Protein 3L6D (pdb70)

Nearest PDB structures (foldseek):
  8jyt-assembly1_C  TM=8.322E-01  e=2.991E-24  synthetic construct
  8jku-assembly1_A  TM=8.388E-01  e=4.291E-24  synthetic construct
  8hwy-assembly1_A  TM=8.450E-01  e=6.157E-24  Escherichia
  4d3s-assembly2_F  TM=7.999E-01  e=5.707E-23  Nocardiopsis halophila
  8qhe-assembly1_A-2  TM=8.329E-01  e=2.242E-21  Aspergillus lentulus

Secondary structure (DSSP, 8-state):
-------S-SEEEE--------HHHHHTT--EEEE-SSHHHHHHHHHHT-EE-SSHHHHHHHSSEEEE--SSHHHHHHHH---HHHHTTT-EEEE-----TTHHHHHHHHHHHTT-EEEE--BS-GGGTT-TT-EEEEEE-HHHHHHHHHHHHTT-SEEEE--HHHHHHHHHHHHHHHHH--HHHHHHHHHHHTT--HHHHHHHHHHHHHHHHHHHHHHHHHHHHHT---TTSSBHHHHHHHHHHHHHHHHHTT---HHHHHHHHHHHHHH---TTSBGGGGGGGG-/-TTGGG-S-SEEEE--------HHHHHTT--EEEE-S-HHHHHHHHHTTPEEPSSHHHHHHHSSEEEE--SSHHHHHHHH---HHHHHTT-EEEE-S---HHHHHHHHHHHHHTT-EEEE--BS-GGGTT-TT-EEEEEE-HHHHHHTHHHHTTT-SEEEE--HHHHHHHHHHHHHHHHH--HHHHHHHHHHHTT--HHHHHHHHHHHHHHHHHHHHHHHHHHHHHT---TTSSBHHHHHHHHHHHHHHHHHHT---HHHHHHHHHHHHHH---TTSBGGGGGGGG---

Foldseek 3Di:
DVCPDDAPFAEEEEACDLSVLCLLLLVVPGAYEYEYPDCVSCVVVVVSPHHYDPALLRRLQRHQEYEYAYPELVRVVVRCPVVNLLSLARHEYEYAYDYDPVSQVVVLVSSVVSNHFYKYKFDDDSVCQQPLQTEMEIEGGPVVCVVCVVVNCSGYNYYYYDYPVVRVVVVVVVVVVVVLVVLLVLVLQLCVLVVNDSVPVSVCVCVVCVCVVVVVVVVLVVCVVVVAFALPDAFLQVVLVVLVVVVVVSVVSVGDRVSSVVVSVLSVQCVCPSRRTHNSCSVVSVD/DVCPVVAPFAEEEEDQDLSLLCLLLLVVPTAYEYEYPDPVSVVVNVVSRYHYDPALLRRLQRHQEYEYAHAALVRVVVNCPVCNLLSLANHEYEYAYDYDLVSQVVVQVSSVVSNHFYKYKWDDDSVCFQPLATEMEIEGGPVVCVVCVVVNCSGPNYYYYDYRVCRVVVVVVVCVVVVLVVLLVQVLVLCVLVVNHSVVVSVVVCVVCVCVVVVVVVVLVVCVVVVAFALPDAFLQVVLVVLVVVVVVSVVSVGDRVSSVVVNVLSVQCVCPRRRTHNSCSVVSPDPD

Organism: Pseudomonas putida (strain ATCC 47054 / DSM 6125 / CFBP 8728 / NCIMB 11950 / KT2440) (NCBI:txid160488)

Solvent-accessible surface area: 24283 Å² total

Sequence (576 aa):
SLSDESFEFDVSVIGLGAGTIAQVLLKQGKRVAIWNRSPGKAAALVAAGAHLCESVKAALSASPATIFVLLDNHATHEVLGPGVARALAHRTIVDYTTNAQDEGLALQGLVNQAGGHYVKGIVAYPRNVGHRESHSIHTGDREAFEQHRALLEGLAGHTVFLPWDEALAFATVLHAHAFAAVTFFEAVGAGDRFGLPVSKTARLLLLETSRRFFVADALEEAVRRLETQDFKGDQARLDVHADAFAHHIAQSLHAQGVWTPVFDAVCQVVQRAAAGYGDQDIAATTKSFASLSDESFEFDVSVIGLGAGTIAQVLLKQGKRVAIWNRSPGKAAALVAAGAHLCESVKAALSASPATIFVLLDNHATHEVLGPGVARALAHRTIVDYTTNAQDEGLALQGLVNQAGGHYVKGIVAYPRNVGHRESHSIHTGDREAFEQHRALLEGLAGHTVFLPWDEALAFATVLHAHAFAAVTFFEAVGAGDRFGLPVSKTARLLLETSRFFVADALEEAVRRLETQDFKGDQARLDVHADAFAHIAQSLHAQGVWTPVFDAVCQVVQRAAAGYGDQDIAATTKSFARE

B-factor: mean 31.43, std 9.69, range [2.0, 80.47]

Structure (mmCIF, N/CA/C/O backbone):
data_3L6D
#
_entry.id   3L6D
#
_cell.length_a   84.342
_cell.length_b   37.647
_cell.length_c   104.252
_cell.angle_alpha   90.000
_cell.angle_beta   93.350
_cell.angle_gamma   90.000
#
_symmetry.space_group_name_H-M   'P 1 21 1'
#
loop_
_entity.id
_entity.type
_entity.pdbx_description
1 polymer 'Putative oxidoreductase'
2 water water
#
loop_
_atom_site.group_PDB
_atom_site.id
_atom_site.type_symbol
_atom_site.label_atom_id
_atom_site.label_alt_id
_atom_site.label_comp_id
_atom_site.label_asym_id
_atom_site.label_entity_id
_atom_site.label_seq_id
_atom_site.pdbx_PDB_ins_code
_atom_site.Cartn_x
_atom_site.Cartn_y
_atom_site.Cartn_z
_atom_site.occupancy
_atom_site.B_iso_or_equiv
_atom_site.auth_seq_id
_atom_site.auth_comp_id
_atom_site.auth_asym_id
_atom_site.auth_atom_id
_atom_site.pdbx_PDB_model_num
ATOM 1 N N . SER A 1 2 ? 50.198 37.671 54.238 1.00 48.02 2 SER A N 1
ATOM 2 C CA . SER A 1 2 ? 51.290 38.647 54.018 1.00 47.58 2 SER A CA 1
ATOM 3 C C . SER A 1 2 ? 52.620 38.170 54.609 1.00 46.53 2 SER A C 1
ATOM 4 O O . SER A 1 2 ? 53.673 38.644 54.181 1.00 47.68 2 SER A O 1
ATOM 7 N N . LEU A 1 3 ? 52.575 37.246 55.572 1.00 43.73 3 LEU A N 1
ATOM 8 C CA . LEU A 1 3 ? 53.803 36.683 56.153 1.00 42.59 3 LEU A CA 1
ATOM 9 C C . LEU A 1 3 ? 54.703 36.038 55.096 1.00 44.59 3 LEU A C 1
ATOM 10 O O . LEU A 1 3 ? 55.926 36.222 55.120 1.00 44.17 3 LEU A O 1
ATOM 15 N N . SER A 1 4 ? 54.100 35.293 54.170 1.00 46.30 4 SER A N 1
ATOM 16 C CA . SER A 1 4 ? 54.871 34.569 53.168 1.00 49.08 4 SER A CA 1
ATOM 17 C C . SER A 1 4 ? 55.646 35.498 52.231 1.00 52.06 4 SER A C 1
ATOM 18 O O . SER A 1 4 ? 56.877 35.370 52.085 1.00 52.42 4 SER A O 1
ATOM 21 N N . ASP A 1 5 ? 54.922 36.411 51.578 1.00 54.36 5 ASP A N 1
ATOM 22 C CA . ASP A 1 5 ? 55.533 37.372 50.649 1.00 56.17 5 ASP A CA 1
ATOM 23 C C . ASP A 1 5 ? 56.341 36.696 49.499 1.00 56.20 5 ASP A C 1
ATOM 24 O O . ASP A 1 5 ? 57.243 37.313 48.916 1.00 57.23 5 ASP A O 1
ATOM 29 N N . GLU A 1 6 ? 56.030 35.431 49.197 1.00 54.90 6 GLU A N 1
ATOM 30 C CA . GLU A 1 6 ? 56.766 34.669 48.184 1.00 53.01 6 GLU A CA 1
ATOM 31 C C . GLU A 1 6 ? 56.506 35.271 46.815 1.00 50.64 6 GLU A C 1
ATOM 32 O O . GLU A 1 6 ? 55.408 35.731 46.520 1.00 51.23 6 GLU A O 1
ATOM 38 N N . SER A 1 7 ? 57.533 35.266 45.982 1.00 47.80 7 SER A N 1
ATOM 39 C CA . SER A 1 7 ? 57.468 35.950 44.719 1.00 45.02 7 SER A CA 1
ATOM 40 C C . SER A 1 7 ? 57.242 34.921 43.617 1.00 41.08 7 SER A C 1
ATOM 41 O O . SER A 1 7 ? 57.959 33.924 43.545 1.00 41.49 7 SER A O 1
ATOM 44 N N . PHE A 1 8 ? 56.231 35.137 42.784 1.00 37.05 8 PHE A N 1
ATOM 45 C CA . PHE A 1 8 ? 56.031 34.287 41.605 1.00 33.79 8 PHE A CA 1
ATOM 46 C C . PHE A 1 8 ? 56.113 35.069 40.305 1.00 31.95 8 PHE A C 1
ATOM 47 O O . PHE A 1 8 ? 55.544 36.166 40.191 1.00 31.72 8 PHE A O 1
ATOM 55 N N . GLU A 1 9 ? 56.798 34.502 39.315 1.00 30.30 9 GLU A N 1
ATOM 56 C CA . GLU A 1 9 ? 56.822 35.122 37.989 1.00 31.30 9 GLU A CA 1
ATOM 57 C C . GLU A 1 9 ? 55.778 34.491 37.070 1.00 30.02 9 GLU A C 1
ATOM 58 O O . GLU A 1 9 ? 55.623 34.910 35.917 1.00 30.50 9 GLU A O 1
ATOM 64 N N . PHE A 1 10 ? 55.050 33.487 37.574 1.00 27.87 10 PHE A N 1
ATOM 65 C CA . PHE A 1 10 ? 54.028 32.850 36.737 1.00 26.96 10 PHE A CA 1
ATOM 66 C C . PHE A 1 10 ? 52.755 32.651 37.531 1.00 25.87 10 PHE A C 1
ATOM 67 O O . PHE A 1 10 ? 52.787 32.598 38.784 1.00 25.45 10 PHE A O 1
ATOM 75 N N . ASP A 1 11 ? 51.639 32.558 36.814 1.00 24.43 11 ASP A N 1
ATOM 76 C CA . ASP A 1 11 ? 50.350 32.372 37.463 1.00 24.83 11 ASP A CA 1
ATOM 77 C C . ASP A 1 11 ? 50.019 30.916 37.652 1.00 23.03 11 ASP A C 1
ATOM 78 O O . ASP A 1 11 ? 49.208 30.587 38.534 1.00 23.61 11 ASP A O 1
ATOM 83 N N . VAL A 1 12 ? 50.574 30.072 36.773 1.00 20.21 12 VAL A N 1
ATOM 84 C CA . VAL A 1 12 ? 50.202 28.669 36.767 1.00 19.68 12 VAL A CA 1
ATOM 85 C C . VAL A 1 12 ? 51.244 27.891 36.010 1.00 19.93 12 VAL A C 1
ATOM 86 O O . VAL A 1 12 ? 51.808 28.394 35.016 1.00 20.61 12 VAL A O 1
ATOM 90 N N . SER A 1 13 ? 51.464 26.650 36.448 1.00 18.16 13 SER A N 1
ATOM 91 C CA . SER A 1 13 ? 52.341 25.746 35.739 1.00 18.31 13 SER A CA 1
ATOM 92 C C . SER A 1 13 ? 51.466 24.599 35.222 1.00 19.91 13 SER A C 1
ATOM 93 O O . SER A 1 13 ? 50.437 24.269 35.836 1.00 20.39 13 SER A O 1
ATOM 96 N N . VAL A 1 14 ? 51.834 24.072 34.053 1.00 20.17 14 VAL A N 1
ATOM 97 C CA . VAL A 1 14 ? 51.100 22.967 33.451 1.00 20.41 14 VAL A CA 1
ATOM 98 C C . VAL A 1 14 ? 52.058 21.835 33.178 1.00 21.86 14 VAL A C 1
ATOM 99 O O . VAL A 1 14 ? 53.022 21.969 32.403 1.00 20.52 14 VAL A O 1
ATOM 103 N N . ILE A 1 15 ? 51.797 20.713 33.837 1.00 23.71 15 ILE A N 1
ATOM 104 C CA . ILE A 1 15 ? 52.603 19.551 33.608 1.00 26.44 15 ILE A CA 1
ATOM 105 C C . ILE A 1 15 ? 51.800 18.536 32.796 1.00 28.35 15 ILE A C 1
ATOM 106 O O . ILE A 1 15 ? 50.709 18.093 33.186 1.00 27.32 15 ILE A O 1
ATOM 111 N N . GLY A 1 16 ? 52.339 18.193 31.633 1.00 31.18 16 GLY A N 1
ATOM 112 C CA . GLY A 1 16 ? 51.649 17.261 30.760 1.00 33.21 16 GLY A CA 1
ATOM 113 C C . GLY A 1 16 ? 51.102 18.008 29.580 1.00 34.46 16 GLY A C 1
ATOM 114 O O . GLY A 1 16 ? 50.161 18.804 29.701 1.00 33.85 16 GLY A O 1
ATOM 115 N N . LEU A 1 17 ? 51.737 17.774 28.435 1.00 35.09 17 LEU A N 1
ATOM 116 C CA . LEU A 1 17 ? 51.443 18.544 27.238 1.00 35.57 17 LEU A CA 1
ATOM 117 C C . LEU A 1 17 ? 50.980 17.605 26.115 1.00 38.31 17 LEU A C 1
ATOM 118 O O . LEU A 1 17 ? 51.422 17.710 24.951 1.00 38.53 17 LEU A O 1
ATOM 123 N N . GLY A 1 18 ? 50.107 16.661 26.479 1.00 39.52 18 GLY A N 1
ATOM 124 C CA . GLY A 1 18 ? 49.351 15.917 25.472 1.00 40.47 18 GLY A CA 1
ATOM 125 C C . GLY A 1 18 ? 48.210 16.814 25.030 1.00 41.79 18 GLY A C 1
ATOM 126 O O . GLY A 1 18 ? 48.260 18.049 25.212 1.00 42.40 18 GLY A O 1
ATOM 127 N N . ALA A 1 19 ? 47.156 16.218 24.486 1.00 41.70 19 ALA A N 1
ATOM 128 C CA . ALA A 1 19 ? 46.047 16.994 23.940 1.00 41.46 19 ALA A CA 1
ATOM 129 C C . ALA A 1 19 ? 45.368 17.930 24.941 1.00 40.29 19 ALA A C 1
ATOM 130 O O . ALA A 1 19 ? 45.228 19.124 24.685 1.00 39.61 19 ALA A O 1
ATOM 140 N N . GLY A 1 21 ? 46.291 18.803 28.133 1.00 33.94 21 GLY A N 1
ATOM 141 C CA . GLY A 1 21 ? 47.239 19.755 28.746 1.00 32.35 21 GLY A CA 1
ATOM 142 C C . GLY A 1 21 ? 47.640 20.861 27.789 1.00 31.33 21 GLY A C 1
ATOM 143 O O . GLY A 1 21 ? 47.742 22.043 28.169 1.00 30.46 21 GLY A O 1
ATOM 144 N N . THR A 1 22 ? 47.856 20.499 26.523 1.00 31.19 22 THR A N 1
ATOM 145 C CA . THR A 1 22 ? 48.242 21.491 25.527 1.00 30.10 22 THR A CA 1
ATOM 146 C C . THR A 1 22 ? 47.173 22.559 25.390 1.00 28.80 22 THR A C 1
ATOM 147 O O . THR A 1 22 ? 47.484 23.754 25.434 1.00 27.91 22 THR A O 1
ATOM 151 N N . ILE A 1 23 ? 45.917 22.122 25.247 1.00 28.83 23 ILE A N 1
ATOM 152 C CA . ILE A 1 23 ? 44.800 23.065 25.092 1.00 30.27 23 ILE A CA 1
ATOM 153 C C . ILE A 1 23 ? 44.625 23.899 26.338 1.00 27.78 23 ILE A C 1
ATOM 154 O O . ILE A 1 23 ? 44.373 25.090 26.233 1.00 27.83 23 ILE A O 1
ATOM 167 N N . ALA A 1 25 ? 46.920 24.750 28.580 1.00 24.39 25 ALA A N 1
ATOM 168 C CA . ALA A 1 25 ? 47.977 25.764 28.517 1.00 25.01 25 ALA A CA 1
ATOM 169 C C . ALA A 1 25 ? 47.679 26.844 27.446 1.00 25.67 25 ALA A C 1
ATOM 170 O O . ALA A 1 25 ? 47.852 28.034 27.722 1.00 24.65 25 ALA A O 1
ATOM 172 N N . GLN A 1 26 ? 47.257 26.429 26.240 1.00 26.18 26 GLN A N 1
ATOM 173 C CA . GLN A 1 26 ? 46.976 27.378 25.137 1.00 28.56 26 GLN A CA 1
ATOM 174 C C . GLN A 1 26 ? 45.898 28.394 25.545 1.00 28.33 26 GLN A C 1
ATOM 175 O O . GLN A 1 26 ? 46.080 29.591 25.394 1.00 28.37 26 GLN A O 1
ATOM 181 N N . VAL A 1 27 ? 44.795 27.891 26.105 1.00 28.05 27 VAL A N 1
ATOM 182 C CA . VAL A 1 27 ? 43.681 28.746 26.572 1.00 27.40 27 VAL A CA 1
ATOM 183 C C . VAL A 1 27 ? 44.144 29.732 27.634 1.00 27.11 27 VAL A C 1
ATOM 184 O O . VAL A 1 27 ? 43.795 30.932 27.596 1.00 26.80 27 VAL A O 1
ATOM 188 N N . LEU A 1 28 ? 44.910 29.234 28.606 1.00 26.29 28 LEU A N 1
ATOM 189 C CA . LEU A 1 28 ? 45.406 30.100 29.672 1.00 25.86 28 LEU A CA 1
ATOM 190 C C . LEU A 1 28 ? 46.351 31.193 29.146 1.00 27.33 28 LEU A C 1
ATOM 191 O O . LEU A 1 28 ? 46.225 32.357 29.504 1.00 27.09 28 LEU A O 1
ATOM 196 N N . LEU A 1 29 ? 47.275 30.838 28.264 1.00 28.92 29 LEU A N 1
ATOM 197 C CA . LEU A 1 29 ? 48.106 31.862 27.623 1.00 31.60 29 LEU A CA 1
ATOM 198 C C . LEU A 1 29 ? 47.269 32.927 26.906 1.00 33.98 29 LEU A C 1
ATOM 199 O O . LEU A 1 29 ? 47.527 34.141 27.051 1.00 33.47 29 LEU A O 1
ATOM 204 N N . LYS A 1 30 ? 46.277 32.469 26.135 1.00 36.02 30 LYS A N 1
ATOM 205 C CA . LYS A 1 30 ? 45.411 33.384 25.350 1.00 37.34 30 LYS A CA 1
ATOM 206 C C . LYS A 1 30 ? 44.674 34.346 26.275 1.00 35.99 30 LYS A C 1
ATOM 207 O O . LYS A 1 30 ? 44.535 35.527 25.956 1.00 36.08 30 LYS A O 1
ATOM 213 N N . GLN A 1 31 ? 44.255 33.869 27.449 1.00 34.47 31 GLN A N 1
ATOM 214 C CA . GLN A 1 31 ? 43.652 34.753 28.448 1.00 33.87 31 GLN A CA 1
ATOM 215 C C . GLN A 1 31 ? 44.614 35.702 29.156 1.00 34.05 31 GLN A C 1
ATOM 216 O O . GLN A 1 31 ? 44.193 36.507 29.987 1.00 34.29 31 GLN A O 1
ATOM 222 N N . GLY A 1 32 ? 45.900 35.622 28.823 1.00 32.75 32 GLY A N 1
ATOM 223 C CA . GLY A 1 32 ? 46.881 36.499 29.430 1.00 32.20 32 GLY A CA 1
ATOM 224 C C . GLY A 1 32 ? 47.550 35.925 30.667 1.00 31.82 32 GLY A C 1
ATOM 225 O O . GLY A 1 32 ? 48.253 36.656 31.359 1.00 33.37 32 GLY A O 1
ATOM 226 N N . LYS A 1 33 ? 47.352 34.641 30.980 1.00 28.97 33 LYS A N 1
ATOM 227 C CA . LYS A 1 33 ? 48.079 34.080 32.155 1.00 27.84 33 LYS A CA 1
ATOM 228 C C . LYS A 1 33 ? 49.546 33.976 31.781 1.00 25.46 33 LYS A C 1
ATOM 229 O O . LYS A 1 33 ? 49.839 33.751 30.625 1.00 25.14 33 LYS A O 1
ATOM 235 N N . ARG A 1 34 ? 50.449 34.102 32.743 1.00 24.73 34 ARG A N 1
ATOM 236 C CA . ARG A 1 34 ? 51.872 33.787 32.535 1.00 25.47 34 ARG A CA 1
ATOM 237 C C . ARG A 1 34 ? 52.003 32.319 32.876 1.00 23.92 34 ARG A C 1
ATOM 238 O O . ARG A 1 34 ? 51.724 31.937 34.010 1.00 24.51 34 ARG A O 1
ATOM 246 N N . VAL A 1 35 ? 52.320 31.480 31.896 1.00 23.13 35 VAL A N 1
ATOM 247 C CA . VAL A 1 35 ? 52.245 30.037 32.082 1.00 22.55 35 VAL A CA 1
ATOM 248 C C . VAL A 1 35 ? 53.620 29.392 31.946 1.00 22.66 35 VAL A C 1
ATOM 249 O O . VAL A 1 35 ? 54.335 29.672 30.960 1.00 21.69 35 VAL A O 1
ATOM 253 N N . ALA A 1 36 ? 53.979 28.548 32.922 1.00 21.30 36 ALA A N 1
ATOM 254 C CA . ALA A 1 36 ? 55.184 27.744 32.852 1.00 22.16 36 ALA A CA 1
ATOM 255 C C . ALA A 1 36 ? 54.767 26.301 32.594 1.00 22.61 36 ALA A C 1
ATOM 256 O O . ALA A 1 36 ? 53.712 25.860 33.072 1.00 21.77 36 ALA A O 1
ATOM 258 N N . ILE A 1 37 ? 55.566 25.591 31.802 1.00 21.47 37 ILE A N 1
ATOM 259 C CA . ILE A 1 37 ? 55.202 24.238 31.379 1.00 22.74 37 ILE A CA 1
ATOM 260 C C . ILE A 1 37 ? 56.373 23.264 31.527 1.00 23.16 37 ILE A C 1
ATOM 261 O O . ILE A 1 37 ? 57.566 23.654 31.552 1.00 21.90 37 ILE A O 1
ATOM 266 N N . TRP A 1 38 ? 56.040 21.990 31.666 1.00 23.96 38 TRP A N 1
ATOM 267 C CA . TRP A 1 38 ? 57.065 20.970 31.614 1.00 24.51 38 TRP A CA 1
ATOM 268 C C . TRP A 1 38 ? 56.408 19.769 30.967 1.00 25.87 38 TRP A C 1
ATOM 269 O O . TRP A 1 38 ? 55.248 19.467 31.257 1.00 24.33 38 TRP A O 1
ATOM 280 N N . ASN A 1 39 ? 57.171 19.083 30.116 1.00 28.00 39 ASN A N 1
ATOM 281 C CA . ASN A 1 39 ? 56.722 17.859 29.474 1.00 30.99 39 ASN A CA 1
ATOM 282 C C . ASN A 1 39 ? 57.878 16.899 29.353 1.00 32.32 39 ASN A C 1
ATOM 283 O O . ASN A 1 39 ? 59.010 17.303 29.147 1.00 30.73 39 ASN A O 1
ATOM 288 N N . ARG A 1 40 ? 57.598 15.609 29.491 1.00 35.16 40 ARG A N 1
ATOM 289 C CA . ARG A 1 40 ? 58.653 14.613 29.364 1.00 36.98 40 ARG A CA 1
ATOM 290 C C . ARG A 1 40 ? 59.337 14.762 27.998 1.00 37.66 40 ARG A C 1
ATOM 291 O O . ARG A 1 40 ? 60.556 14.597 27.908 1.00 38.25 40 ARG A O 1
ATOM 299 N N . SER A 1 41 ? 58.558 15.090 26.963 1.00 38.61 41 SER A N 1
ATOM 300 C CA . SER A 1 41 ? 59.099 15.404 25.620 1.00 40.32 41 SER A CA 1
ATOM 301 C C . SER A 1 41 ? 59.116 16.904 25.257 1.00 40.10 41 SER A C 1
ATOM 302 O O . SER A 1 41 ? 58.065 17.470 24.890 1.00 40.56 41 SER A O 1
ATOM 305 N N . PRO A 1 42 ? 60.309 17.545 25.319 1.00 38.73 42 PRO A N 1
ATOM 306 C CA . PRO A 1 42 ? 60.442 18.980 24.993 1.00 38.33 42 PRO A CA 1
ATOM 307 C C . PRO A 1 42 ? 59.810 19.339 23.623 1.00 38.24 42 PRO A C 1
ATOM 308 O O . PRO A 1 42 ? 59.287 20.450 23.451 1.00 38.39 42 PRO A O 1
ATOM 312 N N . GLY A 1 43 ? 59.839 18.400 22.673 1.00 38.44 43 GLY A N 1
ATOM 313 C CA . GLY A 1 43 ? 59.048 18.479 21.430 1.00 37.71 43 GLY A CA 1
ATOM 314 C C . GLY A 1 43 ? 57.702 19.202 21.526 1.00 36.58 43 GLY A C 1
ATOM 315 O O . GLY A 1 43 ? 57.522 20.218 20.881 1.00 35.26 43 GLY A O 1
ATOM 316 N N . LYS A 1 44 ? 56.758 18.707 22.338 1.00 37.21 44 LYS A N 1
ATOM 317 C CA . LYS A 1 44 ? 55.383 19.274 22.338 1.00 36.71 44 LYS A CA 1
ATOM 318 C C . LYS A 1 44 ? 55.304 20.640 23.054 1.00 32.41 44 LYS A C 1
ATOM 319 O O . LYS A 1 44 ? 54.315 21.372 22.968 1.00 30.84 44 LYS A O 1
ATOM 325 N N . ALA A 1 45 ? 56.389 21.020 23.700 1.00 30.03 45 ALA A N 1
ATOM 326 C CA . ALA A 1 45 ? 56.406 22.353 24.241 1.00 28.01 45 ALA A CA 1
ATOM 327 C C . ALA A 1 45 ? 56.712 23.371 23.174 1.00 25.47 45 ALA A C 1
ATOM 328 O O . ALA A 1 45 ? 56.520 24.546 23.422 1.00 24.41 45 ALA A O 1
ATOM 330 N N . ALA A 1 46 ? 57.139 22.945 21.974 1.00 24.84 46 ALA A N 1
ATOM 331 C CA . ALA A 1 46 ? 57.609 23.943 20.981 1.00 25.41 46 ALA A CA 1
ATOM 332 C C . ALA A 1 46 ? 56.593 25.040 20.618 1.00 26.13 46 ALA A C 1
ATOM 333 O O . ALA A 1 46 ? 56.908 26.242 20.657 1.00 25.88 46 ALA A O 1
ATOM 335 N N . ALA A 1 47 ? 55.384 24.638 20.292 1.00 28.24 47 ALA A N 1
ATOM 336 C CA . ALA A 1 47 ? 54.350 25.611 19.884 1.00 30.39 47 ALA A CA 1
ATOM 337 C C . ALA A 1 47 ? 53.950 26.477 21.092 1.00 30.12 47 ALA A C 1
ATOM 338 O O . ALA A 1 47 ? 53.831 27.715 20.992 1.00 31.66 47 ALA A O 1
ATOM 340 N N . LEU A 1 48 ? 53.819 25.835 22.238 1.00 29.42 48 LEU A N 1
ATOM 341 C CA . LEU A 1 48 ? 53.543 26.559 23.493 1.00 29.46 48 LEU A CA 1
ATOM 342 C C . LEU A 1 48 ? 54.603 27.565 23.846 1.00 27.30 48 LEU A C 1
ATOM 343 O O . LEU A 1 48 ? 54.289 28.662 24.276 1.00 26.57 48 LEU A O 1
ATOM 348 N N . VAL A 1 49 ? 55.883 27.216 23.629 1.00 25.88 49 VAL A N 1
ATOM 349 C CA . VAL A 1 49 ? 56.936 28.178 23.878 1.00 25.20 49 VAL A CA 1
ATOM 350 C C . VAL A 1 49 ? 56.815 29.353 22.898 1.00 28.06 49 VAL A C 1
ATOM 351 O O . VAL A 1 49 ? 56.961 30.525 23.289 1.00 28.56 49 VAL A O 1
ATOM 355 N N . ALA A 1 50 ? 56.592 29.037 21.626 1.00 29.99 50 ALA A N 1
ATOM 356 C CA . ALA A 1 50 ? 56.397 30.074 20.630 1.00 33.30 50 ALA A CA 1
ATOM 357 C C . ALA A 1 50 ? 55.192 30.943 21.057 1.00 35.28 50 ALA A C 1
ATOM 358 O O . ALA A 1 50 ? 55.293 32.170 21.047 1.00 36.54 50 ALA A O 1
ATOM 360 N N . ALA A 1 51 ? 54.109 30.313 21.517 1.00 36.36 51 ALA A N 1
ATOM 361 C CA . ALA A 1 51 ? 52.933 31.067 22.064 1.00 36.98 51 ALA A CA 1
ATOM 362 C C . ALA A 1 51 ? 53.211 31.893 23.344 1.00 37.63 51 ALA A C 1
ATOM 363 O O . ALA A 1 51 ? 52.419 32.773 23.710 1.00 38.96 51 ALA A O 1
ATOM 365 N N . GLY A 1 52 ? 54.323 31.622 24.029 1.00 35.32 52 GLY A N 1
ATOM 366 C CA . GLY A 1 52 ? 54.756 32.499 25.107 1.00 32.85 52 GLY A CA 1
ATOM 367 C C . GLY A 1 52 ? 54.852 31.801 26.453 1.00 29.86 52 GLY A C 1
ATOM 368 O O . GLY A 1 52 ? 55.156 32.442 27.465 1.00 29.92 52 GLY A O 1
ATOM 369 N N . ALA A 1 53 ? 54.635 30.489 26.465 1.00 27.48 53 ALA A N 1
ATOM 370 C CA . ALA A 1 53 ? 54.868 29.680 27.674 1.00 26.05 53 ALA A CA 1
ATOM 371 C C . ALA A 1 53 ? 56.362 29.648 27.990 1.00 25.40 53 ALA A C 1
ATOM 372 O O . ALA A 1 53 ? 57.198 29.747 27.086 1.00 25.37 53 ALA A O 1
ATOM 374 N N . HIS A 1 54 ? 56.682 29.504 29.264 1.00 23.82 54 HIS A N 1
ATOM 375 C CA . HIS A 1 54 ? 58.070 29.380 29.679 1.00 24.14 54 HIS A CA 1
ATOM 376 C C . HIS A 1 54 ? 58.348 27.897 29.905 1.00 21.99 54 HIS A C 1
ATOM 377 O O . HIS A 1 54 ? 57.642 27.239 30.658 1.00 21.11 54 HIS A O 1
ATOM 384 N N . LEU A 1 55 ? 59.382 27.391 29.267 1.00 20.70 55 LEU A N 1
ATOM 385 C CA . LEU A 1 55 ? 59.751 25.994 29.410 1.00 21.27 55 LEU A CA 1
ATOM 386 C C . LEU A 1 55 ? 60.630 25.766 30.625 1.00 21.08 55 LEU A C 1
ATOM 387 O O . LEU A 1 55 ? 61.771 26.247 30.681 1.00 20.83 55 LEU A O 1
ATOM 392 N N . CYS A 1 56 ? 60.112 25.011 31.594 1.00 21.93 56 CYS A N 1
ATOM 393 C CA . CYS A 1 56 ? 60.870 24.652 32.792 1.00 23.11 56 CYS A CA 1
ATOM 394 C C . CYS A 1 56 ? 61.801 23.493 32.527 1.00 24.51 56 CYS A C 1
ATOM 395 O O . CYS A 1 56 ? 61.469 22.574 31.779 1.00 23.78 56 CYS A O 1
ATOM 398 N N . GLU A 1 57 ? 62.961 23.530 33.180 1.00 27.74 57 GLU A N 1
ATOM 399 C CA . GLU A 1 57 ? 63.962 22.432 33.109 1.00 30.11 57 GLU A CA 1
ATOM 400 C C . GLU A 1 57 ? 63.533 21.067 33.707 1.00 29.49 57 GLU A C 1
ATOM 401 O O . GLU A 1 57 ? 64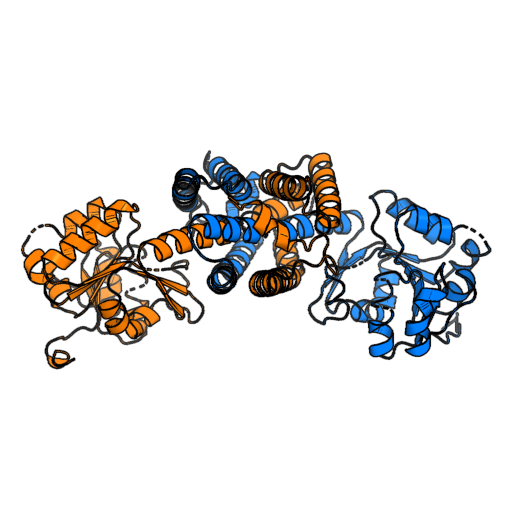.042 20.005 33.309 1.00 29.22 57 GLU A O 1
ATOM 407 N N . SER A 1 58 ? 62.582 21.093 34.636 1.00 27.87 58 SER A N 1
ATOM 408 C CA . SER A 1 58 ? 62.234 19.918 35.439 1.00 27.39 58 SER A CA 1
ATOM 409 C C . SER A 1 58 ? 60.852 20.105 36.098 1.00 27.16 58 SER A C 1
ATOM 410 O O . SER A 1 58 ? 60.365 21.224 36.174 1.00 25.65 58 SER A O 1
ATOM 413 N N . VAL A 1 59 ? 60.235 19.008 36.558 1.00 27.84 59 VAL A N 1
ATOM 414 C CA . VAL A 1 59 ? 58.987 19.088 37.372 1.00 28.30 59 VAL A CA 1
ATOM 415 C C . VAL A 1 59 ? 59.192 19.991 38.589 1.00 28.02 59 VAL A C 1
ATOM 416 O O . VAL A 1 59 ? 58.392 20.897 38.816 1.00 27.03 59 VAL A O 1
ATOM 420 N N . LYS A 1 60 ? 60.283 19.782 39.342 1.00 28.01 60 LYS A N 1
ATOM 421 C CA . LYS A 1 60 ? 60.621 20.644 40.496 1.00 28.71 60 LYS A CA 1
ATOM 422 C C . LYS A 1 60 ? 60.570 22.162 40.192 1.00 26.91 60 LYS A C 1
ATOM 423 O O . LYS A 1 60 ? 60.025 22.957 40.964 1.00 26.67 60 LYS A O 1
ATOM 429 N N . ALA A 1 61 ? 61.161 22.567 39.073 1.00 25.93 61 ALA A N 1
ATOM 430 C CA . ALA A 1 61 ? 61.201 23.981 38.711 1.00 24.46 61 ALA A CA 1
ATOM 431 C C . ALA A 1 61 ? 59.775 24.488 38.396 1.00 24.24 61 ALA A C 1
ATOM 432 O O . ALA A 1 61 ? 59.394 25.532 38.884 1.00 24.59 61 ALA A O 1
ATOM 434 N N . ALA A 1 62 ? 59.003 23.715 37.635 1.00 24.81 62 ALA A N 1
ATOM 435 C CA . ALA A 1 62 ? 57.583 24.014 37.324 1.00 23.66 62 ALA A CA 1
ATOM 436 C C . ALA A 1 62 ? 56.733 24.219 38.585 1.00 23.00 62 ALA A C 1
ATOM 437 O O . ALA A 1 62 ? 55.954 25.181 38.674 1.00 21.18 62 ALA A O 1
ATOM 439 N N . LEU A 1 63 ? 56.896 23.320 39.554 1.00 22.56 63 LEU A N 1
ATOM 440 C CA . LEU A 1 63 ? 56.202 23.414 40.861 1.00 22.84 63 LEU A CA 1
ATOM 441 C C . LEU A 1 63 ? 56.559 24.662 41.623 1.00 23.81 63 LEU A C 1
ATOM 442 O O . LEU A 1 63 ? 55.664 25.334 42.148 1.00 22.71 63 LEU A O 1
ATOM 447 N N . SER A 1 64 ? 57.857 25.003 41.636 1.00 24.81 64 SER A N 1
ATOM 448 C CA . SER A 1 64 ? 58.325 26.195 42.345 1.00 26.23 64 SER A CA 1
ATOM 449 C C . SER A 1 64 ? 57.909 27.475 41.647 1.00 26.17 64 SER A C 1
ATOM 450 O O . SER A 1 64 ? 57.763 28.526 42.290 1.00 27.03 64 SER A O 1
ATOM 453 N N . ALA A 1 65 ? 57.733 27.407 40.331 1.00 25.92 65 ALA A N 1
ATOM 454 C CA . ALA A 1 65 ? 57.548 28.632 39.521 1.00 25.81 65 ALA A CA 1
ATOM 455 C C . ALA A 1 65 ? 56.220 29.356 39.688 1.00 25.13 65 ALA A C 1
ATOM 456 O O . ALA A 1 65 ? 56.110 30.560 39.400 1.00 25.63 65 ALA A O 1
ATOM 458 N N . SER A 1 66 ? 55.187 28.614 40.074 1.00 23.08 66 SER A N 1
ATOM 459 C CA . SER A 1 66 ? 53.837 29.142 40.139 1.00 23.16 66 SER A CA 1
ATOM 460 C C . SER A 1 66 ? 53.151 28.701 41.451 1.00 23.27 66 SER A C 1
ATOM 461 O O . SER A 1 66 ? 53.538 27.694 42.048 1.00 22.84 66 SER A O 1
ATOM 464 N N . PRO A 1 67 ? 52.085 29.398 41.854 1.00 23.75 67 PRO A N 1
ATOM 465 C CA . PRO A 1 67 ? 51.417 28.980 43.103 1.00 24.22 67 PRO A CA 1
ATOM 466 C C . PRO A 1 67 ? 50.602 27.653 43.020 1.00 24.59 67 PRO A C 1
ATOM 467 O O . PRO A 1 67 ? 50.390 26.942 44.034 1.00 24.90 67 PRO A O 1
ATOM 471 N N . ALA A 1 68 ? 50.200 27.314 41.803 1.00 22.71 68 ALA A N 1
ATOM 472 C CA . ALA A 1 68 ? 49.457 26.131 41.519 1.00 21.28 68 ALA A CA 1
ATOM 473 C C . ALA A 1 68 ? 50.009 25.546 40.224 1.00 20.90 68 ALA A C 1
ATOM 474 O O . ALA A 1 68 ? 50.387 26.286 39.306 1.00 20.44 68 ALA A O 1
ATOM 476 N N . THR A 1 69 ? 50.005 24.210 40.167 1.00 19.38 69 THR A N 1
ATOM 477 C CA . THR A 1 69 ? 50.424 23.451 39.015 1.00 19.63 69 THR A CA 1
ATOM 478 C C . THR A 1 69 ? 49.287 22.514 38.612 1.00 19.66 69 THR A C 1
ATOM 479 O O . THR A 1 69 ? 48.711 21.790 39.442 1.00 21.95 69 THR A O 1
ATOM 483 N N . ILE A 1 70 ? 48.909 22.598 37.356 1.00 17.48 70 ILE A N 1
ATOM 484 C CA . ILE A 1 70 ? 47.919 21.699 36.798 1.00 19.23 70 ILE A CA 1
ATOM 485 C C . ILE A 1 70 ? 48.639 20.445 36.285 1.00 20.79 70 ILE A C 1
ATOM 486 O O . ILE A 1 70 ? 49.626 20.553 35.539 1.00 21.40 70 ILE A O 1
ATOM 491 N N . PHE A 1 71 ? 48.153 19.273 36.682 1.00 22.66 71 PHE A N 1
ATOM 492 C CA . PHE A 1 71 ? 48.673 17.998 36.173 1.00 25.08 71 PHE A CA 1
ATOM 493 C C . PHE A 1 71 ? 47.641 17.421 35.205 1.00 25.89 71 PHE A C 1
ATOM 494 O O . PHE A 1 71 ? 46.447 17.326 35.535 1.00 24.04 71 PHE A O 1
ATOM 502 N N . VAL A 1 72 ? 48.102 17.049 34.015 1.00 27.42 72 VAL A N 1
ATOM 503 C CA . VAL A 1 72 ? 47.235 16.420 33.018 1.00 30.87 72 VAL A CA 1
ATOM 504 C C . VAL A 1 72 ? 48.089 15.364 32.340 1.00 33.70 72 VAL A C 1
ATOM 505 O O . VAL A 1 72 ? 48.695 15.618 31.289 1.00 34.46 72 VAL A O 1
ATOM 509 N N . LEU A 1 73 ? 48.157 14.201 32.951 1.00 35.32 73 LEU A N 1
ATOM 510 C CA . LEU A 1 73 ? 49.060 13.158 32.485 1.00 37.60 73 LEU A CA 1
ATOM 511 C C . LEU A 1 73 ? 48.363 11.968 31.839 1.00 40.07 73 LEU A C 1
ATOM 512 O O . LEU A 1 73 ? 47.141 11.850 31.894 1.00 39.06 73 LEU A O 1
ATOM 517 N N . LEU A 1 74 ? 49.161 11.096 31.212 1.00 42.98 74 LEU A N 1
ATOM 518 C CA . LEU A 1 74 ? 48.615 9.968 30.461 1.00 45.19 74 LEU A CA 1
ATOM 519 C C . LEU A 1 74 ? 47.718 9.114 31.360 1.00 46.09 74 LEU A C 1
ATOM 520 O O . LEU A 1 74 ? 46.583 8.805 30.994 1.00 47.07 74 LEU A O 1
ATOM 525 N N . ASP A 1 75 ? 48.211 8.764 32.546 1.00 45.87 75 ASP A N 1
ATOM 526 C CA . ASP A 1 75 ? 47.492 7.861 33.447 1.00 45.82 75 ASP A CA 1
ATOM 527 C C . ASP A 1 75 ? 48.053 7.933 34.866 1.00 44.47 75 ASP A C 1
ATOM 528 O O . ASP A 1 75 ? 48.970 8.721 35.140 1.00 44.58 75 ASP A O 1
ATOM 533 N N . ASN A 1 76 ? 47.526 7.096 35.756 1.00 43.39 76 ASN A N 1
ATOM 534 C CA . ASN A 1 76 ? 47.934 7.134 37.157 1.00 43.60 76 ASN A CA 1
ATOM 535 C C . ASN A 1 76 ? 49.417 6.817 37.361 1.00 43.55 76 ASN A C 1
ATOM 536 O O . ASN A 1 76 ? 50.078 7.447 38.195 1.00 42.96 76 ASN A O 1
ATOM 541 N N . HIS A 1 77 ? 49.941 5.871 36.585 1.00 44.20 77 HIS A N 1
ATOM 542 C CA . HIS A 1 77 ? 51.375 5.572 36.613 1.00 45.02 77 HIS A CA 1
ATOM 543 C C . HIS A 1 77 ? 52.204 6.794 36.257 1.00 44.80 77 HIS A C 1
ATOM 544 O O . HIS A 1 77 ? 53.214 7.068 36.910 1.00 45.84 77 HIS A O 1
ATOM 551 N N . ALA A 1 78 ? 51.785 7.515 35.218 1.00 43.76 78 ALA A N 1
ATOM 552 C CA . ALA A 1 78 ? 52.485 8.728 34.804 1.00 42.79 78 ALA A CA 1
ATOM 553 C C . ALA A 1 78 ? 52.578 9.738 35.962 1.00 41.54 78 ALA A C 1
ATOM 554 O O . ALA A 1 78 ? 53.638 10.342 36.178 1.00 41.57 78 ALA A O 1
ATOM 556 N N . THR A 1 79 ? 51.489 9.877 36.722 1.00 40.46 79 THR A N 1
ATOM 557 C CA . THR A 1 79 ? 51.414 10.806 37.851 1.00 40.36 79 THR A CA 1
ATOM 558 C C . THR A 1 79 ? 52.414 10.432 38.923 1.00 39.93 79 THR A C 1
ATOM 559 O O . THR A 1 79 ? 53.108 11.293 39.459 1.00 39.22 79 THR A O 1
ATOM 563 N N . HIS A 1 80 ? 52.487 9.143 39.248 1.00 40.76 80 HIS A N 1
ATOM 564 C CA . HIS A 1 80 ? 53.453 8.693 40.255 1.00 40.82 80 HIS A CA 1
ATOM 565 C C . HIS A 1 80 ? 54.895 8.827 39.815 1.00 41.04 80 HIS A C 1
ATOM 566 O O . HIS A 1 80 ? 55.746 9.246 40.597 1.00 41.89 80 HIS A O 1
ATOM 573 N N . GLU A 1 81 ? 55.155 8.476 38.562 1.00 40.89 81 GLU A N 1
ATOM 574 C CA . GLU A 1 81 ? 56.459 8.671 37.925 1.00 41.23 81 GLU A CA 1
ATOM 575 C C . GLU A 1 81 ? 56.929 10.152 37.995 1.00 40.08 81 GLU A C 1
ATOM 576 O O . GLU A 1 81 ? 58.097 10.447 38.281 1.00 40.32 81 GLU A O 1
ATOM 582 N N . VAL A 1 82 ? 56.015 11.081 37.742 1.00 38.55 82 VAL A N 1
ATOM 583 C CA . VAL A 1 82 ? 56.306 12.499 37.899 1.00 36.87 82 VAL A CA 1
ATOM 584 C C . VAL A 1 82 ? 56.602 12.817 39.365 1.00 35.64 82 VAL A C 1
ATOM 585 O O . VAL A 1 82 ? 57.611 13.473 39.671 1.00 34.92 82 VAL A O 1
ATOM 589 N N . LEU A 1 83 ? 55.745 12.338 40.274 1.00 35.17 83 LEU A N 1
ATOM 590 C CA . LEU A 1 83 ? 55.862 12.716 41.681 1.00 36.48 83 LEU A CA 1
ATOM 591 C C . LEU A 1 83 ? 57.084 12.094 42.382 1.00 37.87 83 LEU A C 1
ATOM 592 O O . LEU A 1 83 ? 57.466 12.537 43.460 1.00 37.23 83 LEU A O 1
ATOM 597 N N . GLY A 1 84 ? 57.692 11.098 41.737 1.00 39.88 84 GLY A N 1
ATOM 598 C CA . GLY A 1 84 ? 58.880 10.421 42.267 1.00 42.45 84 GLY A CA 1
ATOM 599 C C . GLY A 1 84 ? 60.173 10.945 41.666 1.00 44.68 84 GLY A C 1
ATOM 600 O O . GLY A 1 84 ? 61.242 10.486 42.016 1.00 44.42 84 GLY A O 1
ATOM 609 N N . PRO A 1 86 ? 63.389 13.591 40.831 1.00 47.57 86 PRO A N 1
ATOM 610 C CA . PRO A 1 86 ? 64.266 14.168 41.882 1.00 46.03 86 PRO A CA 1
ATOM 611 C C . PRO A 1 86 ? 63.845 15.546 42.416 1.00 43.30 86 PRO A C 1
ATOM 612 O O . PRO A 1 86 ? 63.673 16.489 41.646 1.00 43.64 86 PRO A O 1
ATOM 616 N N . GLY A 1 87 ? 63.645 15.628 43.732 1.00 40.71 87 GLY A N 1
ATOM 617 C CA . GLY A 1 87 ? 63.313 16.880 44.432 1.00 38.23 87 GLY A CA 1
ATOM 618 C C . GLY A 1 87 ? 61.851 17.321 44.379 1.00 36.28 87 GLY A C 1
ATOM 619 O O . GLY A 1 87 ? 61.508 18.410 44.863 1.00 35.69 87 GLY A O 1
ATOM 620 N N . VAL A 1 88 ? 60.995 16.484 43.796 1.00 34.63 88 VAL A N 1
ATOM 621 C CA . VAL A 1 88 ? 59.592 16.829 43.596 1.00 33.48 88 VAL A CA 1
ATOM 622 C C . VAL A 1 88 ? 58.841 16.828 44.918 1.00 32.60 88 VAL A C 1
ATOM 623 O O . VAL A 1 88 ? 58.087 17.760 45.195 1.00 32.35 88 VAL A O 1
ATOM 627 N N . ALA A 1 89 ? 59.074 15.801 45.736 1.00 32.11 89 ALA A N 1
ATOM 628 C CA . ALA A 1 89 ? 58.480 15.730 47.061 1.00 32.01 89 ALA A CA 1
ATOM 629 C C . ALA A 1 89 ? 58.563 17.055 47.788 1.00 31.92 89 ALA A C 1
ATOM 630 O O . ALA A 1 89 ? 57.548 17.559 48.253 1.00 31.69 89 ALA A O 1
ATOM 632 N N . ARG A 1 90 ? 59.780 17.607 47.887 1.00 31.52 90 ARG A N 1
ATOM 633 C CA . ARG A 1 90 ? 60.048 18.860 48.582 1.00 31.92 90 ARG A CA 1
ATOM 634 C C . ARG A 1 90 ? 59.379 20.073 47.927 1.00 30.47 90 ARG A C 1
ATOM 635 O O . ARG A 1 90 ? 58.940 21.009 48.615 1.00 29.97 90 ARG A O 1
ATOM 643 N N . ALA A 1 91 ? 59.335 20.071 46.596 1.00 28.89 91 ALA A N 1
ATOM 644 C CA . ALA A 1 91 ? 58.786 21.194 45.851 1.00 26.91 91 ALA A CA 1
ATOM 645 C C . ALA A 1 91 ? 57.266 21.207 45.911 1.00 25.35 91 ALA A C 1
ATOM 646 O O . ALA A 1 91 ? 56.648 22.167 45.463 1.00 25.17 91 ALA A O 1
ATOM 648 N N . LEU A 1 92 ? 56.660 20.146 46.446 1.00 25.03 92 LEU A N 1
ATOM 649 C CA . LEU A 1 92 ? 55.204 20.136 46.699 1.00 24.43 92 LEU A CA 1
ATOM 650 C C . LEU A 1 92 ? 54.774 21.062 47.838 1.00 25.87 92 LEU A C 1
ATOM 651 O O . LEU A 1 92 ? 53.631 21.528 47.868 1.00 25.89 92 LEU A O 1
ATOM 656 N N . ALA A 1 93 ? 55.682 21.326 48.773 1.00 26.25 93 ALA A N 1
ATOM 657 C CA . ALA A 1 93 ? 55.319 22.072 49.970 1.00 27.23 93 ALA A CA 1
ATOM 658 C C . ALA A 1 93 ? 54.766 23.455 49.617 1.00 27.39 93 ALA A C 1
ATOM 659 O O . ALA A 1 93 ? 55.363 24.199 48.807 1.00 26.94 93 ALA A O 1
ATOM 661 N N . HIS A 1 94 ? 53.574 23.749 50.153 1.00 26.09 94 HIS A N 1
ATOM 662 C CA . HIS A 1 94 ? 52.906 25.037 49.965 1.00 28.08 94 HIS A CA 1
ATOM 663 C C . HIS A 1 94 ? 52.530 25.343 48.500 1.00 29.52 94 HIS A C 1
ATOM 664 O O . HIS A 1 94 ? 52.399 26.506 48.112 1.00 31.62 94 HIS A O 1
ATOM 671 N N . ARG A 1 95 ? 52.352 24.285 47.698 1.00 26.60 95 ARG A N 1
ATOM 672 C CA . ARG A 1 95 ? 51.784 24.432 46.390 1.00 25.30 95 ARG A CA 1
ATOM 673 C C . ARG A 1 95 ? 50.451 23.701 46.271 1.00 24.42 95 ARG A C 1
ATOM 674 O O . ARG A 1 95 ? 50.200 22.713 46.961 1.00 23.01 95 ARG A O 1
ATOM 682 N N . THR A 1 96 ? 49.582 24.256 45.435 1.00 23.65 96 THR A N 1
ATOM 683 C CA . THR A 1 96 ? 48.351 23.605 45.041 1.00 23.21 96 THR A CA 1
ATOM 684 C C . THR A 1 96 ? 48.581 22.801 43.765 1.00 23.37 96 THR A C 1
ATOM 685 O O . THR A 1 96 ? 49.148 23.319 42.804 1.00 23.82 96 THR A O 1
ATOM 689 N N . ILE A 1 97 ? 48.199 21.524 43.804 1.00 22.53 97 ILE A N 1
ATOM 690 C CA . ILE A 1 97 ? 48.245 20.650 42.646 1.00 22.09 97 ILE A CA 1
ATOM 691 C C . ILE A 1 97 ? 46.782 20.450 42.210 1.00 21.24 97 ILE A C 1
ATOM 692 O O . ILE A 1 97 ? 45.946 20.043 43.029 1.00 21.96 97 ILE A O 1
ATOM 697 N N . VAL A 1 98 ? 46.469 20.785 40.965 1.00 19.52 98 VAL A N 1
ATOM 698 C CA . VAL A 1 98 ? 45.125 20.581 40.391 1.00 21.43 98 VAL A CA 1
ATOM 699 C C . VAL A 1 98 ? 45.227 19.466 39.356 1.00 22.61 98 VAL A C 1
ATOM 700 O O . VAL A 1 98 ? 45.865 19.602 38.285 1.00 23.59 98 VAL A O 1
ATOM 704 N N . ASP A 1 99 ? 44.682 18.326 39.739 1.00 22.87 99 ASP A N 1
ATOM 705 C CA . ASP A 1 99 ? 44.917 17.104 39.008 1.00 23.46 99 ASP A CA 1
ATOM 706 C 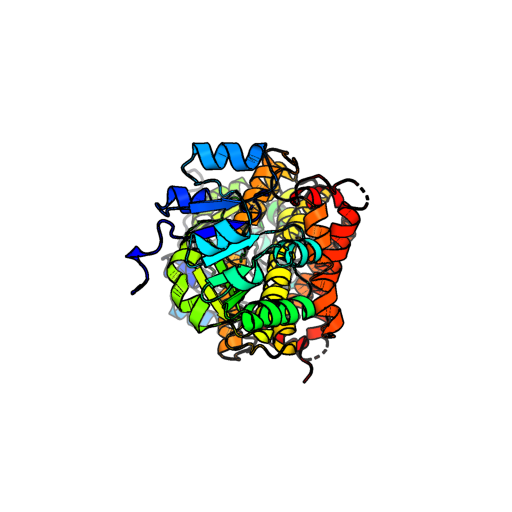C . ASP A 1 99 ? 43.699 16.713 38.169 1.00 23.31 99 ASP A C 1
ATOM 707 O O . ASP A 1 99 ? 42.642 16.299 38.700 1.00 21.63 99 ASP A O 1
ATOM 712 N N . TYR A 1 100 ? 43.859 16.856 36.854 1.00 24.31 100 TYR A N 1
ATOM 713 C CA . TYR A 1 100 ? 42.806 16.523 35.887 1.00 26.35 100 TYR A CA 1
ATOM 714 C C . TYR A 1 100 ? 43.017 15.149 35.244 1.00 30.79 100 TYR A C 1
ATOM 715 O O . TYR A 1 100 ? 42.245 14.766 34.374 1.00 32.25 100 TYR A O 1
ATOM 724 N N . THR A 1 101 ? 44.054 14.438 35.662 1.00 33.46 101 THR A N 1
ATOM 725 C CA . THR A 1 101 ? 44.415 13.143 35.072 1.00 36.72 101 THR A CA 1
ATOM 726 C C . THR A 1 101 ? 43.360 12.125 35.427 1.00 40.54 101 THR A C 1
ATOM 727 O O . THR A 1 101 ? 43.052 11.946 36.597 1.00 41.16 101 THR A O 1
ATOM 731 N N . THR A 1 102 ? 42.801 11.441 34.431 1.00 44.18 102 THR A N 1
ATOM 732 C CA . THR A 1 102 ? 41.789 10.424 34.733 1.00 46.84 102 THR A CA 1
ATOM 733 C C . THR A 1 102 ? 42.390 9.142 35.283 1.00 48.83 102 THR A C 1
ATOM 734 O O . THR A 1 102 ? 43.223 8.502 34.636 1.00 49.39 102 THR A O 1
ATOM 738 N N . ASN A 1 103 ? 41.940 8.785 36.480 1.00 50.50 103 ASN A N 1
ATOM 739 C CA . ASN A 1 103 ? 42.359 7.579 37.177 1.00 53.23 103 ASN A CA 1
ATOM 740 C C . ASN A 1 103 ? 41.159 6.964 37.913 1.00 55.09 103 ASN A C 1
ATOM 741 O O . ASN A 1 103 ? 40.054 7.526 37.892 1.00 55.28 103 ASN A O 1
ATOM 746 N N . ALA A 1 104 ? 41.408 5.843 38.545 1.00 56.50 104 ALA A N 1
ATOM 747 C CA . ALA A 1 104 ? 40.426 5.118 39.299 1.00 58.26 104 ALA A CA 1
ATOM 748 C C . ALA A 1 104 ? 40.332 5.568 40.741 1.00 59.57 104 ALA A C 1
ATOM 749 O O . ALA A 1 104 ? 41.310 5.926 41.351 1.00 59.57 104 ALA A O 1
ATOM 751 N N . GLN A 1 105 ? 39.140 5.521 41.303 1.00 60.53 105 GLN A N 1
ATOM 752 C CA . GLN A 1 105 ? 39.002 5.943 42.669 1.00 61.29 105 GLN A CA 1
ATOM 753 C C . GLN A 1 105 ? 39.781 5.037 43.606 1.00 60.90 105 GLN A C 1
ATOM 754 O O . GLN A 1 105 ? 39.789 3.833 43.490 1.00 61.19 105 GLN A O 1
ATOM 760 N N . ASP A 1 106 ? 40.381 5.697 44.565 1.00 59.59 106 ASP A N 1
ATOM 761 C CA . ASP A 1 106 ? 41.293 5.226 45.570 1.00 58.18 106 ASP A CA 1
ATOM 762 C C . ASP A 1 106 ? 42.695 5.471 45.116 1.00 56.44 106 ASP A C 1
ATOM 763 O O . ASP A 1 106 ? 43.563 5.612 45.946 1.00 56.73 106 ASP A O 1
ATOM 768 N N . GLU A 1 107 ? 42.924 5.673 43.835 1.00 54.40 107 GLU A N 1
ATOM 769 C CA . GLU A 1 107 ? 44.169 6.241 43.398 1.00 52.73 107 GLU A CA 1
ATOM 770 C C . GLU A 1 107 ? 44.269 7.651 43.866 1.00 51.06 107 GLU A C 1
ATOM 771 O O . GLU A 1 107 ? 45.274 8.125 44.306 1.00 51.10 107 GLU A O 1
ATOM 777 N N . GLY A 1 108 ? 43.140 8.314 43.741 1.00 49.64 108 GLY A N 1
ATOM 778 C CA . GLY A 1 108 ? 43.029 9.715 43.973 1.00 47.80 108 GLY A CA 1
ATOM 779 C C . GLY A 1 108 ? 43.294 10.020 45.387 1.00 46.35 108 GLY A C 1
ATOM 780 O O . GLY A 1 108 ? 43.857 11.010 45.712 1.00 46.23 108 GLY A O 1
ATOM 781 N N . LEU A 1 109 ? 42.809 9.139 46.229 1.00 44.94 109 LEU A N 1
ATOM 782 C CA . LEU A 1 109 ? 42.880 9.307 47.680 1.00 43.75 109 LEU A CA 1
ATOM 783 C C . LEU A 1 109 ? 44.341 9.213 48.142 1.00 41.71 109 LEU A C 1
ATOM 784 O O . LEU A 1 109 ? 44.758 9.924 49.066 1.00 40.84 109 LEU A O 1
ATOM 789 N N . ALA A 1 110 ? 45.102 8.354 47.459 1.00 40.87 110 ALA A N 1
ATOM 790 C CA . ALA A 1 110 ? 46.536 8.142 47.725 1.00 40.08 110 ALA A CA 1
ATOM 791 C C . ALA A 1 110 ? 47.364 9.321 47.236 1.00 38.78 110 ALA A C 1
ATOM 792 O O . ALA A 1 110 ? 48.186 9.853 47.972 1.00 37.48 110 ALA A O 1
ATOM 794 N N . LEU A 1 111 ? 47.126 9.714 45.986 1.00 39.15 111 LEU A N 1
ATOM 795 C CA . LEU A 1 111 ? 47.627 10.979 45.431 1.00 38.15 111 LEU A CA 1
ATOM 796 C C . LEU A 1 111 ? 47.373 12.134 46.384 1.00 37.26 111 LEU A C 1
ATOM 797 O O . LEU A 1 111 ? 48.275 12.897 46.731 1.00 36.86 111 LEU A O 1
ATOM 802 N N . GLN A 1 112 ? 46.132 12.239 46.842 1.00 36.82 112 GLN A N 1
ATOM 803 C CA . GLN A 1 112 ? 45.775 13.257 47.808 1.00 35.26 112 GLN A CA 1
ATOM 804 C C . GLN A 1 112 ? 46.638 13.149 49.060 1.00 33.48 112 GLN A C 1
ATOM 805 O O . GLN A 1 112 ? 47.188 14.146 49.546 1.00 32.26 112 GLN A O 1
ATOM 811 N N . GLY A 1 113 ? 46.741 11.928 49.594 1.00 32.35 113 GLY A N 1
ATOM 812 C CA . GLY A 1 113 ? 47.533 11.686 50.785 1.00 30.96 113 GLY A CA 1
ATOM 813 C C . GLY A 1 113 ? 48.992 12.074 50.572 1.00 29.91 113 GLY A C 1
ATOM 814 O O . GLY A 1 113 ? 49.591 12.795 51.396 1.00 29.29 113 GLY A O 1
ATOM 815 N N . LEU A 1 114 ? 49.550 11.604 49.462 1.00 29.68 114 LEU A N 1
ATOM 816 C CA . LEU A 1 114 ? 50.942 11.889 49.118 1.00 30.39 114 LEU A CA 1
ATOM 817 C C . LEU A 1 114 ? 51.220 13.397 49.066 1.00 29.41 114 LEU A C 1
ATOM 818 O O . LEU A 1 114 ? 52.150 13.883 49.724 1.00 28.79 114 LEU A O 1
ATOM 823 N N . VAL A 1 115 ? 50.367 14.138 48.355 1.00 28.14 115 VAL A N 1
ATOM 824 C CA . VAL A 1 115 ? 50.507 15.598 48.249 1.00 27.83 115 VAL A CA 1
ATOM 825 C C . VAL A 1 115 ? 50.337 16.293 49.599 1.00 29.75 115 VAL A C 1
ATOM 826 O O . VAL A 1 115 ? 51.114 17.197 49.941 1.00 29.01 115 VAL A O 1
ATOM 830 N N . ASN A 1 116 ? 49.324 15.871 50.370 1.00 31.59 116 ASN A N 1
ATOM 831 C CA . ASN A 1 116 ? 49.109 16.441 51.700 1.00 33.29 116 ASN A CA 1
ATOM 832 C C . ASN A 1 116 ? 50.232 16.182 52.691 1.00 31.95 116 ASN A C 1
ATOM 833 O O . ASN A 1 116 ? 50.621 17.084 53.440 1.00 30.62 116 ASN A O 1
ATOM 838 N N . GLN A 1 117 ? 50.762 14.962 52.668 1.00 32.60 117 GLN A N 1
ATOM 839 C CA . GLN A 1 117 ? 51.936 14.591 53.466 1.00 34.18 117 GLN A CA 1
ATOM 840 C C . GLN A 1 117 ? 53.148 15.492 53.212 1.00 33.10 117 GLN A C 1
ATOM 841 O O . GLN A 1 117 ? 53.912 15.776 54.130 1.00 32.78 117 GLN A O 1
ATOM 847 N N . ALA A 1 118 ? 53.333 15.905 51.955 1.00 31.13 118 ALA A N 1
ATOM 848 C CA . ALA A 1 118 ? 54.479 16.728 51.571 1.00 29.41 118 ALA A CA 1
ATOM 849 C C . ALA A 1 118 ? 54.256 18.205 51.934 1.00 29.56 118 ALA A C 1
ATOM 850 O O . ALA A 1 118 ? 55.144 19.038 51.757 1.00 29.98 118 ALA A O 1
ATOM 852 N N . GLY A 1 119 ? 53.058 18.534 52.429 1.00 28.77 119 GLY A N 1
ATOM 853 C CA . GLY A 1 119 ? 52.743 19.903 52.837 1.00 28.33 119 GLY A CA 1
ATOM 854 C C . GLY A 1 119 ? 52.089 20.693 51.723 1.00 28.06 119 GLY A C 1
ATOM 855 O O . GLY A 1 119 ? 52.066 21.922 51.763 1.00 28.05 119 GLY A O 1
ATOM 856 N N . GLY A 1 120 ? 51.609 19.984 50.700 1.00 27.61 120 GLY A N 1
ATOM 857 C CA . GLY A 1 120 ? 50.965 20.615 49.546 1.00 27.72 120 GLY A CA 1
ATOM 858 C C . GLY A 1 120 ? 49.456 20.497 49.679 1.00 26.74 120 GLY A C 1
ATOM 859 O O . GLY A 1 120 ? 48.963 19.921 50.665 1.00 25.32 120 GLY A O 1
ATOM 860 N N . HIS A 1 121 ? 48.717 21.032 48.706 1.00 25.22 121 HIS A N 1
ATOM 861 C CA . HIS A 1 121 ? 47.266 20.975 48.745 1.00 24.86 121 HIS A CA 1
ATOM 862 C C . HIS A 1 121 ? 46.792 20.322 47.476 1.00 24.45 121 HIS A C 1
ATOM 863 O O . HIS A 1 121 ? 47.210 20.706 46.388 1.00 24.32 121 HIS A O 1
ATOM 870 N N . TYR A 1 122 ? 45.945 19.328 47.598 1.00 22.12 122 TYR A N 1
ATOM 871 C CA . TYR A 1 122 ? 45.539 18.569 46.430 1.00 22.85 122 TYR A CA 1
ATOM 872 C C . TYR A 1 122 ? 44.114 18.915 46.052 1.00 22.78 122 TYR A C 1
ATOM 873 O O . TYR A 1 122 ? 43.209 18.852 46.896 1.00 22.79 122 TYR A O 1
ATOM 882 N N . VAL A 1 123 ? 43.925 19.316 44.792 1.00 21.58 123 VAL A N 1
ATOM 883 C CA . VAL A 1 123 ? 42.596 19.556 44.229 1.00 21.49 123 VAL A CA 1
ATOM 884 C C . VAL A 1 123 ? 42.455 18.612 43.042 1.00 23.33 123 VAL A C 1
ATOM 885 O O . VAL A 1 123 ? 43.306 18.620 42.137 1.00 24.03 123 VAL A O 1
ATOM 889 N N . LYS A 1 124 ? 41.433 17.756 43.069 1.00 23.69 124 LYS A N 1
ATOM 890 C CA . LYS A 1 124 ? 41.095 16.943 41.891 1.00 24.07 124 LYS A CA 1
ATOM 891 C C . LYS A 1 124 ? 40.111 17.712 41.008 1.00 23.97 124 LYS A C 1
ATOM 892 O O . LYS A 1 124 ? 39.218 18.390 41.512 1.00 25.83 124 LYS A O 1
ATOM 898 N N . GLY A 1 125 ? 40.294 17.625 39.692 1.00 22.82 125 GLY A N 1
ATOM 899 C CA . GLY A 1 125 ? 39.431 18.308 38.710 1.00 23.03 125 GLY A CA 1
ATOM 900 C C . GLY A 1 125 ? 38.875 17.332 37.675 1.00 23.96 125 GLY A C 1
ATOM 901 O O . GLY A 1 125 ? 39.574 16.389 37.261 1.00 22.33 125 GLY A O 1
ATOM 910 N N . ILE A 1 127 ? 36.790 17.900 34.079 1.00 29.46 127 ILE A N 1
ATOM 911 C CA . ILE A 1 127 ? 36.251 18.904 33.211 1.00 29.74 127 ILE A CA 1
ATOM 912 C C . ILE A 1 127 ? 35.276 18.267 32.255 1.00 29.00 127 ILE A C 1
ATOM 913 O O . ILE A 1 127 ? 35.587 17.314 31.612 1.00 28.90 127 ILE A O 1
ATOM 918 N N . VAL A 1 128 ? 34.061 18.780 32.259 1.00 27.28 128 VAL A N 1
ATOM 919 C CA . VAL A 1 128 ? 33.000 18.244 31.441 1.00 27.20 128 VAL A CA 1
ATOM 920 C C . VAL A 1 128 ? 33.002 18.889 30.081 1.00 27.14 128 VAL A C 1
ATOM 921 O O . VAL A 1 128 ? 32.114 19.584 29.743 1.00 28.29 128 VAL A O 1
ATOM 925 N N . ALA A 1 129 ? 34.020 18.639 29.308 1.00 27.49 129 ALA A N 1
ATOM 926 C CA . ALA A 1 129 ? 34.112 19.220 28.007 1.00 27.58 129 ALA A CA 1
ATOM 927 C C . ALA A 1 129 ? 35.032 18.418 27.144 1.00 28.42 129 ALA A C 1
ATOM 928 O O . ALA A 1 129 ? 35.945 17.816 27.619 1.00 28.42 129 ALA A O 1
ATOM 930 N N . TYR A 1 130 ? 34.781 18.474 25.860 1.00 28.33 130 TYR A N 1
ATOM 931 C CA . TYR A 1 130 ? 35.771 18.085 24.852 1.00 29.80 130 TYR A CA 1
ATOM 932 C C . TYR A 1 130 ? 36.819 19.202 24.744 1.00 30.35 130 TYR A C 1
ATOM 933 O O . TYR A 1 130 ? 36.552 20.334 25.139 1.00 29.25 130 TYR A O 1
ATOM 942 N N . PRO A 1 131 ? 38.046 18.879 24.282 1.00 32.89 131 PRO A N 1
ATOM 943 C CA . PRO A 1 131 ? 39.115 19.885 24.243 1.00 32.67 131 PRO A CA 1
ATOM 944 C C . PRO A 1 131 ? 38.731 21.163 23.525 1.00 32.00 131 PRO A C 1
ATOM 945 O O . PRO A 1 131 ? 39.099 22.257 23.984 1.00 31.97 131 PRO A O 1
ATOM 949 N N . ARG A 1 132 ? 37.964 21.035 22.444 1.00 31.73 132 ARG A N 1
ATOM 950 C CA . ARG A 1 132 ? 37.509 22.209 21.701 1.00 32.10 132 ARG A CA 1
ATOM 951 C C . ARG A 1 132 ? 36.735 23.180 22.589 1.00 30.26 132 ARG A C 1
ATOM 952 O O . ARG A 1 132 ? 36.711 24.356 22.283 1.00 29.48 132 ARG A O 1
ATOM 960 N N . ASN A 1 133 ? 36.126 22.721 23.700 1.00 29.00 133 ASN A N 1
ATOM 961 C CA . ASN A 1 133 ? 35.430 23.672 24.585 1.00 28.27 133 ASN A CA 1
ATOM 962 C C . ASN A 1 133 ? 36.116 23.994 25.924 1.00 28.10 133 ASN A C 1
ATOM 963 O O . ASN A 1 133 ? 35.545 24.677 26.797 1.00 27.55 133 ASN A O 1
ATOM 968 N N . VAL A 1 134 ? 37.346 23.535 26.095 1.00 27.89 134 VAL A N 1
ATOM 969 C CA . VAL A 1 134 ? 38.149 24.099 27.187 1.00 27.30 134 VAL A CA 1
ATOM 970 C C . VAL A 1 134 ? 38.233 25.621 27.010 1.00 26.70 134 VAL A C 1
ATOM 971 O O . VAL A 1 134 ? 38.481 26.106 25.900 1.00 27.39 134 VAL A O 1
ATOM 975 N N . GLY A 1 135 ? 37.979 26.367 28.080 1.00 25.66 135 GLY A N 1
ATOM 976 C CA . GLY A 1 135 ? 37.935 27.847 28.022 1.00 26.83 135 GLY A CA 1
ATOM 977 C C . GLY A 1 135 ? 36.561 28.464 27.792 1.00 27.77 135 GLY A C 1
ATOM 978 O O . GLY A 1 135 ? 36.353 29.683 27.971 1.00 28.31 135 GLY A O 1
ATOM 979 N N . HIS A 1 136 ? 35.617 27.626 27.375 1.00 27.30 136 HIS A N 1
ATOM 980 C CA . HIS A 1 136 ? 34.324 28.127 26.999 1.00 28.59 136 HIS A CA 1
ATOM 981 C C . HIS A 1 136 ? 33.606 28.574 28.243 1.00 29.13 136 HIS A C 1
ATOM 982 O O . HIS A 1 136 ? 33.617 27.854 29.245 1.00 28.22 136 HIS A O 1
ATOM 989 N N . ARG A 1 137 ? 32.998 29.762 28.182 1.00 30.21 137 ARG A N 1
ATOM 990 C CA . ARG A 1 137 ? 32.229 30.306 29.308 1.00 31.66 137 ARG A CA 1
ATOM 991 C C . ARG A 1 137 ? 31.112 29.388 29.767 1.00 30.54 137 ARG A C 1
ATOM 992 O O . ARG A 1 137 ? 30.761 29.406 30.932 1.00 30.30 137 ARG A O 1
ATOM 1000 N N . GLU A 1 138 ? 30.582 28.550 28.875 1.00 30.93 138 GLU A N 1
ATOM 1001 C CA . GLU A 1 138 ? 29.464 27.662 29.238 1.00 30.89 138 GLU A CA 1
ATOM 1002 C C . GLU A 1 138 ? 29.922 26.253 29.601 1.00 29.10 138 GLU A C 1
ATOM 1003 O O . GLU A 1 138 ? 29.099 25.387 29.946 1.00 28.23 138 GLU A O 1
ATOM 1009 N N . SER A 1 139 ? 31.234 26.001 29.520 1.00 28.18 139 SER A N 1
ATOM 1010 C CA . SER A 1 139 ? 31.771 24.706 29.946 1.00 27.10 139 SER A CA 1
ATOM 1011 C C . SER A 1 139 ? 31.731 24.623 31.464 1.00 26.46 139 SER A C 1
ATOM 1012 O O . SER A 1 139 ? 31.803 25.654 32.157 1.00 25.72 139 SER A O 1
ATOM 1015 N N . HIS A 1 140 ? 31.597 23.398 31.964 1.00 25.72 140 HIS A N 1
ATOM 1016 C CA . HIS A 1 140 ? 31.495 23.145 33.406 1.00 25.71 140 HIS A CA 1
ATOM 1017 C C . HIS A 1 140 ? 32.647 22.262 33.865 1.00 26.38 140 HIS A C 1
ATOM 1018 O O . HIS A 1 140 ? 33.100 21.357 33.138 1.00 27.49 140 HIS A O 1
ATOM 1025 N N . SER A 1 141 ? 33.121 22.508 35.077 1.00 27.00 141 SER A N 1
ATOM 1026 C CA . SER A 1 141 ? 34.063 21.564 35.684 1.00 26.75 141 SER A CA 1
ATOM 1027 C C . SER A 1 141 ? 33.634 21.211 37.116 1.00 26.70 141 SER A C 1
ATOM 1028 O O . SER A 1 141 ? 32.861 21.946 37.746 1.00 26.26 141 SER A O 1
ATOM 1031 N N . ILE A 1 142 ? 34.109 20.066 37.598 1.00 25.42 142 ILE A N 1
ATOM 1032 C CA . ILE A 1 142 ? 33.835 19.638 38.966 1.00 25.92 142 ILE A CA 1
ATOM 1033 C C . ILE A 1 142 ? 35.174 19.513 39.680 1.00 25.99 142 ILE A C 1
ATOM 1034 O O . ILE A 1 142 ? 36.139 19.004 39.116 1.00 27.04 142 ILE A O 1
ATOM 1039 N N . HIS A 1 143 ? 35.233 20.011 40.905 1.00 26.41 143 HIS A N 1
ATOM 1040 C CA . HIS A 1 143 ? 36.442 19.890 41.703 1.00 26.87 143 HIS A CA 1
ATOM 1041 C C . HIS A 1 143 ? 36.189 19.298 43.088 1.00 26.65 143 HIS A C 1
ATOM 1042 O O . HIS A 1 143 ? 35.106 19.462 43.679 1.00 27.85 143 HIS A O 1
ATOM 1049 N N . THR A 1 144 ? 37.206 18.648 43.645 1.00 25.27 144 THR A N 1
ATOM 1050 C CA . THR A 1 144 ? 37.099 18.110 44.994 1.00 24.10 144 THR A CA 1
ATOM 1051 C C . THR A 1 144 ? 38.495 18.100 45.615 1.00 23.72 144 THR A C 1
ATOM 1052 O O . THR A 1 144 ? 39.459 18.550 44.967 1.00 23.87 144 THR A O 1
ATOM 1056 N N . GLY A 1 145 ? 38.597 17.647 46.860 1.00 23.72 145 GLY A N 1
ATOM 1057 C CA . GLY A 1 145 ? 39.902 17.599 47.556 1.00 23.72 145 GLY A CA 1
ATOM 1058 C C . GLY A 1 145 ? 39.936 18.716 48.566 1.00 23.70 145 GLY A C 1
ATOM 1059 O O . GLY A 1 145 ? 39.122 18.736 49.506 1.00 22.53 145 GLY A O 1
ATOM 1060 N N . ASP A 1 146 ? 40.850 19.656 48.350 1.00 24.30 146 ASP A N 1
ATOM 1061 C CA . ASP A 1 146 ? 41.168 20.723 49.316 1.00 25.10 146 ASP A CA 1
ATOM 1062 C C . ASP A 1 146 ? 40.302 21.947 48.980 1.00 25.63 146 ASP A C 1
ATOM 1063 O O . ASP A 1 146 ? 40.567 22.688 48.013 1.00 22.93 146 ASP A O 1
ATOM 1068 N N . ARG A 1 147 ? 39.244 22.155 49.779 1.00 25.73 147 ARG A N 1
ATOM 1069 C CA . ARG A 1 147 ? 38.299 23.233 49.536 1.00 25.91 147 ARG A CA 1
ATOM 1070 C C . ARG A 1 147 ? 38.929 24.615 49.543 1.00 25.17 147 ARG A C 1
ATOM 1071 O O . ARG A 1 147 ? 38.654 25.425 48.657 1.00 25.78 147 ARG A O 1
ATOM 1079 N N . GLU A 1 148 ? 39.721 24.878 50.571 1.00 25.04 148 GLU A N 1
ATOM 1080 C CA . GLU A 1 148 ? 40.479 26.137 50.777 1.00 26.77 148 GLU A CA 1
ATOM 1081 C C . GLU A 1 148 ? 41.354 26.462 49.544 1.00 26.68 148 GLU A C 1
ATOM 1082 O O . GLU A 1 148 ? 41.408 27.606 49.050 1.00 25.10 14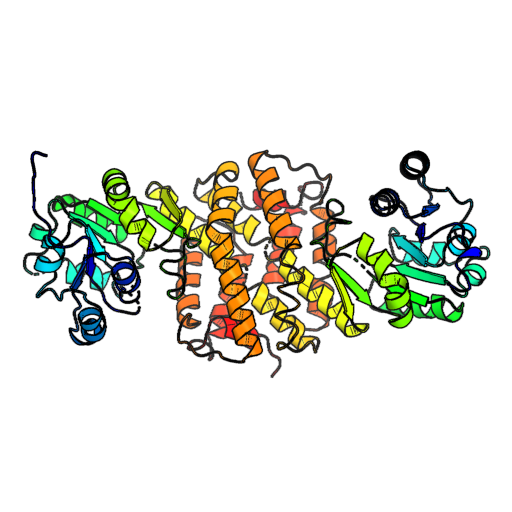8 GLU A O 1
ATOM 1088 N N . ALA A 1 149 ? 42.053 25.435 49.060 1.00 26.54 149 ALA A N 1
ATOM 1089 C CA . ALA A 1 149 ? 42.984 25.632 47.934 1.00 26.34 149 ALA A CA 1
ATOM 1090 C C . ALA A 1 149 ? 42.212 25.855 46.640 1.00 27.22 149 ALA A C 1
ATOM 1091 O O . ALA A 1 149 ? 42.592 26.714 45.822 1.00 27.88 149 ALA A O 1
ATOM 1093 N N . PHE A 1 150 ? 41.117 25.107 46.465 1.00 27.53 150 PHE A N 1
ATOM 1094 C CA . PHE A 1 150 ? 40.243 25.338 45.340 1.00 28.48 150 PHE A CA 1
ATOM 1095 C C . PHE A 1 150 ? 39.771 26.794 45.344 1.00 28.27 150 PHE A C 1
ATOM 1096 O O . PHE A 1 150 ? 39.854 27.452 44.321 1.00 27.47 150 PHE A O 1
ATOM 1104 N N . GLU A 1 151 ? 39.319 27.307 46.497 1.00 29.13 151 GLU A N 1
ATOM 1105 C CA . GLU A 1 151 ? 38.744 28.656 46.521 1.00 30.89 151 GLU A CA 1
ATOM 1106 C C . GLU A 1 151 ? 39.790 29.684 46.216 1.00 30.49 151 GLU A C 1
ATOM 1107 O O . GLU A 1 151 ? 39.526 30.679 45.531 1.00 31.08 151 GLU A O 1
ATOM 1113 N N . GLN A 1 152 ? 40.992 29.418 46.699 1.00 30.72 152 GLN A N 1
ATOM 1114 C CA . GLN A 1 152 ? 42.141 30.270 46.433 1.00 30.38 152 GLN A CA 1
ATOM 1115 C C . GLN A 1 152 ? 42.348 30.394 44.923 1.00 28.76 152 GLN A C 1
ATOM 1116 O O . GLN A 1 152 ? 42.558 31.497 44.407 1.00 29.21 152 GLN A O 1
ATOM 1122 N N . HIS A 1 153 ? 42.279 29.271 44.214 1.00 25.60 153 HIS A N 1
ATOM 1123 C CA . HIS A 1 153 ? 42.610 29.292 42.796 1.00 25.66 153 HIS A CA 1
ATOM 1124 C C . HIS A 1 153 ? 41.401 29.253 41.845 1.00 26.06 153 HIS A C 1
ATOM 1125 O O . HIS A 1 153 ? 41.549 29.026 40.648 1.00 26.04 153 HIS A O 1
ATOM 1132 N N . ARG A 1 154 ? 40.198 29.485 42.384 1.00 26.29 154 ARG A N 1
ATOM 1133 C CA . ARG A 1 154 ? 38.964 29.328 41.586 1.00 27.61 154 ARG A CA 1
ATOM 1134 C C . ARG A 1 154 ? 38.941 30.192 40.332 1.00 26.21 154 ARG A C 1
ATOM 1135 O O . ARG A 1 154 ? 38.470 29.759 39.294 1.00 25.25 154 ARG A O 1
ATOM 1143 N N . ALA A 1 155 ? 39.456 31.416 40.423 1.00 26.00 155 ALA A N 1
ATOM 1144 C CA . ALA A 1 155 ? 39.362 32.330 39.273 1.00 27.92 155 ALA A CA 1
ATOM 1145 C C . ALA A 1 155 ? 40.254 31.789 38.161 1.00 28.78 155 ALA A C 1
ATOM 1146 O O . ALA A 1 155 ? 39.899 31.803 36.975 1.00 29.11 155 ALA A O 1
ATOM 1148 N N . LEU A 1 156 ? 41.409 31.264 38.558 1.00 27.80 156 LEU A N 1
ATOM 1149 C CA . LEU A 1 156 ? 42.327 30.672 37.590 1.00 26.65 156 LEU A CA 1
ATOM 1150 C C . LEU A 1 156 ? 41.661 29.443 36.928 1.00 26.67 156 LEU A C 1
ATOM 1151 O O . LEU A 1 156 ? 41.674 29.309 35.685 1.00 25.45 156 LEU A O 1
ATOM 1156 N N . LEU A 1 157 ? 41.039 28.587 37.747 1.00 25.89 157 LEU A N 1
ATOM 1157 C CA . LEU A 1 157 ? 40.405 27.373 37.216 1.00 28.13 157 LEU A CA 1
ATOM 1158 C C . LEU A 1 157 ? 39.161 27.673 36.331 1.00 28.45 157 LEU A C 1
ATOM 1159 O O . LEU A 1 157 ? 38.899 26.949 35.386 1.00 28.63 157 LEU A O 1
ATOM 1164 N N . GLU A 1 158 ? 38.468 28.773 36.610 1.00 29.43 158 GLU A N 1
ATOM 1165 C CA . GLU A 1 158 ? 37.401 29.321 35.734 1.00 29.69 158 GLU A CA 1
ATOM 1166 C C . GLU A 1 158 ? 37.872 29.756 34.328 1.00 28.84 158 GLU A C 1
ATOM 1167 O O . GLU A 1 158 ? 37.073 29.841 33.375 1.00 27.83 158 GLU A O 1
ATOM 1173 N N . GLY A 1 159 ? 39.170 30.005 34.180 1.00 28.09 159 GLY A N 1
ATOM 1174 C CA . GLY A 1 159 ? 39.760 30.136 32.850 1.00 27.10 159 GLY A CA 1
ATOM 1175 C C . GLY A 1 159 ? 39.563 28.907 31.976 1.00 27.00 159 GLY A C 1
ATOM 1176 O O . GLY A 1 159 ? 39.422 29.032 30.763 1.00 28.11 159 GLY A O 1
ATOM 1177 N N . LEU A 1 160 ? 39.507 27.721 32.584 1.00 26.27 160 LEU A N 1
ATOM 1178 C CA . LEU A 1 160 ? 39.340 26.491 31.829 1.00 26.13 160 LEU A CA 1
ATOM 1179 C C . LEU A 1 160 ? 37.889 26.105 31.562 1.00 26.49 160 LEU A C 1
ATOM 1180 O O . LEU A 1 160 ? 37.618 25.401 30.584 1.00 27.44 160 LEU A O 1
ATOM 1185 N N . ALA A 1 161 ? 37.005 26.452 32.483 1.00 26.17 161 ALA A N 1
ATOM 1186 C CA . ALA A 1 161 ? 35.569 26.223 32.298 1.00 27.01 161 ALA A CA 1
ATOM 1187 C C . ALA A 1 161 ? 34.807 27.273 33.086 1.00 26.03 161 ALA A C 1
ATOM 1188 O O . ALA A 1 161 ? 35.036 27.455 34.286 1.00 26.39 161 ALA A O 1
ATOM 1190 N N . GLY A 1 162 ? 33.944 28.022 32.403 1.00 26.17 162 GLY A N 1
ATOM 1191 C CA . GLY A 1 162 ? 33.353 29.204 33.022 1.00 26.01 162 GLY A CA 1
ATOM 1192 C C . GLY A 1 162 ? 32.495 28.907 34.246 1.00 26.40 162 GLY A C 1
ATOM 1193 O O . GLY A 1 162 ? 32.303 29.766 35.072 1.00 27.68 162 GLY A O 1
ATOM 1194 N N . HIS A 1 163 ? 32.018 27.670 34.389 1.00 26.34 163 HIS A N 1
ATOM 1195 C CA . HIS A 1 163 ? 31.180 27.315 35.541 1.00 27.94 163 HIS A CA 1
ATOM 1196 C C . HIS A 1 163 ? 31.887 26.225 36.294 1.00 28.97 163 HIS A C 1
ATOM 1197 O O . HIS A 1 163 ? 32.329 25.251 35.710 1.00 31.22 163 HIS A O 1
ATOM 1204 N N . THR A 1 164 ? 32.026 26.383 37.585 1.00 28.62 164 THR A N 1
ATOM 1205 C CA . THR A 1 164 ? 32.662 25.317 38.319 1.00 29.76 164 THR A CA 1
ATOM 1206 C C . THR A 1 164 ? 31.951 25.070 39.656 1.00 30.17 164 THR A C 1
ATOM 1207 O O . THR A 1 164 ? 31.216 25.935 40.157 1.00 28.86 164 THR A O 1
ATOM 1211 N N . VAL A 1 165 ? 32.126 23.862 40.190 1.00 30.21 165 VAL A N 1
ATOM 1212 C CA . VAL A 1 165 ? 31.490 23.471 41.437 1.00 30.27 165 VAL A CA 1
ATOM 1213 C C . VAL A 1 165 ? 32.483 22.626 42.258 1.00 30.46 165 VAL A C 1
ATOM 1214 O O . VAL A 1 165 ? 33.228 21.803 41.703 1.00 30.37 165 VAL A O 1
ATOM 1218 N N . PHE A 1 166 ? 32.545 22.896 43.560 1.00 29.59 166 PHE A N 1
ATOM 1219 C CA . PHE A 1 166 ? 33.299 22.056 44.465 1.00 28.35 166 PHE A CA 1
ATOM 1220 C C . PHE A 1 166 ? 32.311 21.167 45.224 1.00 28.26 166 PHE A C 1
ATOM 1221 O O . PHE A 1 166 ? 31.333 21.668 45.796 1.00 28.07 166 PHE A O 1
ATOM 1229 N N . LEU A 1 167 ? 32.565 19.860 45.232 1.00 27.42 167 LEU A N 1
ATOM 1230 C CA . LEU A 1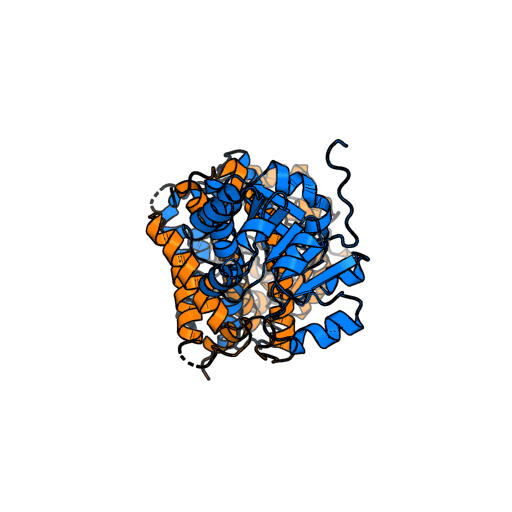 167 ? 31.790 18.912 46.061 1.00 25.92 167 LEU A CA 1
ATOM 1231 C C . LEU A 1 167 ? 32.761 18.134 46.968 1.00 25.68 167 LEU A C 1
ATOM 1232 O O . LEU A 1 167 ? 33.890 17.876 46.548 1.00 25.70 167 LEU A O 1
ATOM 1237 N N . PRO A 1 168 ? 32.326 17.727 48.171 1.00 26.40 168 PRO A N 1
ATOM 1238 C CA . PRO A 1 168 ? 33.204 16.862 48.992 1.00 26.81 168 PRO A CA 1
ATOM 1239 C C . PRO A 1 168 ? 33.522 15.586 48.238 1.00 27.74 168 PRO A C 1
ATOM 1240 O O . PRO A 1 168 ? 32.782 15.228 47.296 1.00 26.54 168 PRO A O 1
ATOM 1244 N N . TRP A 1 169 ? 34.594 14.905 48.655 1.00 30.59 169 TRP A N 1
ATOM 1245 C CA . TRP A 1 169 ? 35.147 13.738 47.954 1.00 33.23 169 TRP A CA 1
ATOM 1246 C C . TRP A 1 169 ? 34.087 12.695 47.578 1.00 33.54 169 TRP A C 1
ATOM 1247 O O . TRP A 1 169 ? 33.941 12.342 46.406 1.00 33.87 169 TRP A O 1
ATOM 1258 N N . ASP A 1 170 ? 33.329 12.234 48.557 1.00 33.64 170 ASP A N 1
ATOM 1259 C CA . ASP A 1 170 ? 32.294 11.254 48.262 1.00 34.18 170 ASP A CA 1
ATOM 1260 C C . ASP A 1 170 ? 31.333 11.753 47.137 1.00 31.92 170 ASP A C 1
ATOM 1261 O O . ASP A 1 170 ? 31.247 11.144 46.022 1.00 32.07 170 ASP A O 1
ATOM 1266 N N . GLU A 1 171 ? 30.702 12.899 47.382 1.00 28.03 171 GLU A N 1
ATOM 1267 C CA . GLU A 1 171 ? 29.782 13.505 46.382 1.00 26.14 171 GLU A CA 1
ATOM 1268 C C . GLU A 1 171 ? 30.370 13.754 44.976 1.00 24.66 171 GLU A C 1
ATOM 1269 O O . GLU A 1 171 ? 29.713 13.449 43.979 1.00 23.43 171 GLU A O 1
ATOM 1275 N N . ALA A 1 172 ? 31.589 14.278 44.900 1.00 24.91 172 ALA A N 1
ATOM 1276 C CA . ALA A 1 172 ? 32.161 14.699 43.608 1.00 25.12 172 ALA A CA 1
ATOM 1277 C C . ALA A 1 172 ? 32.250 13.556 42.627 1.00 24.96 172 ALA A C 1
ATOM 1278 O O . ALA A 1 172 ? 31.738 13.664 41.503 1.00 23.57 172 ALA A O 1
ATOM 1280 N N . LEU A 1 173 ? 32.879 12.465 43.050 1.00 25.57 173 LEU A N 1
ATOM 1281 C CA . LEU A 1 173 ? 33.102 11.357 42.157 1.00 27.57 173 LEU A CA 1
ATOM 1282 C C . LEU A 1 173 ? 31.795 10.672 41.787 1.00 26.85 173 LEU A C 1
ATOM 1283 O O . LEU A 1 173 ? 31.624 10.289 40.627 1.00 25.86 173 LEU A O 1
ATOM 1288 N N . ALA A 1 174 ? 30.894 10.499 42.772 1.00 26.20 174 ALA A N 1
ATOM 1289 C CA . ALA A 1 174 ? 29.578 9.914 42.512 1.00 25.31 174 ALA A CA 1
ATOM 1290 C C . ALA A 1 174 ? 28.816 10.808 41.526 1.00 24.35 174 ALA A C 1
ATOM 1291 O O . ALA A 1 174 ? 28.195 10.322 40.561 1.00 23.14 174 ALA A O 1
ATOM 1293 N N . PHE A 1 175 ? 28.861 12.114 41.755 1.00 23.56 175 PHE A N 1
ATOM 1294 C CA . PHE A 1 175 ? 28.142 13.032 40.867 1.00 24.56 175 PHE A CA 1
ATOM 1295 C C . PHE A 1 175 ? 28.710 13.005 39.433 1.00 26.17 175 PHE A C 1
ATOM 1296 O O . PHE A 1 175 ? 27.950 12.979 38.454 1.00 26.22 175 PHE A O 1
ATOM 1304 N N . ALA A 1 176 ? 30.033 12.994 39.306 1.00 27.42 176 ALA A N 1
ATOM 1305 C CA . ALA A 1 176 ? 30.666 12.915 37.987 1.00 28.24 176 ALA A CA 1
ATOM 1306 C C . ALA A 1 176 ? 30.223 11.651 37.236 1.00 28.25 176 ALA A C 1
ATOM 1307 O O . ALA A 1 176 ? 29.989 11.696 36.013 1.00 27.89 176 ALA A O 1
ATOM 1309 N N . THR A 1 177 ? 30.056 10.554 37.973 1.00 26.84 177 THR A N 1
ATOM 1310 C CA . THR A 1 177 ? 29.723 9.267 37.371 1.00 26.90 177 THR A CA 1
ATOM 1311 C C . THR A 1 177 ? 28.311 9.313 36.787 1.00 26.54 177 THR A C 1
ATOM 1312 O O . THR A 1 177 ? 28.118 8.972 35.614 1.00 26.78 177 THR A O 1
ATOM 1316 N N . VAL A 1 178 ? 27.347 9.757 37.594 1.00 26.27 178 VAL A N 1
ATOM 1317 C CA . VAL A 1 178 ? 25.952 9.859 37.146 1.00 26.21 178 VAL A CA 1
ATOM 1318 C C . VAL A 1 178 ? 25.758 10.935 36.077 1.00 25.28 178 VAL A C 1
ATOM 1319 O O . VAL A 1 178 ? 24.958 10.762 35.151 1.00 24.80 178 VAL A O 1
ATOM 1323 N N . LEU A 1 179 ? 26.487 12.039 36.192 1.00 25.57 179 LEU A N 1
ATOM 1324 C CA . LEU A 1 179 ? 26.412 13.073 35.185 1.00 27.50 179 LEU A CA 1
ATOM 1325 C C . LEU A 1 179 ? 26.849 12.529 33.821 1.00 27.22 179 LEU A C 1
ATOM 1326 O O . LEU A 1 179 ? 26.175 12.794 32.845 1.00 26.56 179 LEU A O 1
ATOM 1331 N N . HIS A 1 180 ? 27.978 11.812 33.750 1.00 27.06 180 HIS A N 1
ATOM 1332 C CA . HIS A 1 180 ? 28.458 11.281 32.468 1.00 28.43 180 HIS A CA 1
ATOM 1333 C C . HIS A 1 180 ? 27.620 10.116 31.943 1.00 27.96 180 HIS A C 1
ATOM 1334 O O . HIS A 1 180 ? 27.446 9.977 30.710 1.00 27.34 180 HIS A O 1
ATOM 1341 N N . ALA A 1 181 ? 27.091 9.297 32.860 1.00 26.55 181 ALA A N 1
ATOM 1342 C CA . ALA A 1 181 ? 26.151 8.261 32.504 1.00 26.34 181 ALA A CA 1
ATOM 1343 C C . ALA A 1 181 ? 25.007 8.890 31.694 1.00 26.34 181 ALA A C 1
ATOM 1344 O O . ALA A 1 181 ? 24.776 8.465 30.577 1.00 26.34 181 ALA A O 1
ATOM 1346 N N . HIS A 1 182 ? 24.336 9.914 32.243 1.00 25.24 182 HIS A N 1
ATOM 1347 C CA . HIS A 1 182 ? 23.254 10.584 31.515 1.00 25.04 182 HIS A CA 1
ATOM 1348 C C . HIS A 1 182 ? 23.765 11.201 30.216 1.00 23.25 182 HIS A C 1
ATOM 1349 O O . HIS A 1 182 ? 23.161 10.989 29.155 1.00 22.88 182 HIS A O 1
ATOM 1356 N N . ALA A 1 183 ? 24.811 12.027 30.308 1.00 22.68 183 ALA A N 1
ATOM 1357 C CA . ALA A 1 183 ? 25.307 12.764 29.139 1.00 23.49 183 ALA A CA 1
ATOM 1358 C C . ALA A 1 183 ? 25.651 11.878 27.970 1.00 23.86 183 ALA A C 1
ATOM 1359 O O . ALA A 1 183 ? 25.190 12.097 26.850 1.00 24.27 183 ALA A O 1
ATOM 1361 N N . PHE A 1 184 ? 26.436 10.843 28.230 1.00 23.34 184 PHE A N 1
ATOM 1362 C CA . PHE A 1 184 ? 26.839 9.909 27.178 1.00 25.91 184 PHE A CA 1
ATOM 1363 C C . PHE A 1 184 ? 25.676 9.024 26.701 1.00 25.10 184 PHE A C 1
ATOM 1364 O O . PHE A 1 184 ? 25.542 8.750 25.502 1.00 24.68 184 PHE A O 1
ATOM 1372 N N . ALA A 1 185 ? 24.816 8.601 27.628 1.00 24.46 185 ALA A N 1
ATOM 1373 C CA . ALA A 1 185 ? 23.647 7.818 27.205 1.00 24.11 185 ALA A CA 1
AT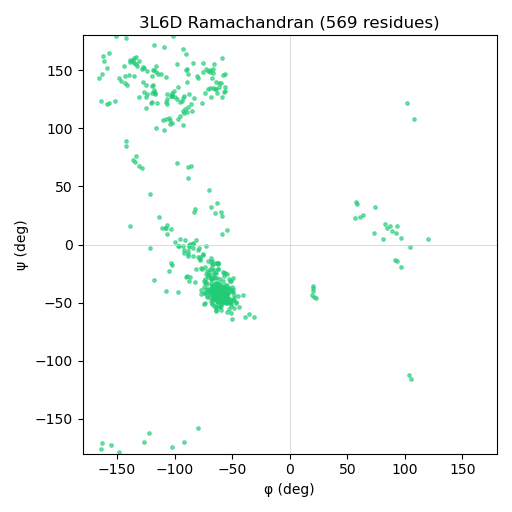OM 1374 C C . ALA A 1 185 ? 22.735 8.651 26.283 1.00 22.95 185 ALA A C 1
ATOM 1375 O O . ALA A 1 185 ? 22.278 8.156 25.272 1.00 21.96 185 ALA A O 1
ATOM 1377 N N . ALA A 1 186 ? 22.512 9.923 26.614 1.00 22.74 186 ALA A N 1
ATOM 1378 C CA . ALA A 1 186 ? 21.659 10.792 25.774 1.00 24.21 186 ALA A CA 1
ATOM 1379 C C . ALA A 1 186 ? 22.216 10.916 24.337 1.00 24.02 186 ALA A C 1
ATOM 1380 O O . ALA A 1 186 ? 21.458 10.829 23.349 1.00 23.73 186 ALA A O 1
ATOM 1390 N N . VAL A 1 188 ? 24.043 8.628 22.757 1.00 24.84 188 VAL A N 1
ATOM 1391 C CA . VAL A 1 188 ? 23.839 7.331 22.102 1.00 23.74 188 VAL A CA 1
ATOM 1392 C C . VAL A 1 188 ? 22.373 7.101 21.706 1.00 23.40 188 VAL A C 1
ATOM 1393 O O . VAL A 1 188 ? 22.115 6.521 20.635 1.00 24.65 188 VAL A O 1
ATOM 1397 N N . THR A 1 189 ? 21.422 7.540 22.540 1.00 23.18 189 THR A N 1
ATOM 1398 C CA . THR A 1 189 ? 20.015 7.514 22.148 1.00 23.87 189 THR A CA 1
ATOM 1399 C C . THR A 1 189 ? 19.827 8.239 20.818 1.00 24.16 189 THR A C 1
ATOM 1400 O O . THR A 1 189 ? 19.110 7.754 19.945 1.00 24.76 189 THR A O 1
ATOM 1404 N N . PHE A 1 190 ? 20.500 9.370 20.664 1.00 22.77 190 PHE A N 1
ATOM 1405 C CA . PHE A 1 190 ? 20.476 10.114 19.395 1.00 23.51 190 PHE A CA 1
ATOM 1406 C C . PHE A 1 190 ? 21.094 9.287 18.236 1.00 22.53 190 PHE A C 1
ATOM 1407 O O . PHE A 1 190 ? 20.478 9.213 17.192 1.00 21.34 190 PHE A O 1
ATOM 1415 N N . PHE A 1 191 ? 22.267 8.647 18.429 1.00 21.23 191 PHE A N 1
ATOM 1416 C CA . PHE A 1 191 ? 22.869 7.830 17.362 1.00 20.46 191 PHE A CA 1
ATOM 1417 C C . PHE A 1 191 ? 21.974 6.664 17.001 1.00 20.51 191 PHE A C 1
ATOM 1418 O O . PHE A 1 191 ? 21.862 6.309 15.823 1.00 20.64 191 PHE A O 1
ATOM 1426 N N . GLU A 1 192 ? 21.375 6.020 18.005 1.00 20.85 192 GLU A N 1
ATOM 1427 C CA . GLU A 1 192 ? 20.461 4.894 17.740 1.00 21.20 192 GLU A CA 1
ATOM 1428 C C . GLU A 1 192 ? 19.250 5.368 16.910 1.00 21.37 192 GLU A C 1
ATOM 1429 O O . GLU A 1 192 ? 18.844 4.706 15.947 1.00 22.47 192 GLU A O 1
ATOM 1435 N N . ALA A 1 193 ? 18.685 6.514 17.270 1.00 20.64 193 ALA A N 1
ATOM 1436 C CA . ALA A 1 193 ? 17.496 7.001 16.553 1.00 20.71 193 ALA A CA 1
ATOM 1437 C C . ALA A 1 193 ? 17.833 7.372 15.102 1.00 20.70 193 ALA A C 1
ATOM 1438 O O . ALA A 1 193 ? 17.084 7.055 14.175 1.00 22.32 193 ALA A O 1
ATOM 1440 N N . VAL A 1 194 ? 18.957 8.040 14.896 1.00 20.26 194 VAL A N 1
ATOM 1441 C CA . VAL A 1 194 ? 19.384 8.375 13.546 1.00 21.59 194 VAL A CA 1
ATOM 1442 C C . VAL A 1 194 ? 19.650 7.095 12.728 1.00 21.36 194 VAL A C 1
ATOM 1443 O O . VAL A 1 194 ? 19.236 6.994 11.558 1.00 21.63 194 VAL A O 1
ATOM 1447 N N . GLY A 1 195 ? 20.333 6.136 13.336 1.00 20.11 195 GLY A N 1
ATOM 1448 C CA . GLY A 1 195 ? 20.549 4.852 12.707 1.00 20.26 195 GLY A CA 1
ATOM 1449 C C . GLY A 1 195 ? 19.231 4.178 12.353 1.00 19.81 195 GLY A C 1
ATOM 1450 O O . GLY A 1 195 ? 19.114 3.609 11.271 1.00 20.04 195 GLY A O 1
ATOM 1451 N N . ALA A 1 196 ? 18.251 4.200 13.277 1.00 18.71 196 ALA A N 1
ATOM 1452 C CA . ALA A 1 196 ? 16.925 3.655 12.988 1.00 20.16 196 ALA A CA 1
ATOM 1453 C C . ALA A 1 196 ? 16.316 4.343 11.790 1.00 20.69 196 ALA A C 1
ATOM 1454 O O . ALA A 1 196 ? 15.779 3.679 10.885 1.00 20.15 196 ALA A O 1
ATOM 1456 N N . GLY A 1 197 ? 16.433 5.682 11.753 1.00 22.73 197 GLY A N 1
ATOM 1457 C CA . GLY A 1 197 ? 15.899 6.463 10.649 1.00 25.17 197 GLY A CA 1
ATOM 1458 C C . GLY A 1 197 ? 16.454 5.993 9.319 1.00 25.86 197 GLY A C 1
ATOM 1459 O O . GLY A 1 197 ? 15.704 5.790 8.346 1.00 25.13 197 GLY A O 1
ATOM 1460 N N . ASP A 1 198 ? 17.769 5.805 9.284 1.00 25.80 198 ASP A N 1
ATOM 1461 C CA . ASP A 1 198 ? 18.413 5.288 8.082 1.00 26.65 198 ASP A CA 1
ATOM 1462 C C . ASP A 1 198 ? 17.781 3.980 7.602 1.00 25.90 198 ASP A C 1
ATOM 1463 O O . ASP A 1 198 ? 17.606 3.755 6.401 1.00 25.04 198 ASP A O 1
ATOM 1468 N N . ARG A 1 199 ? 17.382 3.127 8.528 1.00 26.10 199 ARG A N 1
ATOM 1469 C CA . ARG A 1 199 ? 16.777 1.873 8.096 1.00 26.81 199 ARG A CA 1
ATOM 1470 C C . ARG A 1 199 ? 15.311 2.004 7.651 1.00 25.03 199 ARG A C 1
ATOM 1471 O O . ARG A 1 199 ? 14.750 1.091 7.058 1.00 22.97 199 ARG A O 1
ATOM 1479 N N . PHE A 1 200 ? 14.701 3.143 7.951 1.00 24.80 200 PHE A N 1
ATOM 1480 C CA . PHE A 1 200 ? 13.412 3.481 7.381 1.00 25.24 200 PHE A CA 1
ATOM 1481 C C . PHE A 1 200 ? 13.569 4.167 6.030 1.00 26.48 200 PHE A C 1
ATOM 1482 O O . PHE A 1 200 ? 12.576 4.528 5.420 1.00 27.32 200 PHE A O 1
ATOM 1490 N N . GLY A 1 201 ? 14.788 4.362 5.554 1.00 25.81 201 GLY A N 1
ATOM 1491 C CA . GLY A 1 201 ? 14.984 5.071 4.288 1.00 26.42 201 GLY A CA 1
ATOM 1492 C C . GLY A 1 201 ? 15.104 6.593 4.445 1.00 26.27 201 GLY A C 1
ATOM 1493 O O . GLY A 1 201 ? 15.072 7.329 3.467 1.00 25.59 201 GLY A O 1
ATOM 1494 N N . LEU A 1 202 ? 15.258 7.075 5.679 1.00 25.93 202 LEU A N 1
ATOM 1495 C CA . LEU A 1 202 ? 15.467 8.504 5.904 1.00 26.91 202 LEU A CA 1
ATOM 1496 C C . LEU A 1 202 ? 16.951 8.790 5.893 1.00 28.32 202 LEU A C 1
ATOM 1497 O O . LEU A 1 202 ? 17.661 8.330 6.789 1.00 29.65 202 LEU A O 1
ATOM 1502 N N . PRO A 1 203 ? 17.421 9.596 4.933 1.00 28.99 203 PRO A N 1
ATOM 1503 C CA . PRO A 1 203 ? 18.873 9.850 4.793 1.00 29.52 203 PRO A CA 1
ATOM 1504 C C . PRO A 1 203 ? 19.459 10.548 6.014 1.00 29.90 203 PRO A C 1
ATOM 1505 O O . PRO A 1 203 ? 18.933 11.579 6.455 1.00 29.65 203 PRO A O 1
ATOM 1509 N N . VAL A 1 204 ? 20.561 10.010 6.519 1.00 30.63 204 VAL A N 1
ATOM 1510 C CA . VAL A 1 204 ? 21.318 10.623 7.626 1.00 32.45 204 VAL A CA 1
ATOM 1511 C C . VAL A 1 204 ? 21.625 12.115 7.373 1.00 34.19 204 VAL A C 1
ATOM 1512 O O . VAL A 1 204 ? 21.495 12.933 8.278 1.00 35.35 204 VAL A O 1
ATOM 1516 N N . SER A 1 205 ? 21.962 12.466 6.133 1.00 35.30 205 SER A N 1
ATOM 1517 C CA . SER A 1 205 ? 22.312 13.852 5.713 1.00 35.85 205 SER A CA 1
ATOM 1518 C C . SER A 1 205 ? 21.295 14.974 6.016 1.00 34.96 205 SER A C 1
ATOM 1519 O O . SER A 1 205 ? 21.676 16.164 6.053 1.00 34.43 205 SER A O 1
ATOM 1522 N N . LYS A 1 206 ? 20.009 14.622 6.132 1.00 33.53 206 LYS A N 1
ATOM 1523 C CA . LYS A 1 206 ? 18.955 15.606 6.447 1.00 31.97 206 LYS A CA 1
ATOM 1524 C C . LYS A 1 206 ? 18.308 15.253 7.759 1.00 28.11 206 LYS A C 1
ATOM 1525 O O . LYS A 1 206 ? 17.884 16.152 8.514 1.00 26.65 206 LYS A O 1
ATOM 1531 N N . THR A 1 207 ? 18.270 13.949 8.051 1.00 24.05 207 THR A N 1
ATOM 1532 C CA . THR A 1 207 ? 17.451 13.477 9.170 1.00 21.66 207 THR A CA 1
ATOM 1533 C C . THR A 1 207 ? 18.034 13.777 10.531 1.00 19.75 207 THR A C 1
ATOM 1534 O O . THR A 1 207 ? 17.283 14.062 11.478 1.00 19.80 207 THR A O 1
ATOM 1538 N N . ALA A 1 208 ? 19.357 13.703 10.655 1.00 18.84 208 ALA A N 1
ATOM 1539 C CA . ALA A 1 208 ? 20.022 13.981 11.929 1.00 18.24 208 ALA A CA 1
ATOM 1540 C C . ALA A 1 208 ? 19.727 15.431 12.363 1.00 20.10 208 ALA A C 1
ATOM 1541 O O . ALA A 1 208 ? 19.330 15.695 13.530 1.00 19.81 208 ALA A O 1
ATOM 1543 N N . ARG A 1 209 ? 19.877 16.348 11.418 1.00 20.57 209 ARG A N 1
ATOM 1544 C CA . ARG A 1 209 ? 19.588 17.764 11.745 1.00 22.55 209 ARG A CA 1
ATOM 1545 C C . ARG A 1 209 ? 18.134 17.983 12.128 1.00 21.80 209 ARG A C 1
ATOM 1546 O O . ARG A 1 209 ? 17.845 18.581 13.167 1.00 22.33 209 ARG A O 1
ATOM 1554 N N . LEU A 1 210 ? 17.205 17.450 11.326 1.00 21.98 210 LEU A N 1
ATOM 1555 C CA . LEU A 1 210 ? 15.773 17.592 11.617 1.00 22.50 210 LEU A CA 1
ATOM 1556 C C . LEU A 1 210 ? 15.439 16.965 12.960 1.00 21.57 210 LEU A C 1
ATOM 1557 O O . LEU A 1 210 ? 14.659 17.504 13.739 1.00 20.22 210 LEU A O 1
ATOM 1562 N N . LEU A 1 211 ? 16.030 15.802 13.246 1.00 20.62 211 LEU A N 1
ATOM 1563 C CA A LEU A 1 211 ? 15.739 15.106 14.498 0.50 20.98 211 LEU A CA 1
ATOM 1564 C CA B LEU A 1 211 ? 15.743 15.109 14.489 0.50 20.62 211 LEU A CA 1
ATOM 1565 C C . LEU A 1 211 ? 16.179 15.969 15.670 1.00 21.00 211 LEU A C 1
ATOM 1566 O O . LEU A 1 211 ? 15.423 16.142 16.647 1.00 22.39 211 LEU A O 1
ATOM 1575 N N . LEU A 1 212 ? 17.388 16.524 15.593 1.00 19.54 212 LEU A N 1
ATOM 1576 C CA . LEU A 1 212 ? 17.889 17.400 16.687 1.00 22.07 212 LEU A CA 1
ATOM 1577 C C . LEU A 1 212 ? 17.000 18.608 16.871 1.00 22.24 212 LEU A C 1
ATOM 1578 O O . LEU A 1 212 ? 16.568 18.904 17.995 1.00 23.67 212 LEU A O 1
ATOM 1583 N N . GLU A 1 213 ? 16.756 19.326 15.782 1.00 22.26 213 GLU A N 1
ATOM 1584 C CA . GLU A 1 213 ? 15.984 20.562 15.834 1.00 23.51 213 GLU A CA 1
ATOM 1585 C C . GLU A 1 213 ? 14.538 20.373 16.300 1.00 21.96 213 GLU A C 1
ATOM 1586 O O . GLU A 1 213 ? 14.042 21.171 17.053 1.00 22.19 213 GLU A O 1
ATOM 1592 N N . THR A 1 214 ? 13.891 19.292 15.858 1.00 19.77 214 THR A N 1
ATOM 1593 C CA . THR A 1 214 ? 12.515 19.028 16.179 1.00 19.92 214 THR A CA 1
ATOM 1594 C C . THR A 1 214 ? 12.318 18.511 17.620 1.00 20.42 214 THR A C 1
ATOM 1595 O O . THR A 1 214 ? 11.221 18.632 18.184 1.00 22.36 214 THR A O 1
ATOM 1599 N N . SER A 1 215 ? 13.358 17.967 18.226 1.00 20.06 215 SER A N 1
ATOM 1600 C CA . SER A 1 215 ? 13.218 17.458 19.582 1.00 21.54 215 SER A CA 1
ATOM 1601 C C . SER A 1 215 ? 13.804 18.353 20.679 1.00 22.40 215 SER A C 1
ATOM 1602 O O . SER A 1 215 ? 13.472 18.162 21.841 1.00 23.13 215 SER A O 1
ATOM 1605 N N . ARG A 1 216 ? 14.641 19.306 20.288 1.00 21.93 216 ARG A N 1
ATOM 1606 C CA A ARG A 1 216 ? 15.428 20.112 21.251 0.50 23.01 216 ARG A CA 1
ATOM 1607 C CA B ARG A 1 216 ? 15.428 20.118 21.235 0.50 23.35 216 ARG A CA 1
ATOM 1608 C C . ARG A 1 216 ? 14.556 20.678 22.366 1.00 22.36 216 ARG A C 1
ATOM 1609 O O . ARG A 1 216 ? 14.776 20.381 23.531 1.00 23.16 216 ARG A O 1
ATOM 1624 N N . PHE A 1 217 ? 13.579 21.493 22.005 1.00 21.76 217 PHE A N 1
ATOM 1625 C CA . PHE A 1 217 ? 12.737 22.146 22.987 1.00 21.59 217 PHE A CA 1
ATOM 1626 C C . PHE A 1 217 ? 11.905 21.171 23.791 1.00 21.63 217 PHE A C 1
ATOM 1627 O O . PHE A 1 217 ? 11.822 21.283 25.022 1.00 21.27 217 PHE A O 1
ATOM 1635 N N . PHE A 1 218 ? 11.251 20.242 23.103 1.00 21.84 218 PHE A N 1
ATOM 1636 C CA . PHE A 1 218 ? 10.431 19.248 23.776 1.00 22.57 218 PHE A CA 1
ATOM 1637 C C . PHE A 1 218 ? 11.237 18.555 24.891 1.00 22.69 218 PHE A C 1
ATOM 1638 O O . PHE A 1 218 ? 10.749 18.409 26.007 1.00 22.85 218 PHE A O 1
ATOM 1646 N N . VAL A 1 219 ? 12.435 18.087 24.576 1.00 22.68 219 VAL A N 1
ATOM 1647 C CA . VAL A 1 219 ? 13.283 17.373 25.569 1.00 22.62 219 VAL A CA 1
ATOM 1648 C C . VAL A 1 219 ? 13.704 18.354 26.697 1.00 23.13 219 VAL A C 1
ATOM 1649 O O . VAL A 1 219 ? 13.488 18.076 27.883 1.00 23.44 219 VAL A O 1
ATOM 1653 N N . ALA A 1 220 ? 14.273 19.503 26.333 1.00 23.09 220 ALA A N 1
ATOM 1654 C CA . ALA A 1 220 ? 14.743 20.487 27.343 1.00 23.82 220 ALA A CA 1
ATOM 1655 C C . ALA A 1 220 ? 13.608 20.920 28.279 1.00 24.49 220 ALA A C 1
ATOM 1656 O O . ALA A 1 220 ? 13.809 21.014 29.497 1.00 23.05 220 ALA A O 1
ATOM 1658 N N . ASP A 1 221 ? 12.420 21.174 27.716 1.00 23.57 221 ASP A N 1
ATOM 1659 C CA . ASP A 1 221 ? 11.250 21.547 28.527 1.00 23.46 221 ASP A CA 1
ATOM 1660 C C . ASP A 1 221 ? 10.837 20.388 29.444 1.00 24.32 221 ASP A C 1
ATOM 1661 O O . ASP A 1 221 ? 10.541 20.597 30.634 1.00 23.58 221 ASP A O 1
ATOM 1666 N N . ALA A 1 222 ? 10.838 19.172 28.905 1.00 23.83 222 ALA A N 1
ATOM 1667 C CA . ALA A 1 222 ? 10.445 18.030 29.689 1.00 24.44 222 ALA A CA 1
ATOM 1668 C C . ALA A 1 222 ? 11.415 17.763 30.843 1.00 24.90 222 ALA A C 1
ATOM 1669 O O . ALA A 1 222 ? 10.960 17.501 31.951 1.00 25.65 222 ALA A O 1
ATOM 1671 N N . LEU A 1 223 ? 12.721 17.868 30.595 1.00 23.98 223 LEU A N 1
ATOM 1672 C CA . LEU A 1 223 ? 13.712 17.752 31.682 1.00 26.29 223 LEU A CA 1
ATOM 1673 C C . LEU A 1 223 ? 13.603 18.856 32.752 1.00 26.70 223 LEU A C 1
ATOM 1674 O O . LEU A 1 223 ? 13.769 18.563 33.936 1.00 25.68 223 LEU A O 1
ATOM 1679 N N . GLU A 1 224 ? 13.328 20.103 32.333 1.00 27.26 224 GLU A N 1
ATOM 1680 C CA . GLU A 1 224 ? 13.110 21.224 33.266 1.00 29.36 224 GLU A CA 1
ATOM 1681 C C . GLU A 1 224 ? 11.906 20.981 34.193 1.00 29.35 224 GLU A C 1
ATOM 1682 O O . GLU A 1 224 ? 11.982 21.225 35.414 1.00 29.08 224 GLU A O 1
ATOM 1688 N N . GLU A 1 225 ? 10.806 20.488 33.609 1.00 28.30 225 GLU A N 1
ATOM 1689 C CA . GLU A 1 225 ? 9.572 20.153 34.337 1.00 27.27 225 GLU A CA 1
ATOM 1690 C C . GLU A 1 225 ? 9.778 18.984 35.318 1.00 25.78 225 GLU A C 1
ATOM 1691 O O . GLU A 1 225 ? 9.319 19.026 36.484 1.00 23.63 225 GLU A O 1
ATOM 1697 N N . ALA A 1 226 ? 10.462 17.954 34.837 1.00 24.33 226 ALA A N 1
ATOM 1698 C CA . ALA A 1 226 ? 10.860 16.836 35.682 1.00 24.66 226 ALA A CA 1
ATOM 1699 C C . ALA A 1 226 ? 11.668 17.248 36.913 1.00 25.22 226 ALA A C 1
ATOM 1700 O O . ALA A 1 226 ? 11.466 16.708 37.994 1.00 25.30 226 ALA A O 1
ATOM 1702 N N . VAL A 1 227 ? 12.607 18.168 36.726 1.00 26.04 227 VAL A N 1
ATOM 1703 C CA . VAL A 1 227 ? 13.416 18.674 37.833 1.00 26.56 227 VAL A CA 1
ATOM 1704 C C . VAL A 1 227 ? 12.537 19.421 38.839 1.00 26.44 227 VAL A C 1
ATOM 1705 O O . VAL A 1 227 ? 12.662 19.207 40.052 1.00 26.18 227 VAL A O 1
ATOM 1709 N N . ARG A 1 228 ? 11.66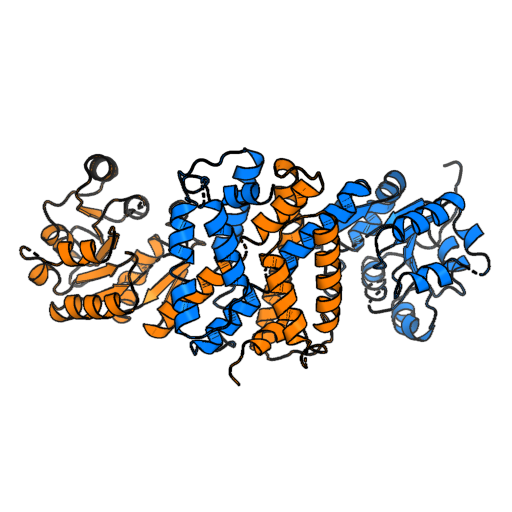1 20.287 38.318 1.00 26.22 228 ARG A N 1
ATOM 1710 C CA . ARG A 1 228 ? 10.653 20.975 39.111 1.00 27.73 228 ARG A CA 1
ATOM 1711 C C . ARG A 1 228 ? 9.858 19.991 39.954 1.00 27.73 228 ARG A C 1
ATOM 1712 O O . ARG A 1 228 ? 9.721 20.173 41.158 1.00 26.85 228 ARG A O 1
ATOM 1720 N N . ARG A 1 229 ? 9.384 18.917 39.331 1.00 28.23 229 ARG A N 1
ATOM 1721 C CA . ARG A 1 229 ? 8.666 17.905 40.068 1.00 29.10 229 ARG A CA 1
ATOM 1722 C C . ARG A 1 229 ? 9.516 17.187 41.109 1.00 29.44 229 ARG A C 1
ATOM 1723 O O . ARG A 1 229 ? 9.047 16.960 42.225 1.00 30.46 229 ARG A O 1
ATOM 1731 N N . LEU A 1 230 ? 10.738 16.830 40.749 1.00 28.07 230 LEU A N 1
ATOM 1732 C CA . LEU A 1 230 ? 11.627 16.100 41.661 1.00 29.07 230 LEU A CA 1
ATOM 1733 C C . LEU A 1 230 ? 12.061 16.996 42.829 1.00 30.50 230 LEU A C 1
ATOM 1734 O O . LEU A 1 230 ? 12.300 16.506 43.912 1.00 31.50 230 LEU A O 1
ATOM 1739 N N . GLU A 1 231 ? 12.137 18.301 42.614 1.00 31.08 231 GLU A N 1
ATOM 1740 C CA . GLU A 1 231 ? 12.487 19.218 43.702 1.00 32.48 231 GLU A CA 1
ATOM 1741 C C . GLU A 1 231 ? 11.297 19.362 44.647 1.00 32.66 231 GLU A C 1
ATOM 1742 O O . GLU A 1 231 ? 11.441 19.347 45.868 1.00 32.63 231 GLU A O 1
ATOM 1748 N N . THR A 1 232 ? 10.118 19.465 44.057 1.00 31.83 232 THR A N 1
ATOM 1749 C CA . THR A 1 232 ? 8.908 19.784 44.771 1.00 33.14 232 THR A CA 1
ATOM 1750 C C . THR A 1 232 ? 8.146 18.501 45.223 1.00 34.17 232 THR A C 1
ATOM 1751 O O . THR A 1 232 ? 7.100 18.575 45.867 1.00 34.50 232 THR A O 1
ATOM 1755 N N . GLN A 1 233 ? 8.693 17.337 44.872 1.00 35.46 233 GLN A N 1
ATOM 1756 C CA . GLN A 1 233 ? 8.143 16.035 45.232 1.00 36.89 233 GLN A CA 1
ATOM 1757 C C . GLN A 1 233 ? 6.704 15.832 44.739 1.00 37.82 233 GLN A C 1
ATOM 1758 O O . GLN A 1 233 ? 5.882 15.177 45.386 1.00 38.03 233 GLN A O 1
ATOM 1764 N N . ASP A 1 234 ? 6.415 16.398 43.573 1.00 38.12 234 ASP A N 1
ATOM 1765 C CA . ASP A 1 234 ? 5.068 16.452 43.057 1.00 38.97 234 ASP A CA 1
ATOM 1766 C C . ASP A 1 234 ? 4.888 15.517 41.856 1.00 38.15 234 ASP A C 1
ATOM 1767 O O . ASP A 1 234 ? 5.213 15.858 40.716 1.00 37.50 234 ASP A O 1
ATOM 1772 N N . PHE A 1 235 ? 4.337 14.348 42.139 1.00 37.64 235 PHE A N 1
ATOM 1773 C CA . PHE A 1 235 ? 4.222 13.303 41.154 1.00 37.79 235 PHE A CA 1
ATOM 1774 C C . PHE A 1 235 ? 2.802 13.115 40.650 1.00 38.80 235 PHE A C 1
ATOM 1775 O O . PHE A 1 235 ? 2.495 12.086 40.043 1.00 37.81 235 PHE A O 1
ATOM 1783 N N . LYS A 1 236 ? 1.945 14.108 40.877 1.00 40.98 236 LYS A N 1
ATOM 1784 C CA . LYS A 1 236 ? 0.544 14.010 40.427 1.00 43.49 236 LYS A CA 1
ATOM 1785 C C . LYS A 1 236 ? 0.445 13.758 38.914 1.00 44.67 236 LYS A C 1
ATOM 1786 O O . LYS A 1 236 ? 1.148 14.392 38.136 1.00 44.41 236 LYS A O 1
ATOM 1792 N N . GLY A 1 237 ? -0.428 12.840 38.507 1.00 46.08 237 GLY A N 1
ATOM 1793 C CA . GLY A 1 237 ? -0.513 12.428 37.109 1.00 48.08 237 GLY A CA 1
ATOM 1794 C C . GLY A 1 237 ? -1.353 13.340 36.237 1.00 50.12 237 GLY A C 1
ATOM 1795 O O . GLY A 1 237 ? -1.987 12.887 35.280 1.00 50.81 237 GLY A O 1
ATOM 1796 N N . ASP A 1 238 ? -1.404 14.587 36.629 1.00 51.15 238 ASP A N 1
ATOM 1797 C CA . ASP A 1 238 ? -2.202 15.533 35.938 1.00 52.56 238 ASP A CA 1
ATOM 1798 C C . ASP A 1 238 ? -1.760 15.831 34.554 1.00 52.23 238 ASP A C 1
ATOM 1799 O O . ASP A 1 238 ? -2.578 15.882 33.696 1.00 53.42 238 ASP A O 1
ATOM 1804 N N . GLN A 1 239 ? -0.477 16.056 34.318 1.00 51.11 239 GLN A N 1
ATOM 1805 C CA . GLN A 1 239 ? -0.022 16.325 32.956 1.00 49.77 239 GLN A CA 1
ATOM 1806 C C . GLN A 1 239 ? 0.584 15.198 32.070 1.00 48.10 239 GLN A C 1
ATOM 1807 O O . GLN A 1 239 ? 0.361 15.171 30.873 1.00 48.74 239 GLN A O 1
ATOM 1813 N N . ALA A 1 240 ? 1.404 14.336 32.637 1.00 45.10 240 ALA A N 1
ATOM 1814 C CA . ALA A 1 240 ? 2.114 13.326 31.865 1.00 42.17 240 ALA A CA 1
ATOM 1815 C C . ALA A 1 240 ? 2.144 11.934 32.451 1.00 39.79 240 ALA A C 1
ATOM 1816 O O . ALA A 1 240 ? 3.173 11.510 32.902 1.00 39.24 240 ALA A O 1
ATOM 1818 N N . ARG A 1 241 ? 1.050 11.209 32.427 1.00 37.92 241 ARG A N 1
ATOM 1819 C CA . ARG A 1 241 ? 0.981 9.941 33.124 1.00 35.91 241 ARG A CA 1
ATOM 1820 C C . ARG A 1 241 ? 1.976 8.903 32.681 1.00 32.94 241 ARG A C 1
ATOM 1821 O O . ARG A 1 241 ? 2.219 8.740 31.544 1.00 31.74 241 ARG A O 1
ATOM 1829 N N . LEU A 1 242 ? 2.523 8.198 33.637 1.00 32.33 242 LEU A N 1
ATOM 1830 C CA . LEU A 1 242 ? 3.447 7.110 33.389 1.00 32.41 242 LEU A CA 1
ATOM 1831 C C . LEU A 1 242 ? 2.775 6.035 32.551 1.00 31.10 242 LEU A C 1
ATOM 1832 O O . LEU A 1 242 ? 3.376 5.526 31.611 1.00 29.36 242 LEU A O 1
ATOM 1837 N N . ASP A 1 243 ? 1.525 5.699 32.879 1.00 30.88 243 ASP A N 1
ATOM 1838 C CA . ASP A 1 243 ? 0.802 4.692 32.095 1.00 31.18 243 ASP A CA 1
ATOM 1839 C C . ASP A 1 243 ? 0.585 5.102 30.651 1.00 30.35 243 ASP A C 1
ATOM 1840 O O . ASP A 1 243 ? 0.820 4.290 29.758 1.00 30.72 243 ASP A O 1
ATOM 1845 N N . VAL A 1 244 ? 0.190 6.350 30.392 1.00 29.84 244 VAL A N 1
ATOM 1846 C CA . VAL A 1 244 ? 0.025 6.742 28.992 1.00 30.61 244 VAL A CA 1
ATOM 1847 C C . VAL A 1 244 ? 1.363 6.712 28.240 1.00 30.58 244 VAL A C 1
ATOM 1848 O O . VAL A 1 244 ? 1.395 6.389 27.043 1.00 30.68 244 VAL A O 1
ATOM 1852 N N . HIS A 1 245 ? 2.458 7.029 28.939 1.00 29.03 245 HIS A N 1
ATOM 1853 C CA . HIS A 1 245 ? 3.781 6.928 28.306 1.00 28.04 245 HIS A CA 1
ATOM 1854 C C . HIS A 1 245 ? 4.163 5.505 27.985 1.00 27.94 245 HIS A C 1
ATOM 1855 O O . HIS A 1 245 ? 4.748 5.258 26.940 1.00 27.03 245 HIS A O 1
ATOM 1862 N N . ALA A 1 246 ? 3.859 4.578 28.886 1.00 29.13 246 ALA A N 1
ATOM 1863 C CA . ALA A 1 246 ? 4.130 3.157 28.617 1.00 31.13 246 ALA A CA 1
ATOM 1864 C C . ALA A 1 246 ? 3.442 2.667 27.350 1.00 32.03 246 ALA A C 1
ATOM 1865 O O . ALA A 1 246 ? 4.062 1.959 26.548 1.00 31.69 246 ALA A O 1
ATOM 1867 N N . ASP A 1 247 ? 2.175 3.060 27.160 1.00 32.78 247 ASP A N 1
ATOM 1868 C CA . ASP A 1 247 ? 1.415 2.718 25.938 1.00 34.01 247 ASP A CA 1
ATOM 1869 C C . ASP A 1 247 ? 2.095 3.331 24.736 1.00 32.56 247 ASP A C 1
ATOM 1870 O O . ASP A 1 247 ? 2.287 2.667 23.723 1.00 33.03 247 ASP A O 1
ATOM 1875 N N . ALA A 1 248 ? 2.420 4.620 24.833 1.00 30.68 248 ALA A N 1
ATOM 1876 C CA . ALA A 1 248 ? 3.107 5.303 23.748 1.00 28.68 248 ALA A CA 1
ATOM 1877 C C . ALA A 1 248 ? 4.444 4.640 23.412 1.00 27.71 248 ALA A C 1
ATOM 1878 O O . ALA A 1 248 ? 4.751 4.442 22.232 1.00 28.10 248 ALA A O 1
ATOM 1880 N N . PHE A 1 249 ? 5.228 4.285 24.429 1.00 26.23 249 PHE A N 1
ATOM 1881 C CA . PHE A 1 249 ? 6.526 3.656 24.175 1.00 25.71 249 PHE A CA 1
ATOM 1882 C C . PHE A 1 249 ? 6.346 2.284 23.492 1.00 27.94 249 PHE A C 1
ATOM 1883 O O . PHE A 1 249 ? 7.110 1.919 22.592 1.00 27.36 249 PHE A O 1
ATOM 1891 N N . ALA A 1 250 ? 5.337 1.521 23.922 1.00 29.17 250 ALA A N 1
ATOM 1892 C CA . ALA A 1 250 ? 5.068 0.198 23.325 1.00 30.38 250 ALA A CA 1
ATOM 1893 C C . ALA A 1 250 ? 4.805 0.290 21.833 1.00 32.03 250 ALA A C 1
ATOM 1894 O O . ALA A 1 250 ? 5.336 -0.512 21.025 1.00 33.80 250 ALA A O 1
ATOM 1896 N N . HIS A 1 251 ? 3.969 1.257 21.472 1.00 31.31 251 HIS A N 1
ATOM 1897 C CA A HIS A 1 251 ? 3.669 1.498 20.088 0.50 31.72 251 HIS A CA 1
ATOM 1898 C CA B HIS A 1 251 ? 3.655 1.583 20.081 0.50 31.96 251 HIS A CA 1
ATOM 1899 C C . HIS A 1 251 ? 4.936 1.850 19.287 1.00 31.64 251 HIS A C 1
ATOM 1900 O O . HIS A 1 251 ? 5.121 1.349 18.185 1.00 31.35 251 HIS A O 1
ATOM 1913 N N . ILE A 1 252 ? 5.818 2.674 19.859 1.00 30.56 252 ILE A N 1
ATOM 1914 C CA . ILE A 1 252 ? 7.077 3.041 19.193 1.00 29.78 252 ILE A CA 1
ATOM 1915 C C . ILE A 1 252 ? 7.948 1.793 18.985 1.00 30.20 252 ILE A C 1
ATOM 1916 O O . ILE A 1 252 ? 8.475 1.584 17.880 1.00 30.23 252 ILE A O 1
ATOM 1921 N N . ALA A 1 253 ? 8.071 0.973 20.042 1.00 29.72 253 ALA A N 1
ATOM 1922 C CA . ALA A 1 253 ? 8.864 -0.267 20.024 1.00 30.35 253 ALA A CA 1
ATOM 1923 C C . ALA A 1 253 ? 8.316 -1.225 18.963 1.00 31.38 253 ALA A C 1
ATOM 1924 O O . ALA A 1 253 ? 9.072 -1.864 18.209 1.00 29.54 253 ALA A O 1
ATOM 1926 N N . GLN A 1 254 ? 6.991 -1.290 18.896 1.00 34.67 254 GLN A N 1
ATOM 1927 C CA . GLN A 1 254 ? 6.332 -2.140 17.908 1.00 36.58 254 GLN A CA 1
ATOM 1928 C C . GLN A 1 254 ? 6.681 -1.724 16.456 1.00 36.30 254 GLN A C 1
ATOM 1929 O O . GLN A 1 254 ? 7.009 -2.591 15.637 1.00 35.86 254 GLN A O 1
ATOM 1935 N N . SER A 1 255 ? 6.651 -0.424 16.154 1.00 35.20 255 SER A N 1
ATOM 1936 C CA . SER A 1 255 ? 7.102 0.048 14.822 1.00 34.67 255 SER A CA 1
ATOM 1937 C C . SER A 1 255 ? 8.575 -0.244 14.571 1.00 33.09 255 SER A C 1
ATOM 1938 O O . SER A 1 255 ? 8.953 -0.681 13.491 1.00 32.83 255 SER A O 1
ATOM 1941 N N . LEU A 1 256 ? 9.418 0.036 15.550 1.00 31.44 256 LEU A N 1
ATOM 1942 C CA . LEU A 1 256 ? 10.837 -0.285 15.398 1.00 30.39 256 LEU A CA 1
ATOM 1943 C C . LEU A 1 256 ? 11.074 -1.775 15.181 1.00 33.18 256 LEU A C 1
ATOM 1944 O O . LEU A 1 256 ? 11.812 -2.165 14.268 1.00 33.03 256 LEU A O 1
ATOM 1949 N N . HIS A 1 257 ? 10.456 -2.616 16.018 1.00 35.77 257 HIS A N 1
ATOM 1950 C CA . HIS A 1 257 ? 10.684 -4.078 15.916 1.00 36.98 257 HIS A CA 1
ATOM 1951 C C . HIS A 1 257 ? 10.145 -4.641 14.597 1.00 36.71 257 HIS A C 1
ATOM 1952 O O . HIS A 1 257 ? 10.680 -5.628 14.085 1.00 36.63 257 HIS A O 1
ATOM 1959 N N . ALA A 1 258 ? 9.114 -3.990 14.048 1.00 36.33 258 ALA A N 1
ATOM 1960 C CA . ALA A 1 258 ? 8.467 -4.409 12.799 1.00 36.78 258 ALA A CA 1
ATOM 1961 C C . ALA A 1 258 ? 9.310 -4.116 11.569 1.00 35.95 258 ALA A C 1
ATOM 1962 O O . ALA A 1 258 ? 9.366 -4.934 10.645 1.00 36.05 258 ALA A O 1
ATOM 1964 N N . GLN A 1 259 ? 9.933 -2.933 11.563 1.00 34.47 259 GLN A N 1
ATOM 1965 C CA . GLN A 1 259 ? 10.904 -2.527 10.548 1.00 32.87 259 GLN A CA 1
ATOM 1966 C C . GLN A 1 259 ? 12.187 -3.326 10.640 1.00 31.67 259 GLN A C 1
ATOM 1967 O O . GLN A 1 259 ? 13.040 -3.223 9.755 1.00 31.27 259 GLN A O 1
ATOM 1973 N N . GLY A 1 260 ? 12.341 -4.074 11.732 1.00 31.14 260 GLY A N 1
ATOM 1974 C CA . GLY A 1 260 ? 13.509 -4.908 11.989 1.00 31.39 260 GLY A CA 1
ATOM 1975 C C . GLY A 1 260 ? 14.761 -4.137 12.392 1.00 31.68 260 GLY A C 1
ATOM 1976 O O . GLY A 1 260 ? 15.892 -4.567 12.098 1.00 32.52 260 GLY A O 1
ATOM 1977 N N . VAL A 1 261 ? 14.593 -3.011 13.080 1.00 30.72 261 VAL A N 1
ATOM 1978 C CA . VAL A 1 261 ? 15.766 -2.213 13.453 1.00 31.14 261 VAL A CA 1
ATOM 1979 C C . VAL A 1 261 ? 16.268 -2.697 14.823 1.00 31.24 261 VAL A C 1
ATOM 1980 O O . VAL A 1 261 ? 15.478 -3.191 15.627 1.00 31.80 261 VAL A O 1
ATOM 1984 N N . TRP A 1 262 ? 17.563 -2.589 15.085 1.00 30.24 262 TRP A N 1
ATOM 1985 C CA . TRP A 1 262 ? 18.074 -2.943 16.411 1.00 29.44 262 TRP A CA 1
ATOM 1986 C C . TRP A 1 262 ? 18.071 -1.673 17.275 1.00 27.04 262 TRP A C 1
ATOM 1987 O O . TRP A 1 262 ? 18.811 -0.728 16.982 1.00 25.51 262 TRP A O 1
ATOM 1998 N N . THR A 1 263 ? 17.225 -1.624 18.317 1.00 25.65 263 THR A N 1
ATOM 1999 C CA . THR A 1 263 ? 17.205 -0.434 19.189 1.00 25.53 263 THR A CA 1
ATOM 2000 C C . THR A 1 263 ? 17.349 -0.829 20.659 1.00 25.03 263 THR A C 1
ATOM 2001 O O . THR A 1 263 ? 16.427 -0.628 21.466 1.00 24.80 263 THR A O 1
ATOM 2005 N N . PRO A 1 264 ? 18.517 -1.370 21.021 1.00 24.58 264 PRO A N 1
ATOM 2006 C CA . PRO A 1 264 ? 18.667 -1.876 22.384 1.00 24.67 264 PRO A CA 1
ATOM 2007 C C . PRO A 1 264 ? 18.472 -0.819 23.460 1.00 24.08 264 PRO A C 1
ATOM 2008 O O . PRO A 1 264 ? 17.981 -1.152 24.531 1.00 24.49 264 PRO A O 1
ATOM 2012 N N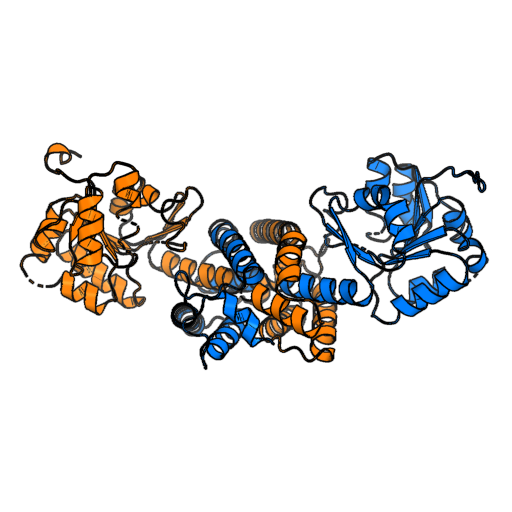 . VAL A 1 265 ? 18.787 0.443 23.179 1.00 23.18 265 VAL A N 1
ATOM 2013 C CA . VAL A 1 265 ? 18.642 1.482 24.208 1.00 22.88 265 VAL A CA 1
ATOM 2014 C C . VAL A 1 265 ? 17.186 1.791 24.382 1.00 23.38 265 VAL A C 1
ATOM 2015 O O . VAL A 1 265 ? 16.669 1.781 25.515 1.00 24.45 265 VAL A O 1
ATOM 2019 N N . PHE A 1 266 ? 16.491 2.059 23.280 1.00 22.26 266 PHE A N 1
ATOM 2020 C CA . PHE A 1 266 ? 15.041 2.210 23.417 1.00 23.48 266 PHE A CA 1
ATOM 2021 C C . PHE A 1 266 ? 14.331 0.998 24.055 1.00 23.78 266 PHE A C 1
ATOM 2022 O O . PHE A 1 266 ? 13.427 1.181 24.895 1.00 25.45 266 PHE A O 1
ATOM 2030 N N . ASP A 1 267 ? 14.713 -0.209 23.667 1.00 22.91 267 ASP A N 1
ATOM 2031 C CA . ASP A 1 267 ? 14.217 -1.460 24.315 1.00 25.09 267 ASP A CA 1
ATOM 2032 C C . ASP A 1 267 ? 14.338 -1.395 25.843 1.00 25.35 267 ASP A C 1
ATOM 2033 O O . ASP A 1 267 ? 13.396 -1.727 26.570 1.00 25.39 267 ASP A O 1
ATOM 2038 N N . ALA A 1 268 ? 15.517 -0.983 26.314 1.00 24.60 268 ALA A N 1
ATOM 2039 C CA . ALA A 1 268 ? 15.786 -0.822 27.743 1.00 24.24 268 ALA A CA 1
ATOM 2040 C C . ALA A 1 268 ? 14.937 0.258 28.391 1.00 25.10 268 ALA A C 1
ATOM 2041 O O . ALA A 1 268 ? 14.461 0.084 29.531 1.00 25.76 268 ALA A O 1
ATOM 2043 N N . VAL A 1 269 ? 14.740 1.372 27.676 1.00 24.58 269 VAL A N 1
ATOM 2044 C CA . VAL A 1 269 ? 13.848 2.431 28.116 1.00 24.08 269 VAL A CA 1
ATOM 2045 C C . VAL A 1 269 ? 12.438 1.895 28.319 1.00 24.87 269 VAL A C 1
ATOM 2046 O O . VAL A 1 269 ? 11.821 2.155 29.339 1.00 25.57 269 VAL A O 1
ATOM 2050 N N . CYS A 1 270 ? 11.936 1.131 27.352 1.00 25.45 270 CYS A N 1
ATOM 2051 C CA . CYS A 1 270 ? 10.642 0.455 27.478 1.00 27.26 270 CYS A CA 1
ATOM 2052 C C . CYS A 1 270 ? 10.551 -0.430 28.701 1.00 27.63 270 CYS A C 1
ATOM 2053 O O . CYS A 1 270 ? 9.548 -0.386 29.414 1.00 27.08 270 CYS A O 1
ATOM 2056 N N . GLN A 1 271 ? 11.613 -1.201 28.940 1.00 28.62 271 GLN A N 1
ATOM 2057 C CA . GLN A 1 271 ? 11.695 -2.119 30.082 1.00 29.29 271 GLN A CA 1
ATOM 2058 C C . GLN A 1 271 ? 11.618 -1.375 31.424 1.00 29.11 271 GLN A C 1
ATOM 2059 O O . GLN A 1 271 ? 10.975 -1.862 32.363 1.00 29.51 271 GLN A O 1
ATOM 2065 N N . VAL A 1 272 ? 12.263 -0.202 31.491 1.00 27.82 272 VAL A N 1
ATOM 2066 C CA . VAL A 1 272 ? 12.263 0.662 32.678 1.00 27.69 272 VAL A CA 1
ATOM 2067 C C . VAL A 1 272 ? 10.857 1.177 32.999 1.00 27.51 272 VAL A C 1
ATOM 2068 O O . VAL A 1 272 ? 10.349 1.000 34.126 1.00 26.52 272 VAL A O 1
ATOM 2072 N N . VAL A 1 273 ? 10.229 1.781 31.991 1.00 27.14 273 VAL A N 1
ATOM 2073 C CA . VAL A 1 273 ? 8.900 2.346 32.133 1.00 29.09 273 VAL A CA 1
ATOM 2074 C C . VAL A 1 273 ? 7.818 1.275 32.431 1.00 31.62 273 VAL A C 1
ATOM 2075 O O . VAL A 1 273 ? 6.937 1.511 33.267 1.00 31.68 273 VAL A O 1
ATOM 2079 N N . GLN A 1 274 ? 7.899 0.106 31.788 1.00 34.17 274 GLN A N 1
ATOM 2080 C CA . GLN A 1 274 ? 6.934 -0.985 32.036 1.00 37.17 274 GLN A CA 1
ATOM 2081 C C . GLN A 1 274 ? 6.987 -1.383 33.495 1.00 39.34 274 GLN A C 1
ATOM 2082 O O . GLN A 1 274 ? 5.955 -1.600 34.153 1.00 40.54 274 GLN A O 1
ATOM 2088 N N . ARG A 1 275 ? 8.217 -1.528 33.975 1.00 39.73 275 ARG A N 1
ATOM 2089 C CA . ARG A 1 275 ? 8.498 -1.895 35.342 1.00 39.42 275 ARG A CA 1
ATOM 2090 C C . ARG A 1 275 ? 7.888 -0.896 36.310 1.00 38.37 275 ARG A C 1
ATOM 2091 O O . ARG A 1 275 ? 7.250 -1.292 37.299 1.00 37.73 275 ARG A O 1
ATOM 2099 N N . ALA A 1 276 ? 8.074 0.392 36.018 1.00 37.53 276 ALA A N 1
ATOM 2100 C CA . ALA A 1 276 ? 7.498 1.452 36.827 1.00 37.36 276 ALA A CA 1
ATOM 2101 C C . ALA A 1 276 ? 5.975 1.316 36.847 1.00 37.34 276 ALA A C 1
ATOM 2102 O O . ALA A 1 276 ? 5.369 1.450 37.901 1.00 36.61 276 ALA A O 1
ATOM 2104 N N . ALA A 1 277 ? 5.370 1.013 35.697 1.00 37.96 277 ALA A N 1
ATOM 2105 C CA . ALA A 1 277 ? 3.934 0.686 35.653 1.00 39.16 277 ALA A CA 1
ATOM 2106 C C . ALA A 1 277 ? 3.576 -0.536 36.501 1.00 40.25 277 ALA A C 1
ATOM 2107 O O . ALA A 1 277 ? 2.581 -0.514 37.234 1.00 40.55 277 ALA A O 1
ATOM 2109 N N . ALA A 1 278 ? 4.395 -1.587 36.431 1.00 40.82 278 ALA A N 1
ATOM 2110 C CA . ALA A 1 278 ? 4.147 -2.801 37.213 1.00 41.26 278 ALA A CA 1
ATOM 2111 C C . ALA A 1 278 ? 4.219 -2.526 38.708 1.00 42.53 278 ALA A C 1
ATOM 2112 O O . ALA A 1 278 ? 3.471 -3.126 39.487 1.00 42.12 278 ALA A O 1
ATOM 2122 N N . GLY A 1 280 ? 3.269 0.064 40.176 1.00 40.05 280 GLY A N 1
ATOM 2123 C CA . GLY A 1 280 ? 2.117 0.860 40.586 1.00 38.77 280 GLY A CA 1
ATOM 2124 C C . GLY A 1 280 ? 2.266 2.364 40.430 1.00 37.73 280 GLY A C 1
ATOM 2125 O O . GLY A 1 280 ? 1.481 3.129 41.001 1.00 37.13 280 GLY A O 1
ATOM 2126 N N . TYR A 1 281 ? 3.266 2.800 39.655 1.00 36.25 281 TYR A N 1
ATOM 2127 C CA . TYR A 1 281 ? 3.484 4.236 39.423 1.00 34.72 281 TYR A CA 1
ATOM 2128 C C . TYR A 1 281 ? 2.677 4.748 38.236 1.00 33.54 281 TYR A C 1
ATOM 2129 O O . TYR A 1 281 ? 2.726 5.942 37.929 1.00 33.83 281 TYR A O 1
ATOM 2138 N N . GLY A 1 282 ? 1.957 3.845 37.573 1.00 31.71 282 GLY A N 1
ATOM 2139 C CA . GLY A 1 282 ? 1.181 4.145 36.363 1.00 31.45 282 GLY A CA 1
ATOM 2140 C C . GLY A 1 282 ? 0.419 5.459 36.340 1.00 32.24 282 GLY A C 1
ATOM 2141 O O . GLY A 1 282 ? 0.440 6.176 35.337 1.00 32.20 282 GLY A O 1
ATOM 2142 N N . ASP A 1 283 ? -0.239 5.796 37.447 1.00 33.10 283 ASP A N 1
ATOM 2143 C CA . ASP A 1 283 ? -1.055 7.007 37.515 1.00 34.88 283 ASP A CA 1
ATOM 2144 C C . ASP A 1 283 ? -0.219 8.249 37.854 1.00 33.49 283 ASP A C 1
ATOM 2145 O O . ASP A 1 283 ? -0.738 9.356 37.890 1.00 32.95 283 ASP A O 1
ATOM 2150 N N . GLN A 1 284 ? 1.072 8.066 38.101 1.00 32.99 284 GLN A N 1
ATOM 2151 C CA . GLN A 1 284 ? 1.942 9.187 38.472 1.00 31.63 284 GLN A CA 1
ATOM 2152 C C . GLN A 1 284 ? 2.597 9.864 37.272 1.00 30.47 284 GLN A C 1
ATOM 2153 O O . GLN A 1 284 ? 2.626 9.317 36.172 1.00 29.46 284 GLN A O 1
ATOM 2159 N N . ASP A 1 285 ? 3.114 11.070 37.490 1.00 30.19 285 ASP A N 1
ATOM 2160 C CA . ASP A 1 285 ? 3.881 11.749 36.470 1.00 30.26 285 ASP A CA 1
ATOM 2161 C C . ASP A 1 285 ? 5.069 10.894 36.045 1.00 29.49 285 ASP A C 1
ATOM 2162 O O . ASP A 1 285 ? 5.682 10.209 36.870 1.00 29.05 285 ASP A O 1
ATOM 2167 N N . ILE A 1 286 ? 5.409 10.987 34.759 1.00 28.66 286 ILE A N 1
ATOM 2168 C CA . ILE A 1 286 ? 6.540 10.252 34.150 1.00 27.61 286 ILE A CA 1
ATOM 2169 C C . ILE A 1 286 ? 7.842 10.388 34.938 1.00 27.38 286 ILE A C 1
ATOM 2170 O O . ILE A 1 286 ? 8.679 9.493 34.911 1.00 28.26 286 ILE A O 1
ATOM 2175 N N . ALA A 1 287 ? 8.020 11.495 35.650 1.00 26.34 287 ALA A N 1
ATOM 2176 C CA . ALA A 1 287 ? 9.240 11.648 36.446 1.00 26.46 287 ALA A CA 1
ATOM 2177 C C . ALA A 1 287 ? 9.322 10.675 37.639 1.00 25.44 287 ALA A C 1
ATOM 2178 O O . ALA A 1 287 ? 10.389 10.488 38.224 1.00 26.16 287 ALA A O 1
ATOM 2180 N N . ALA A 1 288 ? 8.196 10.054 37.997 1.00 25.17 288 ALA A N 1
ATOM 2181 C CA . ALA A 1 288 ? 8.167 9.038 39.038 1.00 25.71 288 ALA A CA 1
ATOM 2182 C C . ALA A 1 288 ? 9.034 7.850 38.639 1.00 26.41 288 ALA A C 1
ATOM 2183 O O . ALA A 1 288 ? 9.400 7.039 39.471 1.00 26.88 288 ALA A O 1
ATOM 2185 N N . THR A 1 289 ? 9.370 7.770 37.354 1.00 26.20 289 THR A N 1
ATOM 2186 C CA . THR A 1 289 ? 10.244 6.734 36.855 1.00 26.12 289 THR A CA 1
ATOM 2187 C C . THR A 1 289 ? 11.505 6.698 37.724 1.00 26.30 289 THR A C 1
ATOM 2188 O O . THR A 1 289 ? 12.037 5.637 38.033 1.00 26.36 289 THR A O 1
ATOM 2192 N N . THR A 1 290 ? 11.973 7.886 38.093 1.00 25.83 290 THR A N 1
ATOM 2193 C CA . THR A 1 290 ? 13.085 8.060 39.011 1.00 27.17 290 THR A CA 1
ATOM 2194 C C . THR A 1 290 ? 13.048 7.183 40.273 1.00 28.47 290 THR A C 1
ATOM 2195 O O . THR A 1 290 ? 14.073 6.615 40.683 1.00 28.42 290 THR A O 1
ATOM 2199 N N . LYS A 1 291 ? 11.871 7.093 40.894 1.00 30.12 291 LYS A N 1
ATOM 2200 C CA . LYS A 1 291 ? 11.725 6.345 42.141 1.00 31.51 291 LYS A CA 1
ATOM 2201 C C . LYS A 1 291 ? 11.919 4.834 41.945 1.00 31.76 291 LYS A C 1
ATOM 2202 O O . LYS A 1 291 ? 12.383 4.137 42.859 1.00 32.32 291 LYS A O 1
ATOM 2208 N N . SER A 1 292 ? 11.599 4.338 40.750 1.00 31.02 292 SER A N 1
ATOM 2209 C CA . SER A 1 292 ? 11.693 2.896 40.461 1.00 31.56 292 SER A CA 1
ATOM 2210 C C . SER A 1 292 ? 13.119 2.366 40.545 1.00 31.86 292 SER A C 1
ATOM 2211 O O . SER A 1 292 ? 13.322 1.154 40.656 1.00 32.66 292 SER A O 1
ATOM 2214 N N . PHE A 1 293 ? 14.094 3.282 40.526 1.00 31.55 293 PHE A N 1
ATOM 2215 C CA . PHE A 1 293 ? 15.514 2.948 40.679 1.00 31.51 293 PHE A CA 1
ATOM 2216 C C . PHE A 1 293 ? 16.018 2.902 42.134 1.00 32.39 293 PHE A C 1
ATOM 2217 O O . PHE A 1 293 ? 17.140 2.454 42.366 1.00 32.00 293 PHE A O 1
ATOM 2225 N N . ALA A 1 294 ? 15.202 3.365 43.086 1.00 33.52 294 ALA A N 1
ATOM 2226 C CA . ALA A 1 294 ? 15.576 3.376 44.509 1.00 34.20 294 ALA A CA 1
ATOM 2227 C C . ALA A 1 294 ? 15.347 2.005 45.120 1.00 35.63 294 ALA A C 1
ATOM 2228 O O . ALA A 1 294 ? 16.290 1.252 45.295 1.00 36.59 294 ALA A O 1
ATOM 2230 N N . SER B 1 2 ? -11.350 30.940 0.279 1.00 28.09 2 SER B N 1
ATOM 2231 C CA . SER B 1 2 ? -11.075 32.420 0.218 1.00 31.34 2 SER B CA 1
ATOM 2232 C C . SER B 1 2 ? -12.066 33.201 -0.616 1.00 30.48 2 SER B C 1
ATOM 2233 O O . SER B 1 2 ? -12.546 34.200 -0.123 1.00 31.34 2 SER B O 1
ATOM 2236 N N . LEU B 1 3 ? -12.346 32.755 -1.852 1.00 29.16 3 LEU B N 1
ATOM 2237 C CA . LEU B 1 3 ? -13.614 33.119 -2.513 1.00 28.77 3 LEU B CA 1
ATOM 2238 C C . LEU B 1 3 ? -14.715 32.674 -1.560 1.00 27.04 3 LEU B C 1
ATOM 2239 O O . LEU B 1 3 ? -15.835 33.207 -1.582 1.00 26.34 3 LEU B O 1
ATOM 2244 N N . SER B 1 4 ? -14.397 31.679 -0.715 1.00 25.11 4 SER B N 1
ATOM 2245 C CA . SER B 1 4 ? -15.345 31.231 0.271 1.00 24.83 4 SER B CA 1
ATOM 2246 C C . SER B 1 4 ? -15.260 31.929 1.619 1.00 25.22 4 SER B C 1
ATOM 2247 O O . SER B 1 4 ? -16.023 31.584 2.503 1.00 25.31 4 SER B O 1
ATOM 2250 N N . ASP B 1 5 ? -14.394 32.933 1.779 1.00 27.04 5 ASP B N 1
ATOM 2251 C CA . ASP B 1 5 ? -14.205 33.559 3.098 1.00 28.84 5 ASP B CA 1
ATOM 2252 C C . ASP B 1 5 ? -15.518 34.095 3.675 1.00 30.63 5 ASP B C 1
ATOM 2253 O O . ASP B 1 5 ? -15.828 33.853 4.850 1.00 30.77 5 ASP B O 1
ATOM 2258 N N . GLU B 1 6 ? -16.297 34.804 2.844 1.00 31.47 6 GLU B N 1
ATOM 2259 C CA . GLU B 1 6 ? -17.588 35.363 3.288 1.00 33.28 6 GLU B CA 1
ATOM 2260 C C . GLU B 1 6 ? -18.670 34.338 3.645 1.00 32.76 6 GLU B C 1
ATOM 2261 O O . GLU B 1 6 ? -19.611 34.651 4.377 1.00 33.91 6 GLU B O 1
ATOM 2267 N N . SER B 1 7 ? -18.534 33.132 3.109 1.00 31.22 7 SER B N 1
ATOM 2268 C CA . SER B 1 7 ? -19.443 32.039 3.387 1.00 31.31 7 SER B CA 1
ATOM 2269 C C . SER B 1 7 ? -19.275 31.459 4.796 1.00 30.51 7 SER B C 1
ATOM 2270 O O . SER B 1 7 ? -20.204 30.838 5.308 1.00 30.67 7 SER B O 1
ATOM 2273 N N . PHE B 1 8 ? -18.084 31.603 5.383 1.00 28.91 8 PHE B N 1
ATOM 2274 C CA . PHE B 1 8 ? -17.774 30.950 6.672 1.00 26.44 8 PHE B CA 1
ATOM 2275 C C . PHE B 1 8 ? -17.859 31.991 7.775 1.00 25.61 8 PHE B C 1
ATOM 2276 O O . PHE B 1 8 ? -17.286 33.079 7.647 1.00 27.20 8 PHE B O 1
ATOM 2284 N N . GLU B 1 9 ? -18.584 31.651 8.841 1.00 23.75 9 GLU B N 1
ATOM 2285 C CA . GLU B 1 9 ? -18.618 32.465 10.049 1.00 23.69 9 GLU B CA 1
ATOM 2286 C C . GLU B 1 9 ? -17.540 31.985 11.023 1.00 22.08 9 GLU B C 1
ATOM 2287 O O . GLU B 1 9 ? -17.352 32.581 12.066 1.00 21.15 9 GLU B O 1
ATOM 2293 N N . PHE B 1 10 ? -16.842 30.893 10.687 1.00 20.34 10 PHE B N 1
ATOM 2294 C CA . PHE B 1 10 ? -15.813 30.374 11.576 1.00 19.76 10 PHE B CA 1
ATOM 2295 C C . PHE B 1 10 ? -14.527 30.067 10.827 1.00 19.81 10 PHE B C 1
ATOM 2296 O O . PHE B 1 10 ? -14.540 29.808 9.592 1.00 20.55 10 PHE B O 1
ATOM 2304 N N . ASP B 1 11 ? -13.422 30.126 11.562 1.00 18.67 11 ASP B N 1
ATOM 2305 C CA . ASP B 1 11 ? -12.113 29.847 10.989 1.00 18.76 11 ASP B CA 1
ATOM 2306 C C . ASP B 1 11 ? -11.732 28.373 11.082 1.00 19.10 11 ASP B C 1
ATOM 2307 O O . ASP B 1 11 ? -10.945 27.865 10.268 1.00 21.47 11 ASP B O 1
ATOM 2312 N N . VAL B 1 12 ? -12.265 27.695 12.086 1.00 17.57 12 VAL B N 1
ATOM 2313 C CA . VAL B 1 12 ? -11.835 26.325 12.420 1.00 15.56 12 VAL B CA 1
ATOM 2314 C C . VAL B 1 12 ? -12.843 25.695 13.347 1.00 16.43 12 VAL B C 1
ATOM 2315 O O . VAL B 1 12 ? -13.411 26.358 14.218 1.00 16.60 12 VAL B O 1
ATOM 2319 N N . SER B 1 13 ? -13.079 24.395 13.178 1.00 16.56 13 SER B N 1
ATOM 2320 C CA . SER B 1 13 ? -13.956 23.685 14.097 1.00 17.86 13 SER B CA 1
ATOM 2321 C C . SER B 1 13 ? -13.054 22.661 14.779 1.00 18.74 13 SER B C 1
ATOM 2322 O O . SER B 1 13 ? -12.027 22.273 14.214 1.00 18.79 13 SER B O 1
ATOM 2325 N N . VAL B 1 14 ? -13.427 22.273 15.995 1.00 18.92 14 VAL B N 1
ATOM 2326 C CA . VAL B 1 14 ? -12.665 21.276 16.756 1.00 20.37 14 VAL B CA 1
ATOM 2327 C C . VAL B 1 14 ? -13.662 20.254 17.270 1.00 20.28 14 VAL B C 1
ATOM 2328 O O . VAL B 1 14 ? -14.646 20.593 17.938 1.00 19.52 14 VAL B O 1
ATOM 2332 N N . ILE B 1 15 ? -13.360 19.022 16.980 1.00 21.88 15 ILE B N 1
ATOM 2333 C CA . ILE B 1 15 ? -14.196 17.949 17.357 1.00 24.63 15 ILE B CA 1
ATOM 2334 C C . ILE B 1 15 ? -13.434 17.005 18.252 1.00 26.09 15 ILE B C 1
ATOM 2335 O O . ILE B 1 15 ? -12.425 16.461 17.921 1.00 23.79 15 ILE B O 1
ATOM 2340 N N . GLY B 1 16 ? -14.002 16.836 19.412 1.00 29.21 16 GLY B N 1
ATOM 2341 C CA . GLY B 1 16 ? -13.435 16.074 20.482 1.00 32.34 16 GLY B CA 1
ATOM 2342 C C . GLY B 1 16 ? -12.861 17.090 21.423 1.00 35.12 16 GLY B C 1
ATOM 2343 O O . GLY B 1 16 ? -12.002 17.854 21.065 1.00 35.89 16 GLY B O 1
ATOM 2344 N N . LEU B 1 17 ? -13.327 17.067 22.653 1.00 35.49 17 LEU B N 1
ATOM 2345 C CA . LEU B 1 17 ? -12.885 18.024 23.626 1.00 35.78 17 LEU B CA 1
ATOM 2346 C C . LEU B 1 17 ? -12.506 17.297 24.867 1.00 37.54 17 LEU B C 1
ATOM 2347 O O . LEU B 1 17 ? -13.105 17.465 25.899 1.00 37.84 17 LEU B O 1
ATOM 2352 N N . GLY B 1 18 ? -11.442 16.532 24.732 1.00 38.31 18 GLY B N 1
ATOM 2353 C CA . GLY B 1 18 ? -10.684 15.947 25.800 1.00 39.32 18 GLY B CA 1
ATOM 2354 C C . GLY B 1 18 ? -9.605 16.957 26.075 1.00 39.99 18 GLY B C 1
ATOM 2355 O O . GLY B 1 18 ? -9.655 18.049 25.578 1.00 40.28 18 GLY B O 1
ATOM 2356 N N . ALA B 1 19 ? -8.630 16.592 26.872 1.00 39.87 19 ALA B N 1
ATOM 2357 C CA . ALA B 1 19 ? -7.602 17.564 27.288 1.00 38.80 19 ALA B CA 1
ATOM 2358 C C . ALA B 1 19 ? -6.886 18.271 26.126 1.00 37.65 19 ALA B C 1
ATOM 2359 O O . ALA B 1 19 ? -6.671 19.491 26.175 1.00 37.07 19 ALA B O 1
ATOM 2369 N N . GLY B 1 21 ? -7.732 18.372 22.666 1.00 30.83 21 GLY B N 1
ATOM 2370 C CA . GLY B 1 21 ? -8.702 19.176 21.932 1.00 29.96 21 GLY B CA 1
ATOM 2371 C C . GLY B 1 21 ? -9.128 20.431 22.687 1.00 28.16 21 GLY B C 1
ATOM 2372 O O . GLY B 1 21 ? -9.195 21.505 22.102 1.00 27.84 21 GLY B O 1
ATOM 2373 N N . THR B 1 22 ? -9.395 20.314 23.987 1.00 27.68 22 THR B N 1
ATOM 2374 C CA . THR B 1 22 ? -9.770 21.490 24.783 1.00 27.18 22 THR B CA 1
ATOM 2375 C C . THR B 1 22 ? -8.669 22.530 24.727 1.00 25.97 22 THR B C 1
ATOM 2376 O O . THR B 1 22 ? -8.955 23.716 24.486 1.00 23.58 22 THR B O 1
ATOM 2380 N N . ILE B 1 23 ? -7.402 22.119 24.911 1.00 26.01 23 ILE B N 1
ATOM 2381 C CA . ILE B 1 23 ? -6.350 23.139 24.869 1.00 26.88 23 ILE B CA 1
ATOM 2382 C C . ILE B 1 23 ? -6.154 23.737 23.485 1.00 24.63 23 ILE B C 1
ATOM 2383 O O . ILE B 1 23 ? -5.875 24.918 23.355 1.00 23.22 23 ILE B O 1
ATOM 2396 N N . ALA B 1 25 ? -8.502 24.194 21.201 1.00 21.96 25 ALA B N 1
ATOM 2397 C CA . ALA B 1 25 ? -9.590 25.179 21.062 1.00 21.54 25 ALA B CA 1
ATOM 2398 C C . ALA B 1 25 ? -9.286 26.463 21.854 1.00 22.45 25 ALA B C 1
ATOM 2399 O O . ALA B 1 25 ? -9.486 27.562 21.335 1.00 23.37 25 ALA B O 1
ATOM 2401 N N . GLN B 1 26 ? -8.831 26.334 23.101 1.00 22.44 26 GLN B N 1
ATOM 2402 C CA . GLN B 1 26 ? -8.566 27.540 23.914 1.00 23.63 26 GLN B CA 1
ATOM 2403 C C . GLN B 1 26 ? -7.482 28.389 23.303 1.00 22.16 26 GLN B C 1
ATOM 2404 O O . GLN B 1 26 ? -7.610 29.621 23.215 1.00 22.51 26 GLN B O 1
ATOM 2410 N N . VAL B 1 27 ? -6.396 27.739 22.867 1.00 22.18 27 VAL B N 1
ATOM 2411 C CA . VAL B 1 27 ? -5.267 28.461 22.259 1.00 22.06 27 VAL B CA 1
ATOM 2412 C C . VAL B 1 27 ? -5.740 29.222 21.013 1.00 20.97 27 VAL B C 1
ATOM 2413 O O . VAL B 1 27 ? -5.491 30.450 20.854 1.00 20.63 27 VAL B O 1
ATOM 2417 N N . LEU B 1 28 ? -6.468 28.514 20.158 1.00 19.67 28 LEU B N 1
ATOM 2418 C CA . LEU B 1 28 ? -7.001 29.128 18.951 1.00 21.61 28 LEU B CA 1
ATOM 2419 C C . LEU B 1 28 ? -7.963 30.283 19.263 1.00 22.68 28 LEU B C 1
ATOM 2420 O O . LEU B 1 28 ? -7.851 31.342 18.633 1.00 23.15 28 LEU B O 1
ATOM 2425 N N . LEU B 1 29 ? -8.868 30.117 20.256 1.00 22.80 29 LEU B N 1
ATOM 2426 C CA . LEU B 1 29 ? -9.707 31.255 20.685 1.00 23.24 29 LEU B CA 1
ATOM 2427 C C . LEU B 1 29 ? -8.887 32.429 21.201 1.00 23.95 29 LEU B C 1
ATOM 2428 O O . LEU B 1 29 ? -9.173 33.595 20.870 1.00 21.67 29 LEU B O 1
ATOM 2433 N N . LYS B 1 30 ? -7.864 32.126 21.993 1.00 25.61 30 LYS B N 1
ATOM 2434 C CA . LYS B 1 30 ? -6.981 33.157 22.546 1.00 28.37 30 LYS B CA 1
ATOM 2435 C C . LYS B 1 30 ? -6.255 33.945 21.442 1.00 27.38 30 LYS B C 1
ATOM 2436 O O . LYS B 1 30 ? -6.026 35.138 21.579 1.00 27.96 30 LYS B O 1
ATOM 2442 N N . GLN B 1 31 ? -5.928 33.277 20.344 1.00 25.67 31 GLN B N 1
ATOM 2443 C CA . GLN B 1 31 ? -5.248 33.881 19.219 1.00 26.10 31 GLN B CA 1
ATOM 2444 C C . GLN B 1 31 ? -6.186 34.688 18.324 1.00 25.51 31 GLN B C 1
ATOM 2445 O O . GLN B 1 31 ? -5.737 35.289 17.354 1.00 26.06 31 GLN B O 1
ATOM 2451 N N . GLY B 1 32 ? -7.480 34.694 18.633 1.00 23.98 32 GLY B N 1
ATOM 2452 C CA . GLY B 1 32 ? -8.436 35.430 17.814 1.00 23.49 32 GLY B CA 1
ATOM 2453 C C . GLY B 1 32 ? -9.217 34.680 16.735 1.00 21.84 32 GLY B C 1
ATOM 2454 O O . GLY B 1 32 ? -9.955 35.307 15.982 1.00 21.69 32 GLY B O 1
ATOM 2455 N N . LYS B 1 33 ? -9.076 33.354 16.648 1.00 19.97 33 LYS B N 1
ATOM 2456 C CA . LYS B 1 33 ? -9.853 32.586 15.664 1.00 18.99 33 LYS B CA 1
ATOM 2457 C C . LYS B 1 33 ? -11.296 32.445 16.142 1.00 18.06 33 LYS B C 1
ATOM 2458 O O . LYS B 1 33 ? -11.560 32.378 17.345 1.00 17.60 33 LYS B O 1
ATOM 2464 N N . ARG B 1 34 ? -12.225 32.386 15.188 1.00 17.56 34 ARG B N 1
ATOM 2465 C CA . ARG B 1 34 ? -13.609 32.155 15.484 1.00 17.26 34 ARG B CA 1
ATOM 2466 C C . ARG B 1 34 ? -13.664 30.626 15.455 1.00 17.03 34 ARG B C 1
ATOM 2467 O O . ARG B 1 34 ? -13.312 30.014 14.409 1.00 18.03 34 ARG B O 1
ATOM 2475 N N . VAL B 1 35 ? -14.006 30.033 16.592 1.00 15.45 35 VAL B N 1
ATOM 2476 C CA . VAL B 1 35 ? -13.937 28.537 16.742 1.00 14.24 35 VAL B CA 1
ATOM 2477 C C . VAL B 1 35 ? -15.312 27.931 17.023 1.00 16.42 35 VAL B C 1
ATOM 2478 O O . VAL B 1 35 ? -16.025 28.374 17.938 1.00 17.49 35 VAL B O 1
ATOM 2482 N N . ALA B 1 36 ? -15.657 26.879 16.273 1.00 17.32 36 ALA B N 1
ATOM 2483 C CA . ALA B 1 36 ? -16.863 26.140 16.530 1.00 17.46 36 ALA B CA 1
ATOM 2484 C C . ALA B 1 36 ? -16.453 24.760 17.026 1.00 16.83 36 ALA B C 1
ATOM 2485 O O . ALA B 1 36 ? -15.396 24.257 16.654 1.00 16.70 36 ALA B O 1
ATOM 2487 N N . ILE B 1 37 ? -17.261 24.190 17.918 1.00 16.49 37 ILE B N 1
ATOM 2488 C CA . ILE B 1 37 ? -16.902 22.901 18.569 1.00 16.26 37 ILE B CA 1
ATOM 2489 C C . ILE B 1 37 ? -18.091 21.979 18.600 1.00 17.02 37 ILE B C 1
ATOM 2490 O O . ILE B 1 37 ? -19.277 22.410 18.520 1.00 15.12 37 ILE B O 1
ATOM 2495 N N . TRP B 1 38 ? -17.773 20.691 18.747 1.00 18.91 38 TRP B N 1
ATOM 2496 C CA . TRP B 1 38 ? -18.787 19.687 19.013 1.00 22.19 38 TRP B CA 1
ATOM 2497 C C . TRP B 1 38 ? -18.098 18.637 19.850 1.00 22.31 38 TRP B C 1
ATOM 2498 O O . TRP B 1 38 ? -16.927 18.350 19.655 1.00 19.70 38 TRP B O 1
ATOM 2509 N N . ASN B 1 39 ? -18.845 18.082 20.792 1.00 26.55 39 ASN B N 1
ATOM 2510 C CA . ASN B 1 39 ? -18.393 16.975 21.560 1.00 32.50 39 ASN B CA 1
ATOM 2511 C C . ASN B 1 39 ? -19.520 16.261 22.261 1.00 34.50 39 ASN B C 1
ATOM 2512 O O . ASN B 1 39 ? -20.699 16.552 22.042 1.00 32.11 39 ASN B O 1
ATOM 2517 N N . ARG B 1 40 ? -19.121 15.338 23.140 1.00 38.22 40 ARG B N 1
ATOM 2518 C CA . ARG B 1 40 ? -20.035 14.645 24.070 1.00 40.34 40 ARG B CA 1
ATOM 2519 C C . ARG B 1 40 ? -19.791 15.073 25.540 1.00 41.61 40 ARG B C 1
ATOM 2520 O O . ARG B 1 40 ? -20.284 14.421 26.478 1.00 42.06 40 ARG B O 1
ATOM 2528 N N . SER B 1 41 ? -19.052 16.171 25.756 1.00 41.77 41 SER B N 1
ATOM 2529 C CA . SER B 1 41 ? -18.561 16.516 27.126 1.00 41.94 41 SER B CA 1
ATOM 2530 C C . SER B 1 41 ? -19.088 17.805 27.745 1.00 40.01 41 SER B C 1
ATOM 2531 O O . SER B 1 41 ? -18.545 18.882 27.497 1.00 37.80 41 SER B O 1
ATOM 2534 N N . PRO B 1 42 ? -20.080 17.671 28.639 1.00 40.09 42 PRO B N 1
ATOM 2535 C CA . PRO B 1 42 ? -20.669 18.852 29.307 1.00 39.45 42 PRO B CA 1
ATOM 2536 C C . PRO B 1 42 ? -19.586 19.793 29.914 1.00 37.93 42 PRO B C 1
ATOM 2537 O O . PRO B 1 42 ? -19.419 20.932 29.446 1.00 35.70 42 PRO B O 1
ATOM 2541 N N . GLY B 1 43 ? -18.825 19.304 30.903 1.00 38.06 43 GLY B N 1
ATOM 2542 C CA . GLY B 1 43 ? -17.688 20.084 31.452 1.00 37.71 43 GLY B CA 1
ATOM 2543 C C . GLY B 1 43 ? -16.897 20.851 30.396 1.00 37.31 43 GLY B C 1
ATOM 2544 O O . GLY B 1 43 ? -16.834 22.126 30.395 1.00 36.72 43 GLY B O 1
ATOM 2545 N N . LYS B 1 44 ? -16.298 20.082 29.477 1.00 36.65 44 LYS B N 1
ATOM 2546 C CA . LYS B 1 44 ? -15.418 20.688 28.474 1.00 35.55 44 LYS B CA 1
ATOM 2547 C C . LYS B 1 44 ? -16.076 21.657 27.505 1.00 31.60 44 LYS B C 1
ATOM 2548 O O . LYS B 1 44 ? -15.553 22.778 27.288 1.00 32.00 44 LYS B O 1
ATOM 2554 N N . ALA B 1 45 ? -17.257 21.292 27.004 1.00 28.43 45 ALA B N 1
ATOM 2555 C CA . ALA B 1 45 ? -17.978 22.211 26.119 1.00 24.93 45 ALA B CA 1
ATOM 2556 C C . ALA B 1 45 ? -18.398 23.505 26.829 1.00 21.91 45 ALA B C 1
ATOM 2557 O O . ALA B 1 45 ? -18.290 24.595 26.259 1.00 20.85 45 ALA B O 1
ATOM 2559 N N . ALA B 1 46 ? -18.822 23.400 28.084 1.00 21.10 46 ALA B N 1
ATOM 2560 C CA . ALA B 1 46 ? -19.271 24.592 28.811 1.00 21.56 46 ALA B CA 1
ATOM 2561 C C . ALA B 1 46 ? -18.143 25.642 28.948 1.00 21.55 46 ALA B C 1
ATOM 2562 O O . ALA B 1 46 ? -18.365 26.817 28.672 1.00 21.79 46 ALA B O 1
ATOM 2564 N N . ALA B 1 47 ? -16.947 25.229 29.352 1.00 21.70 47 ALA B N 1
ATOM 2565 C CA . ALA B 1 47 ? -15.853 26.207 29.511 1.00 23.51 47 ALA B CA 1
ATOM 2566 C C . ALA B 1 47 ? -15.474 26.887 28.172 1.00 22.90 47 ALA B C 1
ATOM 2567 O O . ALA B 1 47 ? -15.184 28.085 28.116 1.00 23.45 47 ALA B O 1
ATOM 2569 N N . LEU B 1 48 ? -15.509 26.114 27.106 1.00 22.78 48 LEU B N 1
ATOM 2570 C CA . LEU B 1 48 ? -15.163 26.619 25.772 1.00 23.52 48 LEU B CA 1
ATOM 2571 C C . LEU B 1 48 ? -16.190 27.613 25.253 1.00 22.69 48 LEU B C 1
ATOM 2572 O O . LEU B 1 48 ? -15.822 28.655 24.756 1.00 23.00 48 LEU B O 1
ATOM 2577 N N . VAL B 1 49 ? -17.479 27.324 25.449 1.00 22.69 49 VAL B N 1
ATOM 2578 C CA . VAL B 1 49 ? -18.539 28.279 25.133 1.00 22.06 49 VAL B CA 1
ATOM 2579 C C . VAL B 1 49 ? -18.323 29.588 25.909 1.00 23.46 49 VAL B C 1
ATOM 2580 O O . VAL B 1 49 ? -18.413 30.684 25.344 1.00 22.81 49 VAL B O 1
ATOM 2584 N N . ALA B 1 50 ? -18.027 29.453 27.199 1.00 24.55 50 ALA B N 1
ATOM 2585 C CA . ALA B 1 50 ? -17.788 30.596 28.081 1.00 26.48 50 ALA B CA 1
ATOM 2586 C C . ALA B 1 50 ? -16.608 31.454 27.535 1.00 28.01 50 ALA B C 1
ATOM 2587 O O . ALA B 1 50 ? -16.637 32.698 27.612 1.00 28.61 50 ALA B O 1
ATOM 2589 N N . ALA B 1 51 ? -15.612 30.769 26.966 1.00 28.03 51 ALA B N 1
ATOM 2590 C CA . ALA B 1 51 ? -14.407 31.404 26.375 1.00 28.09 51 ALA B CA 1
ATOM 2591 C C . ALA B 1 51 ? -14.617 31.943 24.951 1.00 28.42 51 ALA B C 1
ATOM 2592 O O . ALA B 1 51 ? -13.664 32.439 24.356 1.00 29.43 51 ALA B O 1
ATOM 2594 N N . GLY B 1 52 ? -15.847 31.863 24.422 1.00 26.23 52 GLY B N 1
ATOM 2595 C CA . GLY B 1 52 ? -16.178 32.342 23.068 1.00 24.02 52 GLY B CA 1
ATOM 2596 C C . GLY B 1 52 ? -16.385 31.323 21.936 1.00 20.26 52 GLY B C 1
ATOM 2597 O O . GLY B 1 52 ? -16.722 31.713 20.813 1.00 19.46 52 GLY B O 1
ATOM 2598 N N . ALA B 1 53 ? -16.210 30.018 22.198 1.00 18.43 53 ALA B N 1
ATOM 2599 C CA . ALA B 1 53 ? -16.536 29.005 21.164 1.00 18.22 53 ALA B CA 1
ATOM 2600 C C . ALA B 1 53 ? -18.037 28.879 20.873 1.00 20.17 53 ALA B C 1
ATOM 2601 O O . ALA B 1 53 ? -18.873 29.036 21.779 1.00 20.65 53 ALA B O 1
ATOM 2603 N N . HIS B 1 54 ? -18.368 28.542 19.623 1.00 20.26 54 HIS B N 1
ATOM 2604 C CA . HIS B 1 54 ? -19.762 28.328 19.211 1.00 20.68 54 HIS B CA 1
ATOM 2605 C C . HIS B 1 54 ? -20.008 26.825 19.323 1.00 19.48 54 HIS B C 1
ATOM 2606 O O . HIS B 1 54 ? -19.299 26.047 18.700 1.00 19.49 54 HIS B O 1
ATOM 2613 N N . LEU B 1 55 ? -20.994 26.427 20.111 1.00 18.79 55 LEU B N 1
ATOM 2614 C CA . LEU B 1 55 ? -21.357 25.013 20.218 1.00 18.27 55 LEU B CA 1
ATOM 2615 C C . LEU B 1 55 ? -22.281 24.628 19.058 1.00 18.77 55 LEU B C 1
ATOM 2616 O O . LEU B 1 55 ? -23.338 25.271 18.836 1.00 18.71 55 LEU B O 1
ATOM 2621 N N . CYS B 1 56 ? -21.904 23.588 18.328 1.00 18.41 56 CYS B N 1
ATOM 2622 C CA . CYS B 1 56 ? -22.693 23.114 17.190 1.00 20.22 56 CYS B CA 1
ATOM 2623 C C . CYS B 1 56 ? -23.553 21.947 17.643 1.00 21.36 56 CYS B C 1
ATOM 2624 O O . CYS B 1 56 ? -23.202 21.221 18.565 1.00 20.19 56 CYS B O 1
ATOM 2627 N N . GLU B 1 57 ? -24.651 21.740 16.940 1.00 23.46 57 GLU B N 1
ATOM 2628 C CA . GLU B 1 57 ? -25.606 20.687 17.316 1.00 26.25 57 GLU B CA 1
ATOM 2629 C C . GLU B 1 57 ? -25.143 19.268 16.914 1.00 26.03 57 GLU B C 1
ATOM 2630 O O . GLU B 1 57 ? -25.612 18.253 17.475 1.00 25.33 57 GLU B O 1
ATOM 2636 N N . SER B 1 58 ? -24.214 19.191 15.968 1.00 24.30 58 SER B N 1
ATOM 2637 C CA . SER B 1 58 ? -23.840 17.884 15.416 1.00 25.50 58 SER B CA 1
ATOM 2638 C C . SER B 1 58 ? -22.452 17.955 14.808 1.00 24.72 58 SER B C 1
ATOM 2639 O O . SER B 1 58 ? -21.951 19.065 14.542 1.00 21.65 58 SER B O 1
ATOM 2642 N N . VAL B 1 59 ? -21.872 16.769 14.562 1.00 25.08 59 VAL B N 1
ATOM 2643 C CA . VAL B 1 59 ? -20.658 16.643 13.731 1.00 25.56 59 VAL B CA 1
ATOM 2644 C C . VAL B 1 59 ? -20.824 17.336 12.373 1.00 25.74 59 VAL B C 1
ATOM 2645 O O . VAL B 1 59 ? -19.986 18.143 11.990 1.00 26.41 59 VAL B O 1
ATOM 2649 N N . LYS B 1 60 ? -21.920 17.076 11.668 1.00 25.30 60 LYS B N 1
ATOM 2650 C CA . LYS B 1 60 ? -22.092 17.651 10.338 1.00 26.54 60 LYS B CA 1
ATOM 2651 C C . LYS B 1 60 ? -22.145 19.174 10.363 1.00 25.07 60 LYS B C 1
ATOM 2652 O O . LYS B 1 60 ? -21.586 19.816 9.476 1.00 24.52 60 LYS B O 1
ATOM 2658 N N . ALA B 1 61 ? -22.782 19.747 11.385 1.00 22.84 61 ALA B N 1
ATOM 2659 C CA . ALA B 1 61 ? -22.808 21.203 11.517 1.00 22.86 61 ALA B CA 1
ATOM 2660 C C . ALA B 1 61 ? -21.403 21.809 11.751 1.00 21.19 61 ALA B C 1
ATOM 2661 O O . ALA B 1 61 ? -21.072 22.855 11.205 1.00 22.28 61 ALA B O 1
ATOM 2663 N N . ALA B 1 62 ? -20.620 21.155 12.583 1.00 20.28 62 ALA B N 1
ATOM 2664 C CA . ALA B 1 62 ? -19.240 21.580 12.876 1.00 20.07 62 ALA B CA 1
ATOM 2665 C C . ALA B 1 62 ? -18.355 21.520 11.604 1.00 21.07 62 ALA B C 1
ATOM 2666 O O . ALA B 1 62 ? -17.566 22.446 11.325 1.00 20.37 62 ALA B O 1
ATOM 2668 N N . LEU B 1 63 ? -18.526 20.448 10.812 1.00 21.23 63 LEU B N 1
ATOM 2669 C CA . LEU B 1 63 ? -17.817 20.316 9.535 1.00 21.58 63 LEU B CA 1
ATOM 2670 C C . LEU B 1 63 ? -18.170 21.414 8.562 1.00 23.43 63 LEU B C 1
ATOM 2671 O O . LEU B 1 63 ? -17.270 21.963 7.893 1.00 23.17 63 LEU B O 1
ATOM 2676 N N . SER B 1 64 ? -19.464 21.771 8.525 1.00 23.21 64 SER B N 1
ATOM 2677 C CA . SER B 1 64 ? -19.965 22.761 7.589 1.00 23.53 64 SER B CA 1
ATOM 2678 C C . SER B 1 64 ? -19.536 24.155 8.001 1.00 24.00 64 SER B C 1
ATOM 2679 O O . SER B 1 64 ? -19.331 25.034 7.152 1.00 24.73 64 SER B O 1
ATOM 2682 N N . ALA B 1 65 ? -19.376 24.355 9.306 1.00 24.13 65 ALA B N 1
ATOM 2683 C CA . ALA B 1 65 ? -19.204 25.723 9.855 1.00 23.56 65 ALA B CA 1
ATOM 2684 C C . ALA B 1 65 ? -17.872 26.371 9.512 1.00 22.29 65 ALA B C 1
ATOM 2685 O O . ALA B 1 65 ? -17.766 27.600 9.556 1.00 21.59 65 ALA B O 1
ATOM 2687 N N . SER B 1 66 ? -16.855 25.559 9.213 1.00 20.98 66 SER B N 1
ATOM 2688 C CA . SER B 1 66 ? -15.471 26.086 9.030 1.00 20.47 66 SER B CA 1
ATOM 2689 C C . SER B 1 66 ? -14.813 25.405 7.842 1.00 19.94 66 SER B C 1
ATOM 2690 O O . SER B 1 66 ? -15.164 24.290 7.540 1.00 21.27 66 SER B O 1
ATOM 2693 N N . PRO B 1 67 ? -13.786 26.004 7.246 1.00 20.09 67 PRO B N 1
ATOM 2694 C CA . PRO B 1 67 ? -13.132 25.345 6.099 1.00 19.73 67 PRO B CA 1
ATOM 2695 C C . PRO B 1 67 ? -12.248 24.139 6.537 1.00 19.52 67 PRO B C 1
ATOM 2696 O O . PRO B 1 67 ? -11.965 23.260 5.734 1.00 18.54 67 PRO B O 1
ATOM 2700 N N . ALA B 1 68 ? -11.866 24.104 7.818 1.00 19.20 68 ALA B N 1
ATOM 2701 C CA . ALA B 1 68 ? -11.064 22.999 8.378 1.00 18.74 68 ALA B CA 1
ATOM 2702 C C . ALA B 1 68 ? -11.643 22.591 9.726 1.00 18.59 68 ALA B C 1
ATOM 2703 O O . ALA B 1 68 ? -12.072 23.445 10.510 1.00 17.92 68 ALA B O 1
ATOM 2705 N N . THR B 1 69 ? -11.574 21.294 10.015 1.00 17.43 69 THR B N 1
ATOM 2706 C CA . THR B 1 69 ? -12.010 20.800 11.281 1.00 20.34 69 THR B CA 1
ATOM 2707 C C . THR B 1 69 ? -10.849 19.985 11.878 1.00 21.54 69 THR B C 1
ATOM 2708 O O . THR B 1 69 ? -10.254 19.128 11.205 1.00 23.29 69 THR B O 1
ATOM 2712 N N . ILE B 1 70 ? -10.522 20.261 13.131 1.00 19.74 70 ILE B N 1
ATOM 2713 C CA . ILE B 1 70 ? -9.481 19.515 13.799 1.00 19.46 70 ILE B CA 1
ATOM 2714 C C . ILE B 1 70 ? -10.148 18.349 14.547 1.00 20.04 70 ILE B C 1
ATOM 2715 O O . ILE B 1 70 ? -11.099 18.575 15.311 1.00 19.31 70 ILE B O 1
ATOM 2720 N N . PHE B 1 71 ? -9.689 17.109 14.311 1.00 22.10 71 PHE B N 1
ATOM 2721 C CA . PHE B 1 71 ? -10.211 15.916 15.024 1.00 24.17 71 PHE B CA 1
ATOM 2722 C C . PHE B 1 71 ? -9.230 15.484 16.115 1.00 24.79 71 PHE B C 1
ATOM 2723 O O . PHE B 1 71 ? -8.046 15.319 15.856 1.00 24.63 71 PHE B O 1
ATOM 2731 N N . VAL B 1 72 ? -9.715 15.320 17.340 1.00 25.43 72 VAL B N 1
ATOM 2732 C CA . VAL B 1 72 ? -8.855 14.863 18.416 1.00 27.98 72 VAL B CA 1
ATOM 2733 C C . VAL B 1 72 ? -9.718 13.930 19.251 1.00 30.72 72 VAL B C 1
ATOM 2734 O O . VAL B 1 72 ? -10.375 14.352 20.189 1.00 30.80 72 VAL B O 1
ATOM 2738 N N . LEU B 1 73 ? -9.716 12.662 18.887 1.00 32.55 73 LEU B N 1
ATOM 2739 C CA . LEU B 1 73 ? -10.703 11.720 19.418 1.00 34.74 73 LEU B CA 1
ATOM 2740 C C . LEU B 1 73 ? -10.016 10.629 20.205 1.00 35.78 73 LEU B C 1
ATOM 2741 O O . LEU B 1 73 ? -8.787 10.565 20.210 1.00 34.14 73 LEU B O 1
ATOM 2746 N N . LEU B 1 74 ? -10.808 9.790 20.885 1.00 37.85 74 LEU B N 1
ATOM 2747 C CA . LEU B 1 74 ? -10.222 8.765 21.750 1.00 39.03 74 LEU B CA 1
ATOM 2748 C C . LEU B 1 74 ? -9.331 7.841 20.936 1.00 38.88 74 LEU B C 1
ATOM 2749 O O . LEU B 1 74 ? -8.152 7.674 21.247 1.00 39.00 74 LEU B O 1
ATOM 2754 N N . ASP B 1 75 ? -9.900 7.240 19.895 1.00 38.68 75 ASP B N 1
ATOM 2755 C CA . ASP B 1 75 ? -9.142 6.261 19.114 1.00 38.85 75 ASP B CA 1
ATOM 2756 C C . ASP B 1 75 ? -9.684 6.153 17.698 1.00 38.50 75 ASP B C 1
ATOM 2757 O O . ASP B 1 75 ? -10.591 6.910 17.312 1.00 39.17 75 ASP B O 1
ATOM 2762 N N . ASN B 1 76 ? -9.171 5.184 16.941 1.00 38.16 76 ASN B N 1
ATOM 2763 C CA . ASN B 1 76 ? -9.630 4.987 15.582 1.00 37.97 76 ASN B CA 1
ATOM 2764 C C . ASN B 1 76 ? -11.110 4.604 15.547 1.00 36.68 76 ASN B C 1
ATOM 2765 O O . ASN B 1 76 ? -11.841 5.105 14.710 1.00 35.64 76 ASN B O 1
ATOM 2770 N N . HIS B 1 77 ? -11.555 3.716 16.446 1.00 36.56 77 HIS B N 1
ATOM 2771 C CA . HIS B 1 77 ? -12.997 3.409 16.538 1.00 36.93 77 HIS B CA 1
ATOM 2772 C C . HIS B 1 77 ? -13.821 4.715 16.603 1.00 36.31 77 HIS B C 1
ATOM 2773 O O . HIS B 1 77 ? -14.795 4.861 15.847 1.00 36.32 77 HIS B O 1
ATOM 2780 N N . ALA B 1 78 ? -13.405 5.651 17.471 1.00 35.34 78 ALA B N 1
ATOM 2781 C CA . ALA B 1 78 ? -14.101 6.945 17.648 1.00 35.84 78 ALA B CA 1
ATOM 2782 C C . ALA B 1 78 ? -14.112 7.802 16.351 1.00 36.54 78 ALA B C 1
ATOM 2783 O O . ALA B 1 78 ? -15.105 8.482 16.041 1.00 36.70 78 ALA B O 1
ATOM 2785 N N . THR B 1 79 ? -13.017 7.742 15.591 1.00 36.71 79 THR B N 1
ATOM 2786 C CA . THR B 1 79 ? -12.911 8.498 14.325 1.00 36.09 79 THR B CA 1
ATOM 2787 C C . THR B 1 79 ? -13.939 7.959 13.336 1.00 35.77 79 THR B C 1
ATOM 2788 O O . THR B 1 79 ? -14.654 8.733 12.696 1.00 35.54 79 THR B O 1
ATOM 2792 N N . HIS B 1 80 ? -14.048 6.632 13.222 1.00 35.67 80 HIS B N 1
ATOM 2793 C CA . HIS B 1 80 ? -14.950 6.065 12.222 1.00 35.21 80 HIS B CA 1
ATOM 2794 C C . HIS B 1 80 ? -16.390 6.320 12.605 1.00 35.38 80 HIS B C 1
ATOM 2795 O O . HIS B 1 80 ? -17.209 6.611 11.751 1.00 35.48 80 HIS B O 1
ATOM 2802 N N . GLU B 1 81 ? -16.688 6.236 13.900 1.00 37.07 81 GLU B N 1
ATOM 2803 C CA . GLU B 1 81 ? -18.029 6.537 14.433 1.00 38.20 81 GLU B CA 1
ATOM 2804 C C . GLU B 1 81 ? -18.496 7.983 14.096 1.00 38.75 81 GLU B C 1
ATOM 2805 O O . GLU B 1 81 ? -19.623 8.207 13.590 1.00 38.68 81 GLU B O 1
ATOM 2811 N N . VAL B 1 82 ? -17.618 8.950 14.369 1.00 37.95 82 VAL B N 1
ATOM 2812 C CA . VAL B 1 82 ? -17.862 10.342 13.999 1.00 37.65 82 VAL B CA 1
ATOM 2813 C C . VAL B 1 82 ? -18.155 10.453 12.496 1.00 37.74 82 VAL B C 1
ATOM 2814 O O . VAL B 1 82 ? -19.153 11.068 12.101 1.00 37.92 82 VAL B O 1
ATOM 2818 N N . LEU B 1 83 ? -17.315 9.822 11.674 1.00 37.66 83 LEU B N 1
ATOM 2819 C CA . LEU B 1 83 ? -17.419 9.904 10.213 1.00 38.15 83 LEU B CA 1
ATOM 2820 C C . LEU B 1 83 ? -18.651 9.180 9.637 1.00 40.65 83 LEU B C 1
ATOM 2821 O O . LEU B 1 83 ? -19.082 9.467 8.511 1.00 39.59 83 LEU B O 1
ATOM 2826 N N . GLY B 1 84 ? -19.197 8.241 10.402 1.00 43.79 84 GLY B N 1
ATOM 2827 C CA . GLY B 1 84 ? -20.361 7.466 9.960 1.00 46.87 84 GLY B CA 1
ATOM 2828 C C . GLY B 1 84 ? -21.684 8.119 10.313 1.00 49.88 84 GLY B C 1
ATOM 2829 O O . GLY B 1 84 ? -22.734 7.691 9.839 1.00 49.48 84 GLY B O 1
ATOM 2838 N N . PRO B 1 86 ? -25.030 10.713 10.789 1.00 50.66 86 PRO B N 1
ATOM 2839 C CA . PRO B 1 86 ? -25.973 11.166 9.733 1.00 47.88 86 PRO B CA 1
ATOM 2840 C C . PRO B 1 86 ? -25.501 12.403 8.964 1.00 44.01 86 PRO B C 1
ATOM 2841 O O . PRO B 1 86 ? -25.249 13.448 9.584 1.00 44.53 86 PRO B O 1
ATOM 2845 N N . GLY B 1 87 ? -25.357 12.266 7.641 1.00 40.11 87 GLY B N 1
ATOM 2846 C CA . GLY B 1 87 ? -25.013 13.394 6.741 1.00 36.85 87 GLY B CA 1
ATOM 2847 C C . GLY B 1 87 ? -23.574 13.895 6.819 1.00 33.77 87 GLY B C 1
ATOM 2848 O O . GLY B 1 87 ? -23.217 14.944 6.266 1.00 33.38 87 GLY B O 1
ATOM 2849 N N . VAL B 1 88 ? -22.743 13.155 7.525 1.00 31.12 88 VAL B N 1
ATOM 2850 C CA . VAL B 1 88 ? -21.357 13.538 7.666 1.00 30.25 88 VAL B CA 1
ATOM 2851 C C . VAL B 1 88 ? -20.631 13.448 6.334 1.00 29.60 88 VAL B C 1
ATOM 2852 O O . VAL B 1 88 ? -19.949 14.390 5.956 1.00 28.49 88 VAL B O 1
ATOM 2856 N N . ALA B 1 89 ? -20.811 12.341 5.604 1.00 29.84 89 ALA B N 1
ATOM 2857 C CA . ALA B 1 89 ? -20.137 12.171 4.322 1.00 30.61 89 ALA B CA 1
ATOM 2858 C C . ALA B 1 89 ? -20.356 13.392 3.434 1.00 30.74 89 ALA B C 1
ATOM 2859 O O . ALA B 1 89 ? -19.375 13.991 2.925 1.00 31.23 89 ALA B O 1
ATOM 2861 N N . ARG B 1 90 ? -21.617 13.786 3.274 1.00 29.04 90 ARG B N 1
ATOM 2862 C CA . ARG B 1 90 ? -21.935 14.959 2.489 1.00 30.40 90 ARG B CA 1
ATOM 2863 C C . ARG B 1 90 ? -21.225 16.219 3.032 1.00 28.09 90 ARG B C 1
ATOM 2864 O O . ARG B 1 90 ? -20.742 17.023 2.247 1.00 27.09 90 ARG B O 1
ATOM 2872 N N . ALA B 1 91 ? -21.119 16.364 4.357 1.00 25.90 91 ALA B N 1
ATOM 2873 C CA . ALA B 1 91 ? -20.508 17.582 4.941 1.00 24.64 91 ALA B CA 1
ATOM 2874 C C . ALA B 1 91 ? -18.980 17.624 4.892 1.00 22.99 91 ALA B C 1
ATOM 2875 O O . ALA B 1 91 ? -18.390 18.677 5.138 1.00 22.40 91 ALA B O 1
ATOM 2877 N N . LEU B 1 92 ? -18.336 16.489 4.600 1.00 21.52 92 LEU B N 1
ATOM 2878 C CA . LEU B 1 92 ? -16.896 16.457 4.311 1.00 22.02 92 LEU B CA 1
ATOM 2879 C C . LEU B 1 92 ? -16.469 17.177 3.008 1.00 23.05 92 LEU B C 1
ATOM 2880 O O . LEU B 1 92 ? -15.300 17.584 2.881 1.00 23.54 92 LEU B O 1
ATOM 2885 N N . ALA B 1 93 ? -17.372 17.301 2.027 1.00 22.65 93 ALA B N 1
ATOM 2886 C CA . ALA B 1 93 ? -16.986 17.813 0.691 1.00 22.55 93 ALA B CA 1
ATOM 2887 C C . ALA B 1 93 ? -16.347 19.197 0.848 1.00 21.51 93 ALA B C 1
ATOM 2888 O O . ALA B 1 93 ? -16.912 20.052 1.539 1.00 21.24 93 ALA B O 1
ATOM 2890 N N . HIS B 1 94 ? -15.183 19.395 0.222 1.00 19.87 94 HIS B N 1
ATOM 2891 C CA . HIS B 1 94 ? -14.488 20.680 0.265 1.00 21.87 94 HIS B CA 1
ATOM 2892 C C . HIS B 1 94 ? -14.071 21.149 1.658 1.00 22.21 94 HIS B C 1
ATOM 2893 O O . HIS B 1 94 ? -13.840 22.345 1.870 1.00 23.20 94 HIS B O 1
ATOM 2900 N N . ARG B 1 95 ? -13.928 20.211 2.584 1.00 20.71 95 ARG B N 1
ATOM 2901 C CA . ARG B 1 95 ? -13.410 20.538 3.924 1.00 21.93 95 ARG B CA 1
ATOM 2902 C C . ARG B 1 95 ? -12.118 19.801 4.165 1.00 22.04 95 ARG B C 1
ATOM 2903 O O . ARG B 1 95 ? -11.914 18.707 3.660 1.00 23.31 95 ARG B O 1
ATOM 2911 N N . THR B 1 96 ? -11.250 20.388 4.963 1.00 22.29 96 THR B N 1
ATOM 2912 C CA . THR B 1 96 ? -10.007 19.710 5.353 1.00 22.36 96 THR B CA 1
ATOM 2913 C C . THR B 1 96 ? -10.193 19.199 6.780 1.00 21.34 96 THR B C 1
ATOM 2914 O O . THR B 1 96 ? -10.627 19.955 7.649 1.00 20.32 96 THR B O 1
ATOM 2918 N N . ILE B 1 97 ? -9.935 17.909 6.988 1.00 20.16 97 ILE B N 1
ATOM 2919 C CA . ILE B 1 97 ? -9.899 17.319 8.322 1.00 20.57 97 ILE B CA 1
ATOM 2920 C C . ILE B 1 97 ? -8.457 17.274 8.720 1.00 20.74 97 ILE B C 1
ATOM 2921 O O . ILE B 1 97 ? -7.635 16.652 7.994 1.00 22.14 97 ILE B O 1
ATOM 2926 N N . VAL B 1 98 ? -8.132 17.857 9.868 1.00 19.00 98 VAL B N 1
ATOM 2927 C CA . VAL B 1 98 ? -6.760 17.756 10.442 1.00 19.58 98 VAL B CA 1
ATOM 2928 C C . VAL B 1 98 ? -6.812 16.815 11.656 1.00 19.87 98 VAL B C 1
ATOM 2929 O O . VAL B 1 98 ? -7.394 17.166 12.691 1.00 19.69 98 VAL B O 1
ATOM 2933 N N . ASP B 1 99 ? -6.258 15.612 11.498 1.00 19.44 99 ASP B N 1
ATOM 2934 C CA . ASP B 1 99 ? -6.468 14.500 12.407 1.00 21.64 99 ASP B CA 1
ATOM 2935 C C . ASP B 1 99 ? -5.273 14.330 13.315 1.00 21.97 99 ASP B C 1
ATOM 2936 O O . ASP B 1 99 ? -4.219 13.840 12.871 1.00 20.34 99 ASP B O 1
ATOM 2941 N N . TYR B 1 100 ? -5.431 14.751 14.581 1.00 22.94 100 TYR B N 1
ATOM 2942 C CA . TYR B 1 100 ? -4.397 14.542 15.607 1.00 25.22 100 TYR B CA 1
ATOM 2943 C C . TYR B 1 100 ? -4.609 13.270 16.471 1.00 28.74 100 TYR B C 1
ATOM 2944 O O . TYR B 1 100 ? -3.851 13.067 17.410 1.00 30.70 100 TYR B O 1
ATOM 2953 N N . THR B 1 101 ? -5.617 12.452 16.161 1.00 29.41 101 THR B N 1
ATOM 2954 C CA . THR B 1 101 ? -5.991 11.270 16.981 1.00 32.94 101 THR B CA 1
ATOM 2955 C C . THR B 1 101 ? -4.935 10.195 16.760 1.00 37.35 101 THR B C 1
ATOM 2956 O O . THR B 1 101 ? -4.611 9.903 15.619 1.00 37.70 101 THR B O 1
ATOM 2960 N N . THR B 1 102 ? -4.399 9.611 17.835 1.00 40.64 102 THR B N 1
ATOM 2961 C CA . THR B 1 102 ? -3.454 8.478 17.692 1.00 43.07 102 THR B CA 1
ATOM 2962 C C . THR B 1 102 ? -4.064 7.192 17.120 1.00 45.47 102 THR B C 1
ATOM 2963 O O . THR B 1 102 ? -5.091 6.684 17.587 1.00 45.61 102 THR B O 1
ATOM 2967 N N . ASN B 1 103 ? -3.313 6.626 16.187 1.00 48.14 103 ASN B N 1
ATOM 2968 C CA . ASN B 1 103 ? -3.794 5.875 15.058 1.00 50.91 103 ASN B CA 1
ATOM 2969 C C . ASN B 1 103 ? -2.775 4.749 14.851 1.00 52.25 103 ASN B C 1
ATOM 2970 O O . ASN B 1 103 ? -1.603 4.905 15.226 1.00 51.24 103 ASN B O 1
ATOM 2975 N N . ALA B 1 104 ? -3.211 3.626 14.273 1.00 54.61 104 ALA B N 1
ATOM 2976 C CA . ALA B 1 104 ? -2.273 2.606 13.754 1.00 57.18 104 ALA B CA 1
ATOM 2977 C C . ALA B 1 104 ? -1.926 2.920 12.286 1.00 59.15 104 ALA B C 1
ATOM 2978 O O . ALA B 1 104 ? -2.750 3.517 11.562 1.00 59.11 104 ALA B O 1
ATOM 2980 N N . GLN B 1 105 ? -0.722 2.516 11.855 1.00 60.16 105 GLN B N 1
ATOM 2981 C CA . GLN B 1 105 ? -0.146 2.952 10.563 1.00 60.78 105 GLN B CA 1
ATOM 2982 C C . GLN B 1 105 ? -1.046 2.749 9.321 1.00 60.55 105 GLN B C 1
ATOM 2983 O O . GLN B 1 105 ? -1.228 3.680 8.525 1.00 61.61 105 GLN B O 1
ATOM 2989 N N . ASP B 1 106 ? -1.614 1.548 9.185 1.00 59.06 106 ASP B N 1
ATOM 2990 C CA . ASP B 1 106 ? -2.587 1.229 8.123 1.00 57.93 106 ASP B CA 1
ATOM 2991 C C . ASP B 1 106 ? -3.887 2.059 8.174 1.00 55.75 106 ASP B C 1
ATOM 2992 O O . ASP B 1 106 ? -4.484 2.387 7.125 1.00 55.25 106 ASP B O 1
ATOM 2997 N N . GLU B 1 107 ? -4.314 2.399 9.393 1.00 53.34 107 GLU B N 1
ATOM 2998 C CA . GLU B 1 107 ? -5.629 3.008 9.616 1.00 50.87 107 GLU B CA 1
ATOM 2999 C C . GLU B 1 107 ? -5.734 4.394 8.977 1.00 48.42 107 GLU B C 1
ATOM 3000 O O . GLU B 1 107 ? -6.789 4.775 8.457 1.00 47.76 107 GLU B O 1
ATOM 3006 N N . GLY B 1 108 ? -4.615 5.112 8.968 1.00 46.59 108 GLY B N 1
ATOM 3007 C CA . GLY B 1 108 ? -4.573 6.456 8.417 1.00 45.28 108 GLY B CA 1
ATOM 3008 C C . GLY B 1 108 ? -4.863 6.476 6.930 1.00 44.17 108 GLY B C 1
ATOM 3009 O O . GLY B 1 108 ? -5.567 7.371 6.450 1.00 43.54 108 GLY B O 1
ATOM 3010 N N . LEU B 1 109 ? -4.347 5.486 6.196 1.00 43.60 109 LEU B N 1
ATOM 3011 C CA . LEU B 1 109 ? -4.578 5.437 4.741 1.00 43.12 109 LEU B CA 1
ATOM 3012 C C . LEU B 1 109 ? -6.041 5.167 4.415 1.00 41.97 109 LEU B C 1
ATOM 3013 O O . LEU B 1 109 ? -6.576 5.702 3.429 1.00 40.96 109 LEU B O 1
ATOM 3018 N N . ALA B 1 110 ? -6.686 4.341 5.247 1.00 41.28 110 ALA B N 1
ATOM 3019 C CA . ALA B 1 110 ? -8.114 4.098 5.100 1.00 40.78 110 ALA B CA 1
ATOM 3020 C C . ALA B 1 110 ? -8.924 5.386 5.384 1.00 39.52 110 ALA B C 1
ATOM 3021 O O . ALA B 1 110 ? -9.921 5.654 4.706 1.00 38.92 110 ALA B O 1
ATOM 3023 N N . LEU B 1 111 ? -8.492 6.172 6.371 1.00 38.48 111 LEU B N 1
ATOM 3024 C CA . LEU B 1 111 ? -9.201 7.444 6.716 1.00 37.28 111 LEU B CA 1
ATOM 3025 C C . LEU B 1 111 ? -9.037 8.515 5.671 1.00 36.46 111 LEU B C 1
ATOM 3026 O O . LEU B 1 111 ? -10.005 9.211 5.314 1.00 36.95 111 LEU B O 1
ATOM 3031 N N . GLN B 1 112 ? -7.798 8.659 5.214 1.00 34.89 112 GLN B N 1
ATOM 3032 C CA . GLN B 1 112 ? -7.502 9.475 4.064 1.00 34.09 112 GLN B CA 1
ATOM 3033 C C . GLN B 1 112 ? -8.422 9.072 2.910 1.00 32.79 112 GLN B C 1
ATOM 3034 O O . GLN B 1 112 ? -9.126 9.904 2.365 1.00 31.72 112 GLN B O 1
ATOM 3040 N N . GLY B 1 113 ? -8.464 7.774 2.573 1.00 32.24 113 GLY B N 1
ATOM 3041 C CA . GLY B 1 113 ? -9.349 7.290 1.501 1.00 30.66 113 GLY B CA 1
ATOM 3042 C C . GLY B 1 113 ? -10.800 7.684 1.668 1.00 30.29 113 GLY B C 1
ATOM 3043 O O . GLY B 1 113 ? -11.439 8.159 0.721 1.00 30.56 113 GLY B O 1
ATOM 3044 N N . LEU B 1 114 ? -11.316 7.496 2.876 1.00 29.68 114 LEU B N 1
ATOM 3045 C CA . LEU B 1 114 ? -12.681 7.840 3.210 1.00 30.18 114 LEU B CA 1
ATOM 3046 C C . LEU B 1 114 ? -12.974 9.332 3.028 1.00 29.43 114 LEU B C 1
ATOM 3047 O O . LEU B 1 114 ? -13.975 9.712 2.409 1.00 27.88 114 LEU B O 1
ATOM 3052 N N . VAL B 1 115 ? -12.114 10.175 3.584 1.00 28.22 115 VAL B N 1
ATOM 3053 C CA . VAL B 1 115 ? -12.305 11.623 3.482 1.00 27.20 115 VAL B CA 1
ATOM 3054 C C . VAL B 1 115 ? -12.213 12.063 2.012 1.00 26.77 115 VAL B C 1
ATOM 3055 O O . VAL B 1 115 ? -13.039 12.886 1.516 1.00 25.09 115 VAL B O 1
ATOM 3059 N N . ASN B 1 116 ? -11.235 11.507 1.301 1.00 28.85 116 ASN B N 1
ATOM 3060 C CA . ASN B 1 116 ? -11.072 11.807 -0.116 1.00 31.84 116 ASN B CA 1
ATOM 3061 C C . ASN B 1 116 ? -12.246 11.365 -0.954 1.00 31.66 116 ASN B C 1
ATOM 3062 O O . ASN B 1 116 ? -12.670 12.085 -1.855 1.00 31.53 116 ASN B O 1
ATOM 3067 N N . GLN B 1 117 ? -12.757 10.169 -0.661 1.00 30.89 117 GLN B N 1
ATOM 3068 C CA . GLN B 1 117 ? -13.905 9.621 -1.374 1.00 31.35 117 GLN B CA 1
ATOM 3069 C C . GLN B 1 117 ? -15.079 10.575 -1.288 1.00 30.06 117 GLN B C 1
ATOM 3070 O O . GLN B 1 117 ? -15.867 10.663 -2.217 1.00 30.03 117 GLN B O 1
ATOM 3076 N N . ALA B 1 118 ? -15.199 11.256 -0.151 1.00 28.51 118 ALA B N 1
ATOM 3077 C CA . ALA B 1 118 ? -16.270 12.234 0.059 1.00 27.09 118 ALA B CA 1
ATOM 3078 C C . ALA B 1 118 ? -15.935 13.617 -0.506 1.00 25.53 118 ALA B C 1
ATOM 3079 O O . ALA B 1 118 ? -16.740 14.554 -0.367 1.00 25.45 118 ALA B O 1
ATOM 3081 N N . GLY B 1 119 ? -14.760 13.767 -1.132 1.00 25.11 119 GLY B N 1
ATOM 3082 C CA . GLY B 1 119 ? -14.381 15.074 -1.691 1.00 24.47 119 GLY B CA 1
ATOM 3083 C C . GLY B 1 119 ? -13.783 16.056 -0.688 1.00 24.23 119 GLY B C 1
ATOM 3084 O O . GLY B 1 119 ? -13.704 17.276 -0.933 1.00 24.71 119 GLY B O 1
ATOM 3085 N N . GLY B 1 120 ? -13.339 15.541 0.442 1.00 23.63 120 GLY B N 1
ATOM 3086 C CA . GLY B 1 120 ? -12.646 16.370 1.419 1.00 23.52 120 GLY B CA 1
ATOM 3087 C C . GLY B 1 120 ? -11.151 16.136 1.329 1.00 23.19 120 GLY B C 1
ATOM 3088 O O . GLY B 1 120 ? -10.684 15.409 0.464 1.00 23.23 120 GLY B O 1
ATOM 3089 N N . HIS B 1 121 ? -10.394 16.734 2.227 1.00 23.20 121 HIS B N 1
ATOM 3090 C CA . HIS B 1 121 ? -8.947 16.611 2.183 1.00 23.15 121 HIS B CA 1
ATOM 3091 C C . HIS B 1 121 ? -8.539 16.169 3.548 1.00 22.96 121 HIS B C 1
ATOM 3092 O O . HIS B 1 121 ? -9.135 16.623 4.544 1.00 24.19 121 HIS B O 1
ATOM 3099 N N . TYR B 1 122 ? -7.584 15.254 3.613 1.00 20.03 122 TYR B N 1
ATOM 3100 C CA . TYR B 1 122 ? -7.224 14.671 4.892 1.00 19.96 122 TYR B CA 1
ATOM 3101 C C . TYR B 1 122 ? -5.789 15.045 5.255 1.00 18.63 122 TYR B C 1
ATOM 3102 O O . TYR B 1 122 ? -4.870 14.818 4.456 1.00 17.43 122 TYR B O 1
ATOM 3111 N N . VAL B 1 123 ? -5.598 15.702 6.396 1.00 18.55 123 VAL B N 1
ATOM 3112 C CA . VAL B 1 123 ? -4.240 15.926 6.916 1.00 18.47 123 VAL B CA 1
ATOM 3113 C C . VAL B 1 123 ? -4.067 15.239 8.250 1.00 19.30 123 VAL B C 1
ATOM 3114 O O . VAL B 1 123 ? -4.918 15.405 9.161 1.00 20.21 123 VAL B O 1
ATOM 3118 N N . LYS B 1 124 ? -3.002 14.463 8.394 1.00 18.89 124 LYS B N 1
ATOM 3119 C CA . LYS B 1 124 ? -2.739 13.827 9.688 1.00 21.49 124 LYS B CA 1
ATOM 3120 C C . LYS B 1 124 ? -1.718 14.724 10.412 1.00 22.15 124 LYS B C 1
ATOM 3121 O O . LYS B 1 124 ? -0.778 15.180 9.796 1.00 22.20 124 LYS B O 1
ATOM 3127 N N . GLY B 1 125 ? -1.926 14.999 11.699 1.00 22.23 125 GLY B N 1
ATOM 3128 C CA . GLY B 1 125 ? -0.946 15.804 12.430 1.00 22.15 125 GLY B CA 1
ATOM 3129 C C . GLY B 1 125 ? -0.415 15.036 13.646 1.00 23.50 125 GLY B C 1
ATOM 3130 O O . GLY B 1 125 ? -1.108 14.161 14.205 1.00 21.50 125 GLY B O 1
ATOM 3147 N N . ILE B 1 127 ? 1.633 16.338 17.166 1.00 24.78 127 ILE B N 1
ATOM 3148 C CA . ILE B 1 127 ? 2.167 17.475 17.846 1.00 26.23 127 ILE B CA 1
ATOM 3149 C C . ILE B 1 127 ? 3.211 17.038 18.849 1.00 26.92 127 ILE B C 1
ATOM 3150 O O . ILE B 1 127 ? 2.939 16.273 19.723 1.00 27.61 127 ILE B O 1
ATOM 3155 N N . VAL B 1 128 ? 4.422 17.529 18.682 1.00 25.19 128 VAL B N 1
ATOM 3156 C CA . VAL B 1 128 ? 5.488 17.157 19.560 1.00 24.25 128 VAL B CA 1
ATOM 3157 C C . VAL B 1 128 ? 5.501 18.031 20.787 1.00 23.71 128 VAL B C 1
ATOM 3158 O O . VAL B 1 128 ? 6.378 18.807 20.979 1.00 24.56 128 VAL B O 1
ATOM 3162 N N . ALA B 1 129 ? 4.491 17.883 21.607 1.00 24.70 129 ALA B N 1
ATOM 3163 C CA . ALA B 1 129 ? 4.391 18.697 22.778 1.00 25.78 129 ALA B CA 1
ATOM 3164 C C . ALA B 1 129 ? 3.472 18.110 23.789 1.00 26.56 129 ALA B C 1
ATOM 3165 O O . ALA B 1 129 ? 2.624 17.338 23.464 1.00 27.70 129 ALA B O 1
ATOM 3167 N N . TYR B 1 130 ? 3.640 18.510 25.023 1.00 26.01 130 TYR B N 1
ATOM 3168 C CA . TYR B 1 130 ? 2.628 18.248 26.034 1.00 26.85 130 TYR B CA 1
ATOM 3169 C C . TYR B 1 130 ? 1.600 19.359 25.893 1.00 28.50 130 TYR B C 1
ATOM 3170 O O . TYR B 1 130 ? 1.934 20.439 25.381 1.00 27.75 130 TYR B O 1
ATOM 3179 N N . PRO B 1 131 ? 0.339 19.110 26.344 1.00 31.14 131 PRO B N 1
ATOM 3180 C CA . PRO B 1 131 ? -0.729 20.099 26.212 1.00 30.58 131 PRO B CA 1
ATOM 3181 C C . PRO B 1 131 ? -0.313 21.464 26.697 1.00 29.22 131 PRO B C 1
ATOM 3182 O O . PRO B 1 131 ? -0.673 22.432 26.070 1.00 29.25 131 PRO B O 1
ATOM 3186 N N . ARG B 1 132 ? 0.463 21.551 27.783 1.00 29.61 132 ARG B N 1
ATOM 3187 C CA . ARG B 1 132 ? 0.910 22.860 28.309 1.00 29.24 132 ARG B CA 1
ATOM 3188 C C . ARG B 1 132 ? 1.679 23.690 27.309 1.00 26.75 132 ARG B C 1
ATOM 3189 O O . ARG B 1 132 ? 1.738 24.924 27.426 1.00 25.49 132 ARG B O 1
ATOM 3197 N N . ASN B 1 133 ? 2.290 23.040 26.314 1.00 25.07 133 ASN B N 1
ATOM 3198 C CA . ASN B 1 133 ? 3.020 23.783 25.285 1.00 26.22 133 ASN B CA 1
ATOM 3199 C C . ASN B 1 133 ? 2.350 23.842 23.886 1.00 25.66 133 ASN B C 1
ATOM 3200 O O . ASN B 1 133 ? 2.965 24.239 22.885 1.00 24.77 133 ASN B O 1
ATOM 3205 N N . VAL B 1 134 ? 1.078 23.479 23.835 1.00 25.74 134 VAL B N 1
ATOM 3206 C CA . VAL B 1 134 ? 0.331 23.717 22.613 1.00 25.35 134 VAL B CA 1
ATOM 3207 C C . VAL B 1 134 ? 0.266 25.236 22.460 1.00 23.64 134 VAL B C 1
ATOM 3208 O O . VAL B 1 134 ? -0.005 25.964 23.442 1.00 23.97 134 VAL B O 1
ATOM 3212 N N . GLY B 1 135 ? 0.541 25.723 21.258 1.00 23.89 135 GLY B N 1
ATOM 3213 C CA . GLY B 1 135 ? 0.521 27.169 21.003 1.00 25.93 135 GLY B CA 1
ATOM 3214 C C . GLY B 1 135 ? 1.869 27.836 21.198 1.00 26.65 135 GLY B C 1
ATOM 3215 O O . GLY B 1 135 ? 2.067 28.966 20.756 1.00 27.10 135 GLY B O 1
ATOM 3216 N N . HIS B 1 136 ? 2.806 27.127 21.827 1.00 26.41 136 HIS B N 1
ATOM 3217 C CA . HIS B 1 136 ? 4.149 27.670 22.092 1.00 27.85 136 HIS B CA 1
ATOM 3218 C C . HIS B 1 136 ? 4.888 27.934 20.777 1.00 28.30 136 HIS B C 1
ATOM 3219 O O . HIS B 1 136 ? 4.875 27.081 19.880 1.00 28.16 136 HIS B O 1
ATOM 3226 N N . ARG B 1 137 ? 5.512 29.111 20.686 1.00 28.75 137 ARG B N 1
ATOM 3227 C CA . ARG B 1 137 ? 6.396 29.514 19.568 1.00 29.68 137 ARG B CA 1
ATOM 3228 C C . ARG B 1 137 ? 7.462 28.455 19.268 1.00 28.58 137 ARG B C 1
ATOM 3229 O O . ARG B 1 137 ? 7.834 28.279 18.104 1.00 28.75 137 ARG B O 1
ATOM 3237 N N . GLU B 1 138 ? 7.981 27.803 20.315 1.00 27.08 138 GLU B N 1
ATOM 3238 C CA . GLU B 1 138 ? 9.068 26.802 20.153 1.00 26.76 138 GLU B CA 1
ATOM 3239 C C . GLU B 1 138 ? 8.596 25.349 19.980 1.00 24.84 138 GLU B C 1
ATOM 3240 O O . GLU B 1 138 ? 9.416 24.474 19.746 1.00 24.15 138 GLU B O 1
ATOM 3246 N N . SER B 1 139 ? 7.296 25.080 20.130 1.00 22.93 139 SER B N 1
ATOM 3247 C CA . SER B 1 139 ? 6.763 23.705 19.914 1.00 21.84 139 SER B CA 1
ATOM 3248 C C . SER B 1 139 ? 6.799 23.286 18.442 1.00 21.79 139 SER B C 1
ATOM 3249 O O . SER B 1 139 ? 6.678 24.135 17.533 1.00 22.14 139 SER B O 1
ATOM 3252 N N . HIS B 1 140 ? 6.943 21.983 18.195 1.00 21.14 140 HIS B N 1
ATOM 3253 C CA . HIS B 1 140 ? 7.003 21.504 16.825 1.00 22.61 140 HIS B CA 1
ATOM 3254 C C . HIS B 1 140 ? 5.828 20.544 16.550 1.00 22.39 140 HIS B C 1
ATOM 3255 O O . HIS B 1 140 ? 5.317 19.905 17.475 1.00 22.44 140 HIS B O 1
ATOM 3262 N N . SER B 1 141 ? 5.368 20.498 15.284 1.00 23.14 141 SER B N 1
ATOM 3263 C CA . SER B 1 141 ? 4.411 19.482 14.858 1.00 22.17 141 SER B CA 1
ATOM 3264 C C . SER B 1 141 ? 4.885 18.901 13.540 1.00 22.53 141 SER B C 1
ATOM 3265 O O . SER B 1 141 ? 5.678 19.511 12.867 1.00 24.29 141 SER B O 1
ATOM 3268 N N . ILE B 1 142 ? 4.374 17.731 13.179 1.00 21.24 142 ILE B N 1
ATOM 3269 C CA . ILE B 1 142 ? 4.668 17.111 11.894 1.00 22.62 142 ILE B CA 1
ATOM 3270 C C . ILE B 1 142 ? 3.317 16.858 11.245 1.00 22.08 142 ILE B C 1
ATOM 3271 O O . ILE B 1 142 ? 2.406 16.464 11.936 1.00 21.72 142 ILE B O 1
ATOM 3276 N N . HIS B 1 143 ? 3.171 17.124 9.944 1.00 22.98 143 HIS B N 1
ATOM 3277 C CA . HIS B 1 143 ? 1.915 16.869 9.234 1.00 22.45 143 HIS B CA 1
ATOM 3278 C C . HIS B 1 143 ? 2.182 16.055 7.996 1.00 22.37 143 HIS B C 1
ATOM 3279 O O . HIS B 1 143 ? 3.301 16.099 7.446 1.00 21.66 143 HIS B O 1
ATOM 3286 N N . THR B 1 144 ? 1.195 15.248 7.584 1.00 21.86 144 THR B N 1
ATOM 3287 C CA . THR B 1 144 ? 1.342 14.423 6.397 1.00 21.40 144 THR B CA 1
ATOM 3288 C C . THR B 1 144 ? -0.063 14.297 5.767 1.00 22.82 144 THR B C 1
ATOM 3289 O O . THR B 1 144 ? -1.010 14.886 6.296 1.00 21.93 144 THR B O 1
ATOM 3293 N N . GLY B 1 145 ? -0.197 13.557 4.666 1.00 23.33 145 GLY B N 1
ATOM 3294 C CA . GLY B 1 145 ? -1.491 13.371 3.985 1.00 22.96 145 GLY B CA 1
ATOM 3295 C C . GLY B 1 145 ? -1.540 14.242 2.740 1.00 23.06 145 GLY B C 1
ATOM 3296 O O . GLY B 1 145 ? -0.756 14.055 1.820 1.00 21.73 145 GLY B O 1
ATOM 3297 N N . ASP B 1 146 ? -2.410 15.252 2.757 1.00 23.31 146 ASP B N 1
ATOM 3298 C CA . ASP B 1 146 ? -2.665 16.105 1.601 1.00 24.49 146 ASP B CA 1
ATOM 3299 C C . ASP B 1 146 ? -1.842 17.383 1.690 1.00 22.44 146 ASP B C 1
ATOM 3300 O O . ASP B 1 146 ? -2.144 18.288 2.490 1.00 21.74 146 ASP B O 1
ATOM 3305 N N . ARG B 1 147 ? -0.806 17.493 0.841 1.00 21.49 147 ARG B N 1
ATOM 3306 C CA . ARG B 1 147 ? 0.128 18.603 0.946 1.00 21.27 147 ARG B CA 1
ATOM 3307 C C . ARG B 1 147 ? -0.563 19.925 0.656 1.00 21.34 147 ARG B C 1
ATOM 3308 O O . ARG B 1 147 ? -0.298 20.913 1.319 1.00 21.43 147 ARG B O 1
ATOM 3316 N N . GLU B 1 148 ? -1.420 19.941 -0.353 1.00 21.59 148 GLU B N 1
ATOM 3317 C CA . GLU B 1 148 ? -2.096 21.185 -0.751 1.00 23.08 148 GLU B CA 1
ATOM 3318 C C . GLU B 1 148 ? -3.018 21.691 0.376 1.00 22.56 148 GLU B C 1
ATOM 3319 O O . GLU B 1 148 ? -2.969 22.865 0.737 1.00 21.89 148 GLU B O 1
ATOM 3325 N N . ALA B 1 149 ? -3.805 20.796 0.963 1.00 21.60 149 ALA B N 1
ATOM 3326 C CA . ALA B 1 149 ? -4.678 21.208 2.089 1.00 20.72 149 ALA B CA 1
ATOM 3327 C C . ALA B 1 149 ? -3.857 21.670 3.307 1.00 20.73 149 ALA B C 1
ATOM 3328 O O . ALA B 1 149 ? -4.246 22.638 4.025 1.00 21.11 149 ALA B O 1
ATOM 3330 N N . PHE B 1 150 ? -2.749 20.972 3.588 1.00 20.37 150 PHE B N 1
ATOM 3331 C CA . PHE B 1 150 ? -1.872 21.408 4.650 1.00 21.28 150 PHE B CA 1
ATOM 3332 C C . PHE B 1 150 ? -1.350 22.847 4.376 1.00 21.89 150 PHE B C 1
ATOM 3333 O O . PHE B 1 150 ? -1.348 23.683 5.271 1.00 21.72 150 PHE B O 1
ATOM 3341 N N . GLU B 1 151 ? -0.909 23.119 3.152 1.00 22.58 151 GLU B N 1
ATOM 3342 C CA . GLU B 1 151 ? -0.424 24.472 2.828 1.00 23.69 151 GLU B CA 1
ATOM 3343 C C . GLU B 1 151 ? -1.534 25.516 2.984 1.00 22.81 151 GLU B C 1
ATOM 3344 O O . GLU B 1 151 ? -1.295 26.599 3.537 1.00 23.58 151 GLU B O 1
ATOM 3350 N N . GLN B 1 152 ? -2.737 25.181 2.527 1.00 21.23 152 GLN B N 1
ATOM 3351 C CA . GLN B 1 152 ? -3.876 26.095 2.685 1.00 23.02 152 GLN B CA 1
ATOM 3352 C C . GLN B 1 152 ? -4.080 26.503 4.144 1.00 21.52 152 GLN B C 1
ATOM 3353 O O . GLN B 1 152 ? -4.389 27.677 4.438 1.00 20.26 152 GLN B O 1
ATOM 3359 N N . HIS B 1 153 ? -3.905 25.544 5.054 1.00 18.71 153 HIS B N 1
ATOM 3360 C CA . HIS B 1 153 ? -4.225 25.757 6.452 1.00 19.18 153 HIS B CA 1
ATOM 3361 C C . HIS B 1 153 ? -3.003 25.878 7.355 1.00 20.38 153 HIS B C 1
ATOM 3362 O O . HIS B 1 153 ? -3.096 25.830 8.583 1.00 19.89 153 HIS B O 1
ATOM 3369 N N . ARG B 1 154 ? -1.851 26.069 6.753 1.00 20.93 154 ARG B N 1
ATOM 3370 C CA . ARG B 1 154 ? -0.613 26.038 7.524 1.00 24.53 154 ARG B CA 1
ATOM 3371 C C . ARG B 1 154 ? -0.571 27.123 8.596 1.00 21.20 154 ARG B C 1
ATOM 3372 O O . ARG B 1 154 ? -0.171 26.847 9.705 1.00 19.70 154 ARG B O 1
ATOM 3380 N N . ALA B 1 155 ? -0.981 28.354 8.258 1.00 22.34 155 ALA B N 1
ATOM 3381 C CA . ALA B 1 155 ? -0.935 29.476 9.217 1.00 23.09 155 ALA B CA 1
ATOM 3382 C C . ALA B 1 155 ? -1.813 29.156 10.440 1.00 23.99 155 ALA B C 1
ATOM 3383 O O . ALA B 1 155 ? -1.433 29.383 11.587 1.00 23.56 155 ALA B O 1
ATOM 3385 N N . LEU B 1 156 ? -2.964 28.562 10.181 1.00 24.17 156 LEU B N 1
ATOM 3386 C CA . LEU B 1 156 ? -3.869 28.170 11.257 1.00 24.62 156 LEU B CA 1
ATOM 3387 C C . LEU B 1 156 ? -3.213 27.133 12.176 1.00 24.26 156 LEU B C 1
ATOM 3388 O O . LEU B 1 156 ? -3.200 27.293 13.402 1.00 24.24 156 LEU B O 1
ATOM 3393 N N . LEU B 1 157 ? -2.645 26.096 11.573 1.00 23.44 157 LEU B N 1
ATOM 3394 C CA . LEU B 1 157 ? -2.044 25.014 12.308 1.00 24.70 157 LEU B CA 1
ATOM 3395 C C . LEU B 1 157 ? -0.771 25.478 13.047 1.00 23.85 157 LEU B C 1
ATOM 3396 O O . LEU B 1 157 ? -0.433 24.960 14.100 1.00 22.56 157 LEU B O 1
ATOM 3401 N N . GLU B 1 158 ? -0.097 26.467 12.490 1.00 24.98 158 GLU B N 1
ATOM 3402 C CA . GLU B 1 158 ? 1.023 27.119 13.194 1.00 26.51 158 GLU B CA 1
ATOM 3403 C C . GLU B 1 158 ? 0.577 27.801 14.486 1.00 27.09 158 GLU B C 1
ATOM 3404 O O . GLU B 1 158 ? 1.405 28.101 15.344 1.00 27.72 158 GLU B O 1
ATOM 3410 N N . GLY B 1 159 ? -0.725 28.032 14.635 1.00 26.04 159 GLY B N 1
ATOM 3411 C CA . GLY B 1 159 ? -1.239 28.521 15.900 1.00 25.23 159 GLY B CA 1
ATOM 3412 C C . GLY B 1 159 ? -1.060 27.520 17.039 1.00 24.93 159 GLY B C 1
ATOM 3413 O O . GLY B 1 159 ? -0.948 27.916 18.210 1.00 25.61 159 GLY B O 1
ATOM 3414 N N . LEU B 1 160 ? -1.042 26.232 16.696 1.00 22.73 160 LEU B N 1
ATOM 3415 C CA . LEU B 1 160 ? -0.875 25.152 17.663 1.00 23.03 160 LEU B CA 1
ATOM 3416 C C . LEU B 1 160 ? 0.599 24.789 17.987 1.00 22.88 160 LEU B C 1
ATOM 3417 O O . LEU B 1 160 ? 0.891 24.276 19.051 1.00 25.40 160 LEU B O 1
ATOM 3422 N N . ALA B 1 161 ? 1.507 25.001 17.062 1.00 21.81 161 ALA B N 1
ATOM 3423 C CA . ALA B 1 161 ? 2.913 24.758 17.366 1.00 22.45 161 ALA B CA 1
ATOM 3424 C C . ALA B 1 161 ? 3.658 25.598 16.378 1.00 23.17 161 ALA B C 1
ATOM 3425 O O . ALA B 1 161 ? 3.444 25.474 15.175 1.00 23.43 161 ALA B O 1
ATOM 3427 N N . GLY B 1 162 ? 4.484 26.506 16.897 1.00 23.01 162 GLY B N 1
ATOM 3428 C CA . GLY B 1 162 ? 5.179 27.477 16.085 1.00 23.44 162 GLY B CA 1
ATOM 3429 C C . GLY B 1 162 ? 5.980 26.948 14.909 1.00 24.17 162 GLY B C 1
ATOM 3430 O O . GLY B 1 162 ? 6.137 27.647 13.921 1.00 25.69 162 GLY B O 1
ATOM 3431 N N . HIS B 1 163 ? 6.497 25.733 14.997 1.00 23.00 163 HIS B N 1
ATOM 3432 C CA . HIS B 1 163 ? 7.319 25.221 13.910 1.00 24.41 163 HIS B CA 1
ATOM 3433 C C . HIS B 1 163 ? 6.583 23.999 13.392 1.00 24.87 163 HIS B C 1
ATOM 3434 O O . HIS B 1 163 ? 6.081 23.215 14.180 1.00 26.52 163 HIS B O 1
ATOM 3441 N N . THR B 1 164 ? 6.439 23.885 12.086 1.00 25.20 164 THR B N 1
ATOM 3442 C CA . THR B 1 164 ? 5.786 22.709 11.549 1.00 26.25 164 THR B CA 1
ATOM 3443 C C . THR B 1 164 ? 6.534 22.197 10.326 1.00 27.79 164 THR B C 1
ATOM 3444 O O . THR B 1 164 ? 7.323 22.917 9.741 1.00 27.86 164 THR B O 1
ATOM 3448 N N . VAL B 1 165 ? 6.357 20.929 9.984 1.00 28.15 165 VAL B N 1
ATOM 3449 C CA . VAL B 1 165 ? 6.986 20.411 8.769 1.00 28.13 165 VAL B CA 1
ATOM 3450 C C . VAL B 1 165 ? 5.971 19.428 8.148 1.00 27.39 165 VAL B C 1
ATOM 3451 O O . VAL B 1 165 ? 5.276 18.698 8.860 1.00 28.56 165 VAL B O 1
ATOM 3455 N N . PHE B 1 166 ? 5.844 19.463 6.832 1.00 25.75 166 PHE B N 1
ATOM 3456 C CA . PHE B 1 166 ? 5.108 18.437 6.139 1.00 24.47 166 PHE B CA 1
ATOM 3457 C C . PHE B 1 166 ? 6.116 17.453 5.546 1.00 23.82 166 PHE B C 1
ATOM 3458 O O . PHE B 1 166 ? 7.083 17.834 4.864 1.00 21.94 166 PHE B O 1
ATOM 3466 N N . LEU B 1 167 ? 5.859 16.173 5.774 1.00 23.80 167 LEU B N 1
ATOM 3467 C CA . LEU B 1 167 ? 6.589 15.128 5.116 1.00 22.46 167 LEU B CA 1
ATOM 3468 C C . LEU B 1 167 ? 5.570 14.186 4.456 1.00 21.20 167 LEU B C 1
ATOM 3469 O O . LEU B 1 167 ? 4.439 14.047 4.960 1.00 21.58 167 LEU B O 1
ATOM 3474 N N . PRO B 1 168 ? 5.970 13.514 3.358 1.00 20.07 168 PRO B N 1
ATOM 3475 C CA . PRO B 1 168 ? 5.067 12.542 2.735 1.00 20.58 168 PRO B CA 1
ATOM 3476 C C . PRO B 1 168 ? 4.832 11.358 3.666 1.00 21.91 168 PRO B C 1
ATOM 3477 O O . PRO B 1 168 ? 5.685 11.066 4.522 1.00 20.17 168 PRO B O 1
ATOM 3481 N N . TRP B 1 169 ? 3.693 10.687 3.478 1.00 23.51 169 TRP B N 1
ATOM 3482 C CA . TRP B 1 169 ? 3.181 9.668 4.384 1.00 25.05 169 TRP B CA 1
ATOM 3483 C C . TRP B 1 169 ? 4.236 8.766 5.077 1.00 25.15 169 TRP B C 1
ATOM 3484 O O . TRP B 1 169 ? 4.343 8.705 6.297 1.00 23.68 169 TRP B O 1
ATOM 3495 N N . ASP B 1 170 ? 5.013 8.054 4.302 1.00 26.14 170 ASP B N 1
ATOM 3496 C CA . ASP B 1 170 ? 5.843 7.062 4.930 1.00 28.99 170 ASP B CA 1
ATOM 3497 C C . ASP B 1 170 ? 7.033 7.671 5.672 1.00 27.12 170 ASP B C 1
ATOM 3498 O O . ASP B 1 170 ? 7.448 7.149 6.736 1.00 24.55 170 ASP B O 1
ATOM 3503 N N . GLU B 1 171 ? 7.513 8.805 5.152 1.00 24.31 171 GLU B N 1
ATOM 3504 C CA . GLU B 1 171 ? 8.571 9.526 5.856 1.00 23.34 171 GLU B CA 1
ATOM 3505 C C . GLU B 1 171 ? 8.033 10.140 7.166 1.00 21.72 171 GLU B C 1
ATOM 3506 O O . GLU B 1 171 ? 8.710 10.109 8.188 1.00 22.12 171 GLU B O 1
ATOM 3512 N N . ALA B 1 172 ? 6.828 10.676 7.129 1.00 20.37 172 ALA B N 1
ATOM 3513 C CA . ALA B 1 172 ? 6.260 11.289 8.347 1.00 20.75 172 ALA B CA 1
ATOM 3514 C C . ALA B 1 172 ? 6.122 10.314 9.507 1.00 20.13 172 ALA B C 1
ATOM 3515 O O . ALA B 1 172 ? 6.509 10.619 10.652 1.00 20.39 172 ALA B O 1
ATOM 3517 N N . LEU B 1 173 ? 5.597 9.128 9.227 1.00 19.69 173 LEU B N 1
ATOM 3518 C CA . LEU B 1 173 ? 5.407 8.156 10.279 1.00 22.13 173 LEU B CA 1
ATOM 3519 C C . LEU B 1 173 ? 6.737 7.689 10.839 1.00 21.94 173 LEU B C 1
ATOM 3520 O O . LEU B 1 173 ? 6.900 7.608 12.067 1.00 22.22 173 LEU B O 1
ATOM 3525 N N . ALA B 1 174 ? 7.676 7.402 9.939 1.00 20.15 174 ALA B N 1
ATOM 3526 C CA . ALA B 1 174 ? 9.003 6.923 10.307 1.00 20.20 174 ALA B CA 1
ATOM 3527 C C . ALA B 1 174 ? 9.725 7.996 11.111 1.00 21.04 174 ALA B C 1
ATOM 3528 O O . ALA B 1 174 ? 10.326 7.717 12.170 1.00 21.46 174 ALA B O 1
ATOM 3530 N N . PHE B 1 175 ? 9.662 9.223 10.618 1.00 19.80 175 PHE B N 1
ATOM 3531 C CA . PHE B 1 175 ? 10.364 10.281 11.311 1.00 20.56 175 PHE B CA 1
ATOM 3532 C C . PHE B 1 175 ? 9.792 10.491 12.723 1.00 22.15 175 PHE B C 1
ATOM 3533 O O . PHE B 1 175 ? 10.530 10.710 13.687 1.00 22.62 175 PHE B O 1
ATOM 3541 N N . ALA B 1 176 ? 8.474 10.455 12.843 1.00 23.82 176 ALA B N 1
ATOM 3542 C CA . ALA B 1 176 ? 7.843 10.653 14.139 1.00 24.34 176 ALA B CA 1
ATOM 3543 C C . ALA B 1 176 ? 8.241 9.517 15.056 1.00 24.65 176 ALA B C 1
ATOM 3544 O O . ALA B 1 176 ? 8.453 9.736 16.237 1.00 25.00 176 ALA B O 1
ATOM 3546 N N . THR B 1 177 ? 8.355 8.305 14.516 1.00 24.34 177 THR B N 1
ATOM 3547 C CA . THR B 1 177 ? 8.723 7.170 15.342 1.00 24.46 177 THR B CA 1
ATOM 3548 C C . THR B 1 177 ? 10.137 7.321 15.952 1.00 23.44 177 THR B C 1
ATOM 3549 O O . THR B 1 177 ? 10.315 7.201 17.173 1.00 23.51 177 THR B O 1
ATOM 3553 N N . VAL B 1 178 ? 11.130 7.613 15.108 1.00 21.57 178 VAL B N 1
ATOM 3554 C CA . VAL B 1 178 ? 12.479 7.722 15.571 1.00 21.68 178 VAL B CA 1
ATOM 3555 C C . VAL B 1 178 ? 12.694 9.022 16.387 1.00 22.33 178 VAL B C 1
ATOM 3556 O O . VAL B 1 178 ? 13.501 9.033 17.332 1.00 21.45 178 VAL B O 1
ATOM 3560 N N . LEU B 1 179 ? 11.979 10.093 16.041 1.00 21.32 179 LEU B N 1
ATOM 3561 C CA . LEU B 1 179 ? 12.048 11.330 16.844 1.00 22.13 179 LEU B CA 1
ATOM 3562 C C . LEU B 1 179 ? 11.564 11.058 18.286 1.00 22.72 179 LEU B C 1
ATOM 3563 O O . LEU B 1 179 ? 12.201 11.495 19.243 1.00 22.42 179 LEU B O 1
ATOM 3568 N N . HIS B 1 180 ? 10.444 10.346 18.433 1.00 22.64 180 HIS B N 1
ATOM 3569 C CA . HIS B 1 180 ? 9.926 10.102 19.780 1.00 23.74 180 HIS B CA 1
ATOM 3570 C C . HIS B 1 180 ? 10.792 9.060 20.521 1.00 23.75 180 HIS B C 1
ATOM 3571 O O . HIS B 1 180 ? 10.963 9.174 21.748 1.00 23.15 180 HIS B O 1
ATOM 3578 N N . ALA B 1 181 ? 11.355 8.087 19.787 1.00 22.67 181 ALA B N 1
ATOM 3579 C CA . ALA B 1 181 ? 12.282 7.150 20.405 1.00 23.83 181 ALA B CA 1
ATOM 3580 C C . ALA B 1 181 ? 13.439 7.935 21.068 1.00 24.20 181 ALA B C 1
ATOM 3581 O O . ALA B 1 181 ? 13.737 7.720 22.248 1.00 24.05 181 ALA B O 1
ATOM 3583 N N . HIS B 1 182 ? 14.038 8.870 20.334 1.00 22.96 182 HIS B N 1
ATOM 3584 C CA . HIS B 1 182 ? 15.131 9.664 20.894 1.00 23.03 182 HIS B CA 1
ATOM 3585 C C . HIS B 1 182 ? 14.690 10.541 22.054 1.00 21.55 182 HIS B C 1
ATOM 3586 O O . HIS B 1 182 ? 15.367 10.558 23.117 1.00 20.90 182 HIS B O 1
ATOM 3593 N N . ALA B 1 183 ? 13.564 11.230 21.878 1.00 20.77 183 ALA B N 1
ATOM 3594 C CA . ALA B 1 183 ? 13.137 12.249 22.850 1.00 21.00 183 ALA B CA 1
ATOM 3595 C C . ALA B 1 183 ? 12.797 11.567 24.148 1.00 20.45 183 ALA B C 1
ATOM 3596 O O . ALA B 1 183 ? 13.252 11.995 25.223 1.00 19.98 183 ALA B O 1
ATOM 3598 N N . PHE B 1 184 ? 12.048 10.472 24.056 1.00 19.14 184 PHE B N 1
ATOM 3599 C CA . PHE B 1 184 ? 11.643 9.761 25.276 1.00 21.63 184 PHE B CA 1
ATOM 3600 C C . PHE B 1 184 ? 12.810 9.014 25.903 1.00 21.48 184 PHE B C 1
ATOM 3601 O O . PHE B 1 184 ? 12.942 8.995 27.120 1.00 21.14 184 PHE B O 1
ATOM 3609 N N . ALA B 1 185 ? 13.669 8.419 25.081 1.00 21.37 185 ALA B N 1
ATOM 3610 C CA . ALA B 1 185 ? 14.842 7.751 25.635 1.00 21.47 185 ALA B CA 1
ATOM 3611 C C . ALA B 1 185 ? 15.759 8.722 26.391 1.00 22.70 185 ALA B C 1
ATOM 3612 O O . ALA B 1 185 ? 16.276 8.393 27.451 1.00 22.84 185 ALA B O 1
ATOM 3614 N N . ALA B 1 186 ? 15.945 9.910 25.831 1.00 23.47 186 ALA B N 1
ATOM 3615 C CA . ALA B 1 186 ? 16.782 10.950 26.452 1.00 23.88 186 ALA B CA 1
ATOM 3616 C C . ALA B 1 186 ? 16.234 11.296 27.828 1.00 24.25 186 ALA B C 1
ATOM 3617 O O . ALA B 1 186 ? 16.995 11.372 28.793 1.00 24.72 186 ALA B O 1
ATOM 3627 N N . VAL B 1 188 ? 14.385 9.333 29.781 1.00 24.47 188 VAL B N 1
ATOM 3628 C CA . VAL B 1 188 ? 14.568 8.195 30.663 1.00 23.79 188 VAL B CA 1
ATOM 3629 C C . VAL B 1 188 ? 16.051 8.037 31.131 1.00 23.82 188 VAL B C 1
ATOM 3630 O O . VAL B 1 188 ? 16.285 7.685 32.289 1.00 23.49 188 VAL B O 1
ATOM 3634 N N . THR B 1 189 ? 17.027 8.350 30.266 1.00 24.02 189 THR B N 1
ATOM 3635 C CA . THR B 1 189 ? 18.437 8.306 30.682 1.00 24.49 189 THR B CA 1
ATOM 3636 C C . THR B 1 189 ? 18.651 9.265 31.830 1.00 23.32 189 THR B C 1
ATOM 3637 O O . THR B 1 189 ? 19.436 8.984 32.748 1.00 22.05 189 THR B O 1
ATOM 3641 N N . PHE B 1 190 ? 17.927 10.380 31.796 1.00 22.81 190 PHE B N 1
ATOM 3642 C CA . PHE B 1 190 ? 18.022 11.334 32.876 1.00 22.56 190 PHE B CA 1
ATOM 3643 C C . PHE B 1 190 ? 17.427 10.770 34.176 1.00 23.10 190 PHE B C 1
ATOM 3644 O O . PHE B 1 190 ? 18.069 10.853 35.225 1.00 22.46 190 PHE B O 1
ATOM 3652 N N . PHE B 1 191 ? 16.212 10.191 34.111 1.00 21.96 191 PHE B N 1
ATOM 3653 C CA . PHE B 1 191 ? 15.601 9.532 35.273 1.00 22.51 191 PHE B CA 1
ATOM 3654 C C . PHE B 1 191 ? 16.493 8.461 35.854 1.00 23.34 191 PHE B C 1
ATOM 3655 O O . PHE B 1 191 ? 16.653 8.387 37.078 1.00 23.81 191 PHE B O 1
ATOM 3663 N N . GLU B 1 192 ? 17.086 7.646 34.984 1.00 23.56 192 GLU B N 1
ATOM 3664 C CA . GLU B 1 192 ? 17.983 6.567 35.423 1.00 23.23 192 GLU B CA 1
ATOM 3665 C C . GLU B 1 192 ? 19.234 7.098 36.183 1.00 23.43 192 GLU B C 1
ATOM 3666 O O . GLU B 1 192 ? 19.619 6.546 37.209 1.00 22.26 192 GLU B O 1
ATOM 3672 N N . ALA B 1 193 ? 19.839 8.174 35.674 1.00 23.36 193 ALA B N 1
ATOM 3673 C CA . ALA B 1 193 ? 21.068 8.724 36.263 1.00 22.88 193 ALA B CA 1
ATOM 3674 C C . ALA B 1 193 ? 20.761 9.389 37.584 1.00 22.52 193 ALA B C 1
ATOM 3675 O O . ALA B 1 193 ? 21.477 9.174 38.569 1.00 22.00 193 ALA B O 1
ATOM 3677 N N . VAL B 1 194 ? 19.672 10.149 37.623 1.00 22.81 194 VAL B N 1
ATOM 3678 C CA . VAL B 1 194 ? 19.189 10.734 38.884 1.00 24.00 194 VAL B CA 1
ATOM 3679 C C . VAL B 1 194 ? 18.873 9.657 39.956 1.00 24.97 194 VAL B C 1
ATOM 3680 O O . VAL B 1 194 ? 19.278 9.763 41.125 1.00 23.70 194 VAL B O 1
ATOM 3684 N N . GLY B 1 195 ? 18.158 8.613 39.541 1.00 26.44 195 GLY B N 1
ATOM 3685 C CA . GLY B 1 195 ? 17.849 7.500 40.432 1.00 26.18 195 GLY B CA 1
ATOM 3686 C C . GLY B 1 195 ? 19.116 6.833 40.917 1.00 26.03 195 GLY B C 1
ATOM 3687 O O . GLY B 1 195 ? 19.209 6.447 42.082 1.00 27.34 195 GLY B O 1
ATOM 3688 N N . ALA B 1 196 ? 20.091 6.693 40.024 1.00 24.77 196 ALA B N 1
ATOM 3689 C CA . ALA B 1 196 ? 21.390 6.106 40.370 1.00 24.40 196 ALA B CA 1
ATOM 3690 C C . ALA B 1 196 ? 22.125 6.980 41.390 1.00 25.52 196 ALA B C 1
ATOM 3691 O O . ALA B 1 196 ? 22.774 6.454 42.317 1.00 25.70 196 ALA B O 1
ATOM 3693 N N . GLY B 1 197 ? 21.985 8.301 41.252 1.00 25.33 197 GLY B N 1
ATOM 3694 C CA . GLY B 1 197 ? 22.539 9.250 42.234 1.00 27.15 197 GLY B CA 1
ATOM 3695 C C . GLY B 1 197 ? 22.053 8.957 43.651 1.00 29.00 197 GLY B C 1
ATOM 3696 O O . GLY B 1 197 ? 22.828 9.003 44.612 1.00 29.16 197 GLY B O 1
ATOM 3697 N N . ASP B 1 198 ? 20.763 8.637 43.782 1.00 29.93 198 ASP B N 1
ATOM 3698 C CA . ASP B 1 198 ? 20.176 8.275 45.075 1.00 31.03 198 ASP B CA 1
ATOM 3699 C C . ASP B 1 198 ? 20.910 7.140 45.771 1.00 31.35 198 ASP B C 1
ATOM 3700 O O . ASP B 1 198 ? 21.162 7.193 46.997 1.00 30.76 198 ASP B O 1
ATOM 3705 N N . ARG B 1 199 ? 21.259 6.112 45.006 1.00 31.68 199 ARG B N 1
ATOM 3706 C CA . ARG B 1 199 ? 21.948 4.958 45.576 1.00 32.44 199 ARG B CA 1
ATOM 3707 C C . ARG B 1 199 ? 23.361 5.319 46.048 1.00 30.47 199 ARG B C 1
ATOM 3708 O O . ARG B 1 199 ? 23.977 4.584 46.828 1.00 29.58 199 ARG B O 1
ATOM 3716 N N . PHE B 1 200 ? 23.862 6.452 45.561 1.00 28.32 200 PHE B N 1
ATOM 3717 C CA . PHE B 1 200 ? 25.140 7.006 45.988 1.00 27.60 200 PHE B CA 1
ATOM 3718 C C . PHE B 1 200 ? 24.990 7.922 47.216 1.00 26.84 200 PHE B C 1
ATOM 3719 O O . PHE B 1 200 ? 25.971 8.415 47.738 1.00 27.16 200 PHE B O 1
ATOM 3727 N N . GLY B 1 201 ? 23.769 8.174 47.649 1.00 26.83 201 GLY B N 1
ATOM 3728 C CA . GLY B 1 201 ? 23.501 9.092 48.761 1.00 27.34 201 GLY B CA 1
ATOM 3729 C C . GLY B 1 201 ? 23.355 10.539 48.296 1.00 27.43 201 GLY B C 1
ATOM 3730 O O . GLY B 1 201 ? 23.418 11.471 49.109 1.00 27.27 201 GLY B O 1
ATOM 3731 N N . LEU B 1 202 ? 23.153 10.726 46.987 1.00 26.61 202 LEU B N 1
ATOM 3732 C CA . LEU B 1 202 ? 22.871 12.043 46.422 1.00 26.72 202 LEU B CA 1
ATOM 3733 C C . LEU B 1 202 ? 21.353 12.212 46.292 1.00 28.23 202 LEU B C 1
ATOM 3734 O O . LEU B 1 202 ? 20.735 11.582 45.444 1.00 29.27 202 LEU B O 1
ATOM 3739 N N . PRO B 1 203 ? 20.754 13.088 47.106 1.00 28.72 203 PRO B N 1
ATOM 3740 C CA . PRO B 1 203 ? 19.296 13.111 47.091 1.00 29.07 203 PRO B CA 1
ATOM 3741 C C . PRO B 1 203 ? 18.742 13.665 45.785 1.00 28.82 203 PRO B C 1
ATOM 3742 O O . PRO B 1 203 ? 19.194 14.709 45.280 1.00 27.65 203 PRO B O 1
ATOM 3746 N N . VAL B 1 204 ? 17.740 12.962 45.273 1.00 29.08 204 VAL B N 1
ATOM 3747 C CA . VAL B 1 204 ? 17.124 13.303 43.991 1.00 29.73 204 VAL B CA 1
ATOM 3748 C C . VAL B 1 204 ? 16.800 14.795 43.934 1.00 30.04 204 VAL B C 1
ATOM 3749 O O . VAL B 1 204 ? 17.111 15.440 42.961 1.00 31.05 204 VAL B O 1
ATOM 3753 N N . SER B 1 205 ? 16.258 15.345 45.013 1.00 31.55 205 SER B N 1
ATOM 3754 C CA . SER B 1 205 ? 15.818 16.748 45.079 1.00 34.14 205 SER B CA 1
ATOM 3755 C C . SER B 1 205 ? 16.885 17.841 45.011 1.00 36.32 205 SER B C 1
ATOM 3756 O O . SER B 1 205 ? 16.552 18.995 44.707 1.00 37.17 205 SER B O 1
ATOM 3759 N N . LYS B 1 206 ? 18.144 17.542 45.315 1.00 37.10 206 LYS B N 1
ATOM 3760 C CA . LYS B 1 206 ? 19.168 18.574 45.031 1.00 37.82 206 LYS B CA 1
ATOM 3761 C C . LYS B 1 206 ? 20.019 18.247 43.805 1.00 35.64 206 LYS B C 1
ATOM 3762 O O . LYS B 1 206 ? 20.536 19.145 43.095 1.00 37.50 206 LYS B O 1
ATOM 3768 N N . THR B 1 207 ? 20.061 16.963 43.486 1.00 31.10 207 THR B N 1
ATOM 3769 C CA . THR B 1 207 ? 20.961 16.481 42.469 1.00 27.96 207 THR B CA 1
ATOM 3770 C C . THR B 1 207 ? 20.397 16.663 41.069 1.00 24.97 207 THR B C 1
ATOM 3771 O O . THR B 1 207 ? 21.148 16.913 40.113 1.00 23.72 207 THR B O 1
ATOM 3775 N N . ALA B 1 208 ? 19.070 16.570 40.952 1.00 22.79 208 ALA B N 1
ATOM 3776 C CA . ALA B 1 208 ? 18.419 16.648 39.646 1.00 21.48 208 ALA B CA 1
ATOM 3777 C C . ALA B 1 208 ? 18.750 17.963 38.982 1.00 20.89 208 ALA B C 1
ATOM 3778 O O . ALA B 1 208 ? 19.179 17.968 37.831 1.00 20.52 208 ALA B O 1
ATOM 3780 N N . ARG B 1 209 ? 18.575 19.082 39.690 1.00 20.16 209 ARG B N 1
ATOM 3781 C CA . ARG B 1 209 ? 18.839 20.374 39.031 1.00 22.08 209 ARG B CA 1
ATOM 3782 C C . ARG B 1 209 ? 20.316 20.528 38.644 1.00 20.41 209 ARG B C 1
ATOM 3783 O O . ARG B 1 209 ? 20.628 20.997 37.542 1.00 19.25 209 ARG B O 1
ATOM 3791 N N . LEU B 1 210 ? 21.210 20.130 39.544 1.00 20.95 210 LEU B N 1
ATOM 3792 C CA . LEU B 1 210 ? 22.648 20.168 39.233 1.00 21.50 210 LEU B CA 1
ATOM 3793 C C . LEU B 1 210 ? 23.009 19.277 38.057 1.00 21.05 210 LEU B C 1
ATOM 3794 O O . LEU B 1 210 ? 23.828 19.662 37.231 1.00 21.21 210 LEU B O 1
ATOM 3799 N N . LEU B 1 211 ? 22.407 18.094 37.970 1.00 21.27 211 LEU B N 1
ATOM 3800 C CA . LEU B 1 211 ? 22.736 17.184 36.878 1.00 22.88 211 LEU B CA 1
ATOM 3801 C C . LEU B 1 211 ? 22.323 17.801 35.542 1.00 22.53 211 LEU B C 1
ATOM 3802 O O . LEU B 1 211 ? 23.109 17.855 34.602 1.00 21.11 211 LEU B O 1
ATOM 3807 N N . LEU B 1 212 ? 21.102 18.314 35.487 1.00 22.64 212 LEU B N 1
ATOM 3808 C CA . LEU B 1 212 ? 20.640 19.000 34.288 1.00 24.64 212 LEU B CA 1
ATOM 3809 C C . LEU B 1 212 ? 21.510 20.210 33.893 1.00 24.08 212 LEU B C 1
ATOM 3810 O O . LEU B 1 212 ? 21.927 20.351 32.725 1.00 24.76 212 LEU B O 1
ATOM 3815 N N . GLU B 1 213 ? 21.775 21.077 34.853 1.00 24.10 213 GLU B N 1
ATOM 3816 C CA . GLU B 1 213 ? 22.488 22.316 34.544 1.00 25.56 213 GLU B CA 1
ATOM 3817 C C . GLU B 1 213 ? 23.954 22.048 34.142 1.00 23.75 213 GLU B C 1
ATOM 3818 O O . GLU B 1 213 ? 24.464 22.715 33.249 1.00 23.16 213 GLU B O 1
ATOM 3824 N N . THR B 1 214 ? 24.572 21.010 34.726 1.00 21.39 214 THR B N 1
ATOM 3825 C CA . THR B 1 214 ? 25.995 20.729 34.508 1.00 21.50 214 THR B CA 1
ATOM 3826 C C . THR B 1 214 ? 26.227 19.959 33.184 1.00 22.36 214 THR B C 1
ATOM 3827 O O . THR B 1 214 ? 27.320 19.995 32.632 1.00 22.21 214 THR B O 1
ATOM 3831 N N . SER B 1 215 ? 25.187 19.288 32.672 1.00 23.79 215 SER B N 1
ATOM 3832 C CA . SER B 1 215 ? 25.283 18.508 31.435 1.00 24.23 215 SER B CA 1
ATOM 3833 C C . SER B 1 215 ? 24.690 19.190 30.200 1.00 23.77 215 SER B C 1
ATOM 3834 O O . SER B 1 215 ? 25.028 18.811 29.086 1.00 23.36 215 SER B O 1
ATOM 3837 N N . ARG B 1 216 ? 23.852 20.209 30.406 1.00 24.17 216 ARG B N 1
ATOM 3838 C CA . ARG B 1 216 ? 23.070 20.795 29.309 1.00 25.82 216 ARG B CA 1
ATOM 3839 C C . ARG B 1 216 ? 23.936 21.169 28.088 1.00 24.26 216 ARG B C 1
ATOM 3840 O O . ARG B 1 216 ? 23.696 20.698 26.984 1.00 23.55 216 ARG B O 1
ATOM 3848 N N . PHE B 1 217 ? 24.921 22.046 28.298 1.00 23.09 217 PHE B N 1
ATOM 3849 C CA . PHE B 1 217 ? 25.785 22.530 27.195 1.00 22.18 217 PHE B CA 1
ATOM 3850 C C . PHE B 1 217 ? 26.593 21.398 26.568 1.00 22.39 217 PHE B C 1
ATOM 3851 O O . PHE B 1 217 ? 26.654 21.242 25.347 1.00 23.06 217 PHE B O 1
ATOM 3859 N N . PHE B 1 218 ? 27.196 20.576 27.413 1.00 22.41 218 PHE B N 1
ATOM 3860 C CA . PHE B 1 218 ? 28.009 19.491 26.937 1.00 22.61 218 PHE B CA 1
ATOM 3861 C C . PHE B 1 218 ? 27.209 18.598 25.961 1.00 21.26 218 PHE B C 1
ATOM 3862 O O . PHE B 1 218 ? 27.677 18.297 24.870 1.00 20.80 218 PHE B O 1
ATOM 3870 N N . VAL B 1 219 ? 26.024 18.175 26.367 1.00 20.09 219 VAL B N 1
ATOM 3871 C CA . VAL B 1 219 ? 25.176 17.309 25.503 1.00 20.06 219 VAL B CA 1
ATOM 3872 C C . VAL B 1 219 ? 24.742 18.057 24.205 1.00 21.52 219 VAL B C 1
ATOM 3873 O O . VAL B 1 219 ? 24.860 17.525 23.107 1.00 22.20 219 VAL B O 1
ATOM 3877 N N . ALA B 1 220 ? 24.273 19.289 24.343 1.00 21.53 220 ALA B N 1
ATOM 3878 C CA . ALA B 1 220 ? 23.778 20.046 23.195 1.00 23.01 220 ALA B CA 1
ATOM 3879 C C . ALA B 1 220 ? 24.911 20.282 22.194 1.00 23.53 220 ALA B C 1
ATOM 3880 O O . ALA B 1 220 ? 24.753 20.062 20.997 1.00 24.30 220 ALA B O 1
ATOM 3882 N N . ASP B 1 221 ? 26.081 20.666 22.697 1.00 23.27 221 ASP B N 1
ATOM 3883 C CA . ASP B 1 221 ? 27.226 20.924 21.825 1.00 23.57 221 ASP B CA 1
ATOM 3884 C C . ASP B 1 221 ? 27.679 19.609 21.178 1.00 24.24 221 ASP B C 1
ATOM 3885 O O . ASP B 1 221 ? 28.036 19.598 19.990 1.00 25.15 221 ASP B O 1
ATOM 3890 N N . ALA B 1 222 ? 27.628 18.509 21.933 1.00 24.62 222 ALA B N 1
ATOM 3891 C CA . ALA B 1 222 ? 27.983 17.162 21.396 1.00 24.45 222 ALA B CA 1
ATOM 3892 C C . ALA B 1 222 ? 27.032 16.680 20.278 1.00 25.04 222 ALA B C 1
ATOM 3893 O O . ALA B 1 222 ? 27.493 16.195 19.236 1.00 26.32 222 ALA B O 1
ATOM 3895 N N . LEU B 1 223 ? 25.727 16.848 20.470 1.00 24.35 223 LEU B N 1
ATOM 3896 C CA . LEU B 1 223 ? 24.749 16.494 19.429 1.00 24.75 223 LEU B CA 1
ATOM 3897 C C . LEU B 1 223 ? 24.892 17.359 18.173 1.00 25.09 223 LEU B C 1
ATOM 3898 O O . LEU B 1 223 ? 24.820 16.856 17.055 1.00 23.90 223 LEU B O 1
ATOM 3903 N N . GLU B 1 224 ? 25.113 18.653 18.372 1.00 25.29 224 GLU B N 1
ATOM 3904 C CA . GLU B 1 224 ? 25.311 19.573 17.265 1.00 27.85 224 GLU B CA 1
ATOM 3905 C C . GLU B 1 224 ? 26.565 19.164 16.452 1.00 27.10 224 GLU B C 1
ATOM 3906 O O . GLU B 1 224 ? 26.555 19.123 15.220 1.00 26.55 224 GLU B O 1
ATOM 3912 N N . GLU B 1 225 ? 27.638 18.830 17.148 1.00 26.09 225 GLU B N 1
ATOM 3913 C CA . GLU B 1 225 ? 28.825 18.406 16.482 1.00 25.46 225 GLU B CA 1
ATOM 3914 C C . GLU B 1 225 ? 28.648 17.045 15.762 1.00 23.90 225 GLU B C 1
ATOM 3915 O O . GLU B 1 225 ? 29.151 16.866 14.652 1.00 23.45 225 GLU B O 1
ATOM 3921 N N . ALA B 1 226 ? 27.930 16.113 16.379 1.00 22.37 226 ALA B N 1
ATOM 3922 C CA . ALA B 1 226 ? 27.623 14.833 15.731 1.00 22.63 226 ALA B CA 1
ATOM 3923 C C . ALA B 1 226 ? 26.808 15.041 14.420 1.00 22.66 226 ALA B C 1
ATOM 3924 O O . ALA B 1 226 ? 27.101 14.409 13.388 1.00 23.46 226 ALA B O 1
ATOM 3926 N N . VAL B 1 227 ? 25.837 15.959 14.455 1.00 21.76 227 VAL B N 1
ATOM 3927 C CA . VAL B 1 227 ? 25.059 16.323 13.257 1.00 23.17 227 VAL B CA 1
ATOM 3928 C C . VAL B 1 227 ? 25.986 16.873 12.143 1.00 24.95 227 VAL B C 1
ATOM 3929 O O . VAL B 1 227 ? 25.875 16.481 10.978 1.00 24.58 227 VAL B O 1
ATOM 3933 N N . ARG B 1 228 ? 26.915 17.756 12.518 1.00 26.20 228 ARG B N 1
ATOM 3934 C CA . ARG B 1 228 ? 27.843 18.352 11.563 1.00 27.81 228 ARG B CA 1
ATOM 3935 C C . ARG B 1 228 ? 28.695 17.249 10.912 1.00 28.17 228 ARG B C 1
ATOM 3936 O O . ARG B 1 228 ? 28.909 17.239 9.697 1.00 29.93 228 ARG B O 1
ATOM 3944 N N . ARG B 1 229 ? 29.152 16.299 11.709 1.00 27.68 229 ARG B N 1
ATOM 3945 C CA . ARG B 1 229 ? 29.908 15.181 11.189 1.00 27.92 229 ARG B CA 1
ATOM 3946 C C . ARG B 1 229 ? 29.076 14.243 10.334 1.00 27.89 229 ARG B C 1
ATOM 3947 O O . ARG B 1 229 ? 29.571 13.763 9.315 1.00 27.86 229 ARG B O 1
ATOM 3955 N N . LEU B 1 230 ? 27.832 13.974 10.738 1.00 26.93 230 LEU B N 1
ATOM 3956 C CA . LEU B 1 230 ? 26.962 13.110 9.946 1.00 27.18 230 LEU B CA 1
ATOM 3957 C C . LEU B 1 230 ? 26.645 13.726 8.575 1.00 29.53 230 LEU B C 1
ATOM 3958 O O . LEU B 1 230 ? 26.589 13.005 7.550 1.00 30.26 230 LEU B O 1
ATOM 3963 N N . GLU B 1 231 ? 26.461 15.033 8.560 1.00 30.02 231 GLU B N 1
ATOM 3964 C CA . GLU B 1 231 ? 26.258 15.786 7.351 1.00 31.02 231 GLU B CA 1
ATOM 3965 C C . GLU B 1 231 ? 27.456 15.825 6.428 1.00 33.18 231 GLU B C 1
ATOM 3966 O O . GLU B 1 231 ? 27.312 15.745 5.257 1.00 34.14 231 GLU B O 1
ATOM 3972 N N . THR B 1 232 ? 28.634 16.000 6.974 1.00 34.01 232 THR B N 1
ATOM 3973 C CA . THR B 1 232 ? 29.857 16.004 6.199 1.00 34.68 232 THR B CA 1
ATOM 3974 C C . THR B 1 232 ? 30.482 14.639 6.017 1.00 34.52 232 THR B C 1
ATOM 3975 O O . THR B 1 232 ? 31.420 14.498 5.298 1.00 33.90 232 THR B O 1
ATOM 3979 N N . GLN B 1 233 ? 29.966 13.652 6.701 1.00 34.43 233 GLN B N 1
ATOM 3980 C CA . GLN B 1 233 ? 30.513 12.322 6.684 1.00 36.56 233 GLN B CA 1
ATOM 3981 C C . GLN B 1 233 ? 31.969 12.298 7.132 1.00 37.49 233 GLN B C 1
ATOM 3982 O O . GLN B 1 233 ? 32.756 11.522 6.641 1.00 37.76 233 GLN B O 1
ATOM 3988 N N . ASP B 1 234 ? 32.309 13.136 8.087 1.00 37.64 234 ASP B N 1
ATOM 3989 C CA . ASP B 1 234 ? 33.647 13.190 8.591 1.00 38.50 234 ASP B CA 1
ATOM 3990 C C . ASP B 1 234 ? 33.722 12.511 9.928 1.00 38.16 234 ASP B C 1
ATOM 3991 O O . A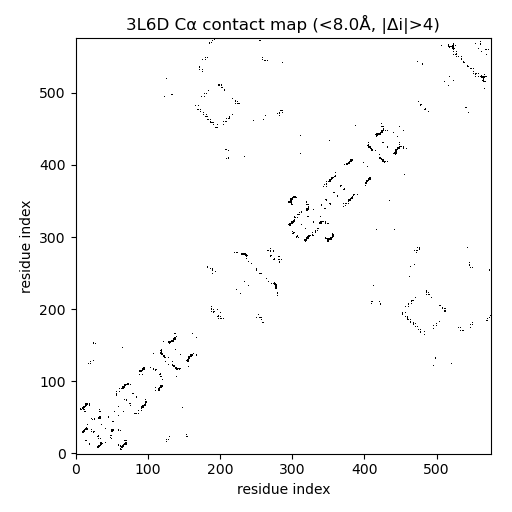SP B 1 234 ? 33.298 13.038 10.909 1.00 38.12 234 ASP B O 1
ATOM 3996 N N . PHE B 1 235 ? 34.320 11.352 9.953 1.00 37.82 235 PHE B N 1
ATOM 3997 C CA . PHE B 1 235 ? 34.385 10.549 11.153 1.00 38.32 235 PHE B CA 1
ATOM 3998 C C . PHE B 1 235 ? 35.817 10.419 11.687 1.00 40.25 235 PHE B C 1
ATOM 3999 O O . PHE B 1 235 ? 36.133 9.475 12.435 1.00 39.55 235 PHE B O 1
ATOM 4007 N N . LYS B 1 236 ? 36.667 11.382 11.327 1.00 42.46 236 LYS B N 1
ATOM 4008 C CA . LYS B 1 236 ? 38.078 11.336 11.728 1.00 45.35 236 LYS B CA 1
ATOM 4009 C C . LYS B 1 236 ? 38.146 11.361 13.245 1.00 46.04 236 LYS B C 1
ATOM 4010 O O . LYS B 1 236 ? 37.494 12.190 13.891 1.00 45.31 236 LYS B O 1
ATOM 4016 N N . GLY B 1 237 ? 38.985 10.499 13.804 1.00 47.31 237 GLY B N 1
ATOM 4017 C CA . GLY B 1 237 ? 39.084 10.322 15.231 1.00 48.25 237 GLY B CA 1
ATOM 4018 C C . GLY B 1 237 ? 39.967 11.352 15.873 1.00 49.43 237 GLY B C 1
ATOM 4019 O O . GLY B 1 237 ? 40.586 11.130 16.890 1.00 49.38 237 GLY B O 1
ATOM 4020 N N . ASP B 1 238 ? 39.991 12.527 15.284 1.00 50.45 238 ASP B N 1
ATOM 4021 C CA . ASP B 1 238 ? 40.787 13.567 15.847 1.00 51.21 238 ASP B CA 1
ATOM 4022 C C . ASP B 1 238 ? 40.363 13.982 17.218 1.00 51.14 238 ASP B C 1
ATOM 4023 O O . ASP B 1 238 ? 41.201 14.265 18.032 1.00 52.36 238 ASP B O 1
ATOM 4028 N N . GLN B 1 239 ? 39.084 14.109 17.497 1.00 49.79 239 GLN B N 1
ATOM 4029 C CA . GLN B 1 239 ? 38.714 14.592 18.830 1.00 48.17 239 GLN B CA 1
ATOM 4030 C C . GLN B 1 239 ? 38.102 13.667 19.926 1.00 46.74 239 GLN B C 1
ATOM 4031 O O . GLN B 1 239 ? 38.379 13.809 21.102 1.00 47.43 239 GLN B O 1
ATOM 4037 N N . ALA B 1 240 ? 37.219 12.781 19.509 1.00 43.74 240 ALA B N 1
ATOM 4038 C CA . ALA B 1 240 ? 36.452 11.933 20.369 1.00 41.06 240 ALA B CA 1
ATOM 4039 C C . ALA B 1 240 ? 36.436 10.501 19.897 1.00 38.79 240 ALA B C 1
ATOM 4040 O O . ALA B 1 240 ? 35.462 10.090 19.344 1.00 38.79 240 ALA B O 1
ATOM 4042 N N . ARG B 1 241 ? 37.503 9.755 20.085 1.00 36.86 241 ARG B N 1
ATOM 4043 C CA . ARG B 1 241 ? 37.552 8.399 19.589 1.00 35.71 241 ARG B CA 1
ATOM 4044 C C . ARG B 1 241 ? 36.510 7.496 20.182 1.00 33.35 241 ARG B C 1
ATOM 4045 O O . ARG B 1 241 ? 36.264 7.508 21.338 1.00 33.06 241 ARG B O 1
ATOM 4053 N N . LEU B 1 242 ? 35.932 6.671 19.353 1.00 32.65 242 LEU B N 1
ATOM 4054 C CA . LEU B 1 242 ? 34.963 5.702 19.823 1.00 31.67 242 LEU B CA 1
ATOM 4055 C C . LEU B 1 242 ? 35.574 4.720 20.841 1.00 32.28 242 LEU B C 1
ATOM 4056 O O . LEU B 1 242 ? 34.933 4.439 21.858 1.00 33.63 242 LEU B O 1
ATOM 4061 N N . ASP B 1 243 ? 36.785 4.218 20.596 1.00 31.35 243 ASP B N 1
ATOM 4062 C CA . ASP B 1 243 ? 37.364 3.232 21.517 1.00 32.18 243 ASP B CA 1
ATOM 4063 C C . ASP B 1 243 ? 37.648 3.803 22.898 1.00 30.77 243 ASP B C 1
ATOM 4064 O O . ASP B 1 243 ? 37.418 3.136 23.884 1.00 30.50 243 ASP B O 1
ATOM 4069 N N . VAL B 1 244 ? 38.121 5.047 22.936 1.00 29.92 244 VAL B N 1
ATOM 4070 C CA . VAL B 1 244 ? 38.283 5.821 24.171 1.00 29.10 244 VAL B CA 1
ATOM 4071 C C . VAL B 1 244 ? 36.957 5.969 24.937 1.00 27.28 244 VAL B C 1
ATOM 4072 O O . VAL B 1 244 ? 36.901 5.781 26.162 1.00 25.15 244 VAL B O 1
ATOM 4076 N N . HIS B 1 245 ? 35.883 6.277 24.214 1.00 27.25 245 HIS B N 1
ATOM 4077 C CA . HIS B 1 245 ? 34.558 6.336 24.834 1.00 26.98 245 HIS B CA 1
ATOM 4078 C C . HIS B 1 245 ? 34.135 4.976 25.356 1.00 26.94 245 HIS B C 1
ATOM 4079 O O . HIS B 1 245 ? 33.604 4.882 26.463 1.00 28.26 245 HIS B O 1
ATOM 4086 N N . ALA B 1 246 ? 34.377 3.919 24.587 1.00 27.25 246 ALA B N 1
ATOM 4087 C CA . ALA B 1 246 ? 34.052 2.562 25.066 1.00 28.30 246 ALA B CA 1
ATOM 4088 C C . ALA B 1 246 ? 34.702 2.299 26.424 1.00 29.11 246 ALA B C 1
ATOM 4089 O O . ALA B 1 246 ? 34.056 1.744 27.342 1.00 28.94 246 ALA B O 1
ATOM 4091 N N . ASP B 1 247 ? 35.954 2.747 26.557 1.00 30.20 247 ASP B N 1
ATOM 4092 C CA . ASP B 1 247 ? 36.758 2.573 27.798 1.00 32.26 247 ASP B CA 1
ATOM 4093 C C . ASP B 1 247 ? 36.138 3.314 28.973 1.00 31.06 247 ASP B C 1
ATOM 4094 O O . ASP B 1 247 ? 35.873 2.720 30.023 1.00 30.08 247 ASP B O 1
ATOM 4099 N N . ALA B 1 248 ? 35.915 4.611 28.766 1.00 29.61 248 ALA B N 1
ATOM 4100 C CA . ALA B 1 248 ? 35.204 5.453 29.696 1.00 28.38 248 ALA B CA 1
ATOM 4101 C C . ALA B 1 248 ? 33.839 4.869 30.091 1.00 27.94 248 ALA B C 1
ATOM 4102 O O . ALA B 1 248 ? 33.482 4.888 31.271 1.00 27.53 248 ALA B O 1
ATOM 4104 N N . PHE B 1 249 ? 33.052 4.410 29.107 1.00 27.32 249 PHE B N 1
ATOM 4105 C CA . PHE B 1 249 ? 31.705 3.892 29.406 1.00 26.27 249 PHE B CA 1
ATOM 4106 C C . PHE B 1 249 ? 31.777 2.655 30.326 1.00 26.23 249 PHE B C 1
ATOM 4107 O O . PHE B 1 249 ? 31.030 2.562 31.294 1.00 24.86 249 PHE B O 1
ATOM 4115 N N . ALA B 1 250 ? 32.667 1.715 30.015 1.00 27.16 250 ALA B N 1
ATOM 4116 C CA . ALA B 1 250 ? 32.870 0.536 30.871 1.00 28.66 250 ALA B CA 1
ATOM 4117 C C . ALA B 1 250 ? 33.263 0.901 32.313 1.00 30.52 250 ALA B C 1
ATOM 4118 O O . ALA B 1 250 ? 32.831 0.226 33.257 1.00 31.55 250 ALA B O 1
ATOM 4120 N N . HIS B 1 251 ? 34.065 1.958 32.484 1.00 30.73 251 HIS B N 1
ATOM 4121 C CA . HIS B 1 251 ? 34.484 2.426 33.808 1.00 31.94 251 HIS B CA 1
ATOM 4122 C C . HIS B 1 251 ? 33.272 2.961 34.578 1.00 30.36 251 HIS B C 1
ATOM 4123 O O . HIS B 1 251 ? 33.097 2.660 35.775 1.00 29.39 251 HIS B O 1
ATOM 4130 N N . ILE B 1 252 ? 32.448 3.768 33.894 1.00 28.46 252 ILE B N 1
ATOM 4131 C CA . ILE B 1 252 ? 31.220 4.304 34.491 1.00 28.22 252 ILE B CA 1
ATOM 4132 C C . ILE B 1 252 ? 30.304 3.140 34.896 1.00 28.84 252 ILE B C 1
ATOM 4133 O O . ILE B 1 252 ? 29.811 3.108 36.020 1.00 28.83 252 ILE B O 1
ATOM 4138 N N . ALA B 1 253 ? 30.136 2.164 33.995 1.00 29.05 253 ALA B N 1
ATOM 4139 C CA . ALA B 1 253 ? 29.246 1.011 34.234 1.00 30.14 253 ALA B CA 1
ATOM 4140 C C . ALA B 1 253 ? 29.717 0.167 35.410 1.00 31.73 253 ALA B C 1
ATOM 4141 O O . ALA B 1 253 ? 28.908 -0.433 36.118 1.00 31.77 253 ALA B O 1
ATOM 4143 N N . GLN B 1 254 ? 31.022 0.174 35.647 1.00 33.50 254 GLN B N 1
ATOM 4144 C CA . GLN B 1 254 ? 31.596 -0.605 36.726 1.00 35.60 254 GLN B CA 1
ATOM 4145 C C . GLN B 1 254 ? 31.374 0.055 38.110 1.00 35.84 254 GLN B C 1
ATOM 4146 O O . GLN B 1 254 ? 31.012 -0.642 39.085 1.00 35.24 254 GLN B O 1
ATOM 4152 N N . SER B 1 255 ? 31.550 1.382 38.188 1.00 35.09 255 SER B N 1
ATOM 4153 C CA . SER B 1 255 ? 31.249 2.130 39.420 1.00 34.22 255 SER B CA 1
ATOM 4154 C C . SER B 1 255 ? 29.769 2.033 39.759 1.00 34.06 255 SER B C 1
ATOM 4155 O O . SER B 1 255 ? 29.387 1.985 40.929 1.00 33.74 255 SER B O 1
ATOM 4158 N N . LEU B 1 256 ? 28.938 2.040 38.727 1.00 33.99 256 LEU B N 1
ATOM 4159 C CA . LEU B 1 256 ? 27.502 1.897 38.919 1.00 34.25 256 LEU B CA 1
ATOM 4160 C C . LEU B 1 256 ? 27.184 0.487 39.439 1.00 35.38 256 LEU B C 1
ATOM 4161 O O . LEU B 1 256 ? 26.416 0.323 40.393 1.00 35.20 256 LEU B O 1
ATOM 4166 N N . HIS B 1 257 ? 27.772 -0.521 38.808 1.00 37.17 257 HIS B N 1
ATOM 4167 C CA . HIS B 1 257 ? 27.596 -1.914 39.260 1.00 39.72 257 HIS B CA 1
ATOM 4168 C C . HIS B 1 257 ? 28.086 -2.129 40.708 1.00 38.13 257 HIS B C 1
ATOM 4169 O O . HIS B 1 257 ? 27.353 -2.703 41.521 1.00 38.56 257 HIS B O 1
ATOM 4176 N N . ALA B 1 258 ? 29.298 -1.660 41.032 1.00 36.17 258 ALA B N 1
ATOM 4177 C CA . ALA B 1 258 ? 29.813 -1.742 42.416 1.00 34.65 258 ALA B CA 1
ATOM 4178 C C . ALA B 1 258 ? 28.859 -1.103 43.444 1.00 32.63 258 ALA B C 1
ATOM 4179 O O . ALA B 1 258 ? 28.741 -1.588 44.560 1.00 31.66 258 ALA B O 1
ATOM 4181 N N . GLN B 1 259 ? 28.172 -0.027 43.066 1.00 30.76 259 GLN B N 1
ATOM 4182 C CA . GLN B 1 259 ? 27.239 0.616 43.999 1.00 29.76 259 GLN B CA 1
ATOM 4183 C C . GLN B 1 259 ? 25.933 -0.167 44.098 1.00 29.92 259 GLN B C 1
ATOM 4184 O O . GLN B 1 259 ? 25.100 0.105 44.980 1.00 30.63 259 GLN B O 1
ATOM 4190 N N . GLY B 1 260 ? 25.740 -1.142 43.205 1.00 29.27 260 GLY B N 1
ATOM 4191 C CA . GLY B 1 260 ? 24.525 -1.969 43.231 1.00 29.46 260 GLY B CA 1
ATOM 4192 C C . GLY B 1 260 ? 23.326 -1.368 42.502 1.00 30.13 260 GLY B C 1
ATOM 4193 O O . GLY B 1 260 ? 22.183 -1.839 42.652 1.00 29.48 260 GLY B O 1
ATOM 4194 N N . VAL B 1 261 ? 23.574 -0.339 41.694 1.00 30.66 261 VAL B N 1
ATOM 4195 C CA . VAL B 1 261 ? 22.491 0.307 40.947 1.00 31.95 261 VAL B CA 1
ATOM 4196 C C . VAL B 1 261 ? 22.098 -0.486 39.695 1.00 31.78 261 VAL B C 1
ATOM 4197 O O . VAL B 1 261 ? 22.954 -1.076 39.028 1.00 32.05 261 VAL B O 1
ATOM 4201 N N . TRP B 1 262 ? 20.801 -0.481 39.397 1.00 31.83 262 TRP B N 1
ATOM 4202 C CA . TRP B 1 262 ? 20.240 -1.080 38.189 1.00 31.27 262 TRP B CA 1
ATOM 4203 C C . TRP B 1 262 ? 20.179 0.008 37.137 1.00 29.74 262 TRP B C 1
ATOM 4204 O O . TRP B 1 262 ? 19.465 1.006 37.289 1.00 28.88 262 TRP B O 1
ATOM 4215 N N . THR B 1 263 ? 20.951 -0.177 36.076 1.00 29.32 263 THR B N 1
ATOM 4216 C CA . THR B 1 263 ? 20.991 0.804 35.000 1.00 27.94 263 THR B CA 1
ATOM 4217 C C . THR B 1 263 ? 20.898 0.086 33.679 1.00 26.12 263 THR B C 1
ATOM 4218 O O . THR B 1 263 ? 21.870 0.029 32.943 1.00 26.06 263 THR B O 1
ATOM 4222 N N . PRO B 1 264 ? 19.718 -0.459 33.358 1.00 25.81 264 PRO B N 1
ATOM 4223 C CA . PRO B 1 264 ? 19.600 -1.176 32.094 1.00 24.87 264 PRO B CA 1
ATOM 4224 C C . PRO B 1 264 ? 19.823 -0.303 30.866 1.00 24.20 264 PRO B C 1
ATOM 4225 O O . PRO B 1 264 ? 20.316 -0.812 29.862 1.00 24.46 264 PRO B O 1
ATOM 4229 N N . VAL B 1 265 ? 19.436 0.978 30.932 1.00 22.55 265 VAL B N 1
ATOM 4230 C CA . VAL B 1 265 ? 19.586 1.872 29.765 1.00 21.92 265 VAL B CA 1
ATOM 4231 C C . VAL B 1 265 ? 21.063 2.089 29.526 1.00 21.80 265 VAL B C 1
ATOM 4232 O O . VAL B 1 265 ? 21.561 1.878 28.413 1.00 20.62 265 VAL B O 1
ATOM 4236 N N . PHE B 1 266 ? 21.792 2.459 30.585 1.00 21.96 266 PHE B N 1
ATOM 4237 C CA . PHE B 1 266 ? 23.256 2.596 30.422 1.00 22.28 266 PHE B CA 1
ATOM 4238 C C . PHE B 1 266 ? 23.980 1.324 29.995 1.00 22.49 266 PHE B C 1
ATOM 4239 O O . PHE B 1 266 ? 24.915 1.376 29.192 1.00 20.10 266 PHE B O 1
ATOM 4247 N N . ASP B 1 267 ? 23.524 0.182 30.498 1.00 24.08 267 ASP B N 1
ATOM 4248 C CA . ASP B 1 267 ? 24.090 -1.101 30.065 1.00 25.80 267 ASP B CA 1
ATOM 4249 C C . ASP B 1 267 ? 23.914 -1.255 28.555 1.00 25.70 267 ASP B C 1
ATOM 4250 O O . ASP B 1 267 ? 24.799 -1.766 27.868 1.00 25.69 267 ASP B O 1
ATOM 4255 N N . ALA B 1 268 ? 22.752 -0.824 28.055 1.00 24.78 268 ALA B N 1
ATOM 4256 C CA . ALA B 1 268 ? 22.428 -1.009 26.650 1.00 23.61 268 ALA B CA 1
ATOM 4257 C C . ALA B 1 268 ? 23.328 -0.086 25.825 1.00 22.99 268 ALA B C 1
ATOM 4258 O O . ALA B 1 268 ? 23.844 -0.470 24.769 1.00 22.88 268 ALA B O 1
ATOM 4260 N N . VAL B 1 269 ? 23.515 1.134 26.323 1.00 22.06 269 VAL B N 1
ATOM 4261 C CA . VAL B 1 269 ? 24.396 2.106 25.687 1.00 22.20 269 VAL B CA 1
ATOM 4262 C C . VAL B 1 269 ? 25.818 1.566 25.604 1.00 22.68 269 VAL B C 1
ATOM 4263 O O . VAL B 1 269 ? 26.486 1.719 24.579 1.00 22.94 269 VAL B O 1
ATOM 4267 N N . CYS B 1 270 ? 26.289 0.950 26.686 1.00 23.77 270 CYS B N 1
ATOM 4268 C CA . CYS B 1 270 ? 27.612 0.295 26.674 1.00 25.85 270 CYS B CA 1
ATOM 4269 C C . CYS B 1 270 ? 27.697 -0.807 25.633 1.00 25.55 270 CYS B C 1
ATOM 4270 O O . CYS B 1 270 ? 28.683 -0.887 24.893 1.00 24.44 270 CYS B O 1
ATOM 4273 N N . GLN B 1 271 ? 26.646 -1.631 25.575 1.00 26.04 271 GLN B N 1
ATOM 4274 C CA . GLN B 1 271 ? 26.521 -2.714 24.571 1.00 26.57 271 GLN B CA 1
ATOM 4275 C C . GLN B 1 271 ? 26.690 -2.174 23.150 1.00 25.18 271 GLN B C 1
ATOM 4276 O O . GLN B 1 271 ? 27.464 -2.708 22.372 1.00 24.53 271 GLN B O 1
ATOM 4282 N N . VAL B 1 272 ? 25.966 -1.108 22.823 1.00 23.70 272 VAL B N 1
ATOM 4283 C CA . VAL B 1 272 ? 26.040 -0.483 21.513 1.00 23.31 272 VAL B CA 1
ATOM 4284 C C . VAL B 1 272 ? 27.458 -0.018 21.144 1.00 22.81 272 VAL B C 1
ATOM 4285 O O . VAL B 1 272 ? 27.942 -0.283 20.024 1.00 22.95 272 VAL B O 1
ATOM 4289 N N . VAL B 1 273 ? 28.118 0.683 22.059 1.00 22.01 273 VAL B N 1
ATOM 4290 C CA . VAL B 1 273 ? 29.429 1.255 21.737 1.00 22.63 273 VAL B CA 1
ATOM 4291 C C . VAL B 1 273 ? 30.508 0.156 21.776 1.00 25.16 273 VAL B C 1
ATOM 4292 O O . VAL B 1 273 ? 31.412 0.130 20.944 1.00 25.12 273 VAL B O 1
ATOM 4296 N N . GLN B 1 274 ? 30.423 -0.761 22.731 1.00 27.58 274 GLN B N 1
ATOM 4297 C CA . GLN B 1 274 ? 31.379 -1.889 22.714 1.00 29.94 274 GLN B CA 1
ATOM 4298 C C . GLN B 1 274 ? 31.243 -2.596 21.361 1.00 31.52 274 GLN B C 1
ATOM 4299 O O . GLN B 1 274 ? 32.233 -2.813 20.659 1.00 31.25 274 GLN B O 1
ATOM 4305 N N . ARG B 1 275 ? 30.007 -2.889 20.950 1.00 32.81 275 ARG B N 1
ATOM 4306 C CA . ARG B 1 275 ? 29.792 -3.546 19.663 1.00 34.04 275 ARG B CA 1
ATOM 4307 C C . ARG B 1 275 ? 30.298 -2.752 18.432 1.00 33.43 275 ARG B C 1
ATOM 4308 O O . ARG B 1 275 ? 30.924 -3.338 17.538 1.00 33.94 275 ARG B O 1
ATOM 4316 N N . ALA B 1 276 ? 30.045 -1.442 18.392 1.00 31.54 276 ALA B N 1
ATOM 4317 C CA . ALA B 1 276 ? 30.626 -0.574 17.362 1.00 30.66 276 ALA B CA 1
ATOM 4318 C C . ALA B 1 276 ? 32.156 -0.702 17.354 1.00 30.67 276 ALA B C 1
ATOM 4319 O O . ALA B 1 276 ? 32.784 -0.779 16.276 1.00 29.45 276 ALA B O 1
ATOM 4321 N N . ALA B 1 277 ? 32.747 -0.731 18.549 1.00 31.72 277 ALA B N 1
ATOM 4322 C CA . ALA B 1 277 ? 34.201 -0.941 18.685 1.00 33.47 277 ALA B CA 1
ATOM 4323 C C . ALA B 1 277 ? 34.630 -2.278 18.068 1.00 36.10 277 ALA B C 1
ATOM 4324 O O . ALA B 1 277 ? 35.599 -2.328 17.312 1.00 36.68 277 ALA B O 1
ATOM 4326 N N . ALA B 1 278 ? 33.891 -3.349 18.363 1.00 37.72 278 ALA B N 1
ATOM 4327 C CA . ALA B 1 278 ? 34.241 -4.680 17.864 1.00 39.76 278 ALA B CA 1
ATOM 4328 C C . ALA B 1 278 ? 34.019 -4.780 16.350 1.00 41.20 278 ALA B C 1
ATOM 4329 O O . ALA B 1 278 ? 34.467 -5.730 15.715 1.00 41.20 278 ALA B O 1
ATOM 4339 N N . GLY B 1 280 ? 35.068 -2.486 14.149 1.00 37.97 280 GLY B N 1
ATOM 4340 C CA . GLY B 1 280 ? 36.037 -1.675 13.417 1.00 35.86 280 GLY B CA 1
ATOM 4341 C C . GLY B 1 280 ? 35.917 -0.162 13.540 1.00 34.29 280 GLY B C 1
ATOM 4342 O O . GLY B 1 280 ? 36.764 0.568 13.013 1.00 33.94 280 GLY B O 1
ATOM 4343 N N . TYR B 1 281 ? 34.899 0.321 14.258 1.00 32.47 281 TYR B N 1
ATOM 4344 C CA . TYR B 1 281 ? 34.692 1.767 14.402 1.00 31.88 281 TYR B CA 1
ATOM 4345 C C . TYR B 1 281 ? 35.501 2.451 15.502 1.00 31.34 281 TYR B C 1
ATOM 4346 O O . TYR B 1 281 ? 35.398 3.668 15.665 1.00 31.46 281 TYR B O 1
ATOM 4355 N N . GLY B 1 282 ? 36.328 1.691 16.216 1.00 30.71 282 GLY B N 1
ATOM 4356 C CA . GLY B 1 282 ? 37.055 2.215 17.389 1.00 30.85 282 GLY B CA 1
ATOM 4357 C C . GLY B 1 282 ? 37.889 3.474 17.196 1.00 31.77 282 GLY B C 1
ATOM 4358 O O . GLY B 1 282 ? 37.935 4.349 18.087 1.00 32.29 282 GLY B O 1
ATOM 4359 N N . ASP B 1 283 ? 38.539 3.586 16.043 1.00 32.08 283 ASP B N 1
ATOM 4360 C CA . ASP B 1 283 ? 39.403 4.726 15.779 1.00 33.68 283 ASP B CA 1
ATOM 4361 C C . ASP B 1 283 ? 38.659 5.923 15.178 1.00 33.28 283 ASP B C 1
ATOM 4362 O O . ASP B 1 283 ? 39.261 6.960 14.891 1.00 32.94 283 ASP B O 1
ATOM 4367 N N . GLN B 1 284 ? 37.355 5.779 14.962 1.00 32.85 284 GLN B N 1
ATOM 4368 C CA . GLN B 1 284 ? 36.561 6.904 14.449 1.00 33.02 284 GLN B CA 1
ATOM 4369 C C . GLN B 1 284 ? 35.910 7.764 15.549 1.00 31.36 284 GLN B C 1
ATOM 4370 O O . GLN B 1 284 ? 35.893 7.383 16.714 1.00 31.15 284 GLN B O 1
ATOM 4376 N N . ASP B 1 285 ? 35.395 8.926 15.154 1.00 30.26 285 ASP B N 1
ATOM 4377 C CA . ASP B 1 285 ? 34.606 9.790 16.017 1.00 29.98 285 ASP B CA 1
ATOM 4378 C C . ASP B 1 285 ? 33.423 8.987 16.559 1.00 28.67 285 ASP B C 1
ATOM 4379 O O . ASP B 1 285 ? 32.904 8.068 15.896 1.00 27.84 285 ASP B O 1
ATOM 4384 N N . ILE B 1 286 ? 33.049 9.332 17.784 1.00 27.17 286 ILE B N 1
ATOM 4385 C CA . ILE B 1 286 ? 31.943 8.715 18.511 1.00 26.26 286 ILE B CA 1
ATOM 4386 C C . ILE B 1 286 ? 30.642 8.708 17.690 1.00 26.06 286 ILE B C 1
ATOM 4387 O O . ILE B 1 286 ? 29.837 7.756 17.782 1.00 25.57 286 ILE B O 1
ATOM 4392 N N . ALA B 1 287 ? 30.463 9.715 16.836 1.00 25.79 287 ALA B N 1
ATOM 4393 C CA . ALA B 1 287 ? 29.287 9.746 15.950 1.00 26.47 287 ALA B CA 1
ATOM 4394 C C . ALA B 1 287 ? 29.242 8.556 14.976 1.00 26.84 287 ALA B C 1
ATOM 4395 O O . ALA B 1 287 ? 28.180 8.282 14.430 1.00 27.71 287 ALA B O 1
ATOM 4397 N N . ALA B 1 288 ? 30.356 7.834 14.789 1.00 26.72 288 ALA B N 1
ATOM 4398 C CA . ALA B 1 288 ? 30.350 6.650 13.906 1.00 26.08 288 ALA B CA 1
ATOM 4399 C C . ALA B 1 288 ? 29.507 5.540 14.502 1.00 25.92 288 ALA B C 1
ATOM 4400 O O . ALA B 1 288 ? 29.170 4.554 13.813 1.00 27.01 288 ALA B O 1
ATOM 4402 N N . THR B 1 289 ? 29.180 5.672 15.781 1.00 25.04 289 THR B N 1
ATOM 4403 C CA . THR B 1 289 ? 28.225 4.765 16.417 1.00 24.45 289 THR B CA 1
ATOM 4404 C C . THR B 1 289 ? 26.971 4.653 15.540 1.00 24.21 289 THR B C 1
ATOM 4405 O O . THR B 1 289 ? 26.399 3.570 15.386 1.00 24.74 289 THR B O 1
ATOM 4409 N N . THR B 1 290 ? 26.540 5.788 14.979 1.00 24.20 290 THR B N 1
ATOM 4410 C CA . THR B 1 290 ? 25.445 5.820 14.025 1.00 24.69 290 THR B CA 1
ATOM 4411 C C . THR B 1 290 ? 25.533 4.755 12.921 1.00 26.36 290 THR B C 1
ATOM 4412 O O . THR B 1 290 ? 24.533 4.041 12.644 1.00 27.17 290 THR B O 1
ATOM 4416 N N . LYS B 1 291 ? 26.700 4.656 12.282 1.00 26.86 291 LYS B N 1
ATOM 4417 C CA . LYS B 1 291 ? 26.916 3.710 11.177 1.00 29.04 291 LYS B CA 1
ATOM 4418 C C . LYS B 1 291 ? 26.809 2.236 11.586 1.00 29.69 291 LYS B C 1
ATOM 4419 O O . LYS B 1 291 ? 26.494 1.394 10.740 1.00 30.75 291 LYS B O 1
ATOM 4425 N N . SER B 1 292 ? 27.033 1.933 12.865 1.00 29.41 292 SER B N 1
ATOM 4426 C CA . SER B 1 292 ? 26.994 0.555 13.367 1.00 30.37 292 SER B CA 1
ATOM 4427 C C . SER B 1 292 ? 25.585 -0.034 13.307 1.00 32.20 292 SER B C 1
ATOM 4428 O O . SER B 1 292 ? 25.400 -1.263 13.350 1.00 32.81 292 SER B O 1
ATOM 4431 N N . PHE B 1 293 ? 24.588 0.839 13.167 1.00 32.77 293 PHE B N 1
ATOM 4432 C CA . PHE B 1 293 ? 23.218 0.368 12.998 1.00 33.00 293 PHE B CA 1
ATOM 4433 C C . PHE B 1 293 ? 22.848 0.005 11.558 1.00 33.89 293 PHE B C 1
ATOM 4434 O O . PHE B 1 293 ? 21.774 -0.567 11.308 1.00 34.19 293 PHE B O 1
ATOM 4442 N N . ALA B 1 294 ? 23.726 0.341 10.614 1.00 34.79 294 ALA B N 1
ATOM 4443 C CA . ALA B 1 294 ? 23.396 0.227 9.188 1.00 36.15 294 ALA B CA 1
ATOM 4444 C C . ALA B 1 294 ? 23.204 -1.220 8.745 1.00 38.14 294 ALA B C 1
ATOM 4445 O O . ALA B 1 294 ? 23.833 -2.127 9.298 1.00 39.18 294 ALA B O 1
ATOM 4447 N N . ARG B 1 295 ? 22.311 -1.433 7.774 1.00 38.84 295 ARG B N 1
ATOM 4448 C CA . ARG B 1 295 ? 22.157 -2.732 7.117 1.00 40.41 295 ARG B CA 1
ATOM 4449 C C . ARG B 1 295 ? 23.451 -3.076 6.374 1.00 41.97 295 ARG B C 1
ATOM 4450 O O . ARG B 1 295 ? 24.071 -4.112 6.617 1.00 42.08 295 ARG B O 1
ATOM 4458 N N . GLU B 1 296 ? 23.830 -2.178 5.469 1.00 43.74 296 GLU B N 1
ATOM 4459 C CA . GLU B 1 296 ? 25.078 -2.199 4.701 1.00 46.05 296 GLU B CA 1
ATOM 4460 C C . GLU B 1 296 ? 26.279 -2.023 5.637 1.00 46.46 296 GLU B C 1
ATOM 4461 O O . GLU B 1 296 ? 27.287 -2.718 5.518 1.00 46.71 296 GLU B O 1
#

InterPro domains:
  IPR006115 6-phosphogluconate dehydrogenase, NADP-binding [PF03446] (12-163)
  IPR008927 6-phosphogluconate dehydrogenase-like, C-terminal domain superfamily [SSF48179] (184-296)
  IPR013328 6-phosphogluconate dehydrogenase, domain 2 [G3DSA:1.10.1040.10] (169-302)
  IPR015815 3-hydroxyisobutyrate dehydrogenase-related [PIRSF000103] (6-298)
  IPR036291 NAD(P)-binding domain superfamily [SSF51735] (13-166)
  IPR048666 NADPH-dependent reductive aminase-like, C-terminal domain [PF21761] (185-294)
  IPR051265 HIBADH-related NP60 subfamily [PTHR43580] (12-290)

CATH classification: 3.40.50.720 (+1 more: 1.10.1040.10)

Radius of gyration: 28.79 Å; Cα contacts (8 Å, |Δi|>4): 1067; chains: 2; bounding box: 90×44×59 Å